Protein AF-A0A7S1QX71-F1 (afdb_monomer_lite)

Secondary structure (DSSP, 8-state):
--------------------------------SSSTTTTTSS---------S-TTS-HHHHHHHHHHHHHHHHHHHHHHHHHHHHHHHHHHHHT--TT--HHHHHHHHHHHHHHTTS--------SSSHHHHHHHHHHHHHHHHHHHHHHHHHHHHHHHHHHHHHHHHHHHHHHHHHHHHHHHHHHHHHHHHHHHHHHHHHHHHHHHHHHHHHHHHHHHHHHHHHHHHHHHHHHHHHHHHHHHHHHHHHHHHHHHHHHHHHHHHHHHHHHHHHHHHHHHHHHHTTS--------------------------------------------PPP--S-GGGS-HHHHHHHHHT-TTHHHHHHHHHHHHHHHHH-TTS--

Sequence (378 aa):
ATGAVAESEAEVVAGPGGREATGEEAEGNGELAFVALADSLAPRCLDLDAEESQESGPECTLELRRERAALLEELCRLKAKFELTLEIFRSILHLDVGATWADIIERCEALAQSGGTDSACSTPLPLIATDADLERERLEENLEAQAAYNIRLRQLLEKQQVLLDMSAQLPQQNVDARAECEMLMHKLQGHQEEMSQQDAVVRQQAEQIAILEAALGEERRQLLADRKLRETEGNRLRADSERKRAEVRELVETLAVREDLVERLRGQLSGHEAAERRKRMYHASRSSSGVGEDAVSDYNSSVGSGRTSAVTSARGPARTASEQDGPSAAVPKPERPLEDMGRDERDAFLSQFPMSSRTERHLRNRLDDRRRRPGVGT

Structure (mmCIF, N/CA/C/O backbone):
data_AF-A0A7S1QX71-F1
#
_entry.id   AF-A0A7S1QX71-F1
#
loop_
_atom_site.group_PDB
_atom_site.id
_atom_site.type_symbol
_atom_site.label_atom_id
_atom_site.label_alt_id
_atom_site.label_comp_id
_atom_site.label_asym_id
_atom_site.label_entity_id
_atom_site.label_seq_id
_atom_site.pdbx_PDB_ins_code
_atom_site.Cartn_x
_atom_site.Cartn_y
_atom_site.Cartn_z
_atom_site.occupancy
_atom_site.B_iso_or_equiv
_atom_site.auth_seq_id
_atom_site.auth_comp_id
_atom_site.auth_asym_id
_atom_site.auth_atom_id
_atom_site.pdbx_PDB_model_num
ATOM 1 N N . ALA A 1 1 ? -3.812 32.713 -17.955 1.00 44.16 1 ALA A N 1
ATOM 2 C CA . ALA A 1 1 ? -5.278 32.856 -17.871 1.00 44.16 1 ALA A CA 1
ATOM 3 C C . ALA A 1 1 ? -5.782 31.766 -16.930 1.00 44.16 1 ALA A C 1
ATOM 5 O O . ALA A 1 1 ? -5.969 30.638 -17.353 1.00 44.16 1 ALA A O 1
ATOM 6 N N . THR A 1 2 ? -5.526 31.946 -15.634 1.00 42.97 2 THR A N 1
ATOM 7 C CA . THR A 1 2 ? -6.498 32.408 -14.616 1.00 42.97 2 THR A CA 1
ATOM 8 C C . THR A 1 2 ? -7.525 31.332 -14.276 1.00 42.97 2 THR A C 1
ATOM 10 O O . THR A 1 2 ? -8.626 31.325 -14.815 1.00 42.97 2 THR A O 1
ATOM 13 N N . GLY A 1 3 ? -7.134 30.453 -13.353 1.00 42.91 3 GLY A N 1
ATOM 14 C CA . GLY A 1 3 ? -8.038 29.708 -12.486 1.00 42.91 3 GLY A CA 1
ATOM 15 C C . GLY A 1 3 ? -7.711 30.104 -11.050 1.00 42.91 3 GLY A C 1
ATOM 16 O O . GLY A 1 3 ? -6.622 29.811 -10.565 1.00 42.91 3 GLY A O 1
ATOM 17 N N . ALA A 1 4 ? -8.612 30.870 -10.447 1.00 46.06 4 ALA A N 1
ATOM 18 C CA . ALA A 1 4 ? -8.577 31.301 -9.061 1.00 46.06 4 ALA A CA 1
ATOM 19 C C . ALA A 1 4 ? -9.136 30.188 -8.169 1.00 46.06 4 ALA A C 1
ATOM 21 O O . ALA A 1 4 ? -10.170 29.618 -8.505 1.00 46.06 4 ALA A O 1
ATOM 22 N N . VAL A 1 5 ? -8.499 29.935 -7.026 1.00 52.50 5 VAL A N 1
ATOM 23 C CA . VAL A 1 5 ? -9.157 29.319 -5.870 1.00 52.50 5 VAL A CA 1
ATOM 24 C C . VAL A 1 5 ? -8.722 30.114 -4.648 1.00 52.50 5 VAL A C 1
ATOM 26 O O . VAL A 1 5 ? -7.557 30.104 -4.256 1.00 52.50 5 VAL A O 1
ATOM 29 N N . ALA A 1 6 ? -9.676 30.877 -4.132 1.00 48.28 6 ALA A N 1
ATOM 30 C CA . ALA A 1 6 ? -9.656 31.488 -2.822 1.00 48.28 6 ALA A CA 1
ATOM 31 C C . ALA A 1 6 ? -10.567 30.631 -1.944 1.00 48.28 6 ALA A C 1
ATOM 33 O O . ALA A 1 6 ? -11.734 30.486 -2.289 1.00 48.28 6 ALA A O 1
ATOM 34 N N . GLU A 1 7 ? -10.047 30.101 -0.841 1.00 53.78 7 GLU A N 1
ATOM 35 C CA . GLU A 1 7 ? -10.858 29.637 0.286 1.00 53.78 7 GLU A CA 1
ATOM 36 C C . GLU A 1 7 ? -10.197 30.113 1.585 1.00 53.78 7 GLU A C 1
ATOM 38 O O . GLU A 1 7 ? -9.162 29.630 2.043 1.00 53.78 7 GLU A O 1
ATOM 43 N N . SER A 1 8 ? -10.793 31.191 2.079 1.00 48.75 8 SER A N 1
ATOM 44 C CA . SER A 1 8 ? -11.017 31.560 3.474 1.00 48.75 8 SER A CA 1
ATOM 45 C C . SER A 1 8 ? -11.858 30.450 4.167 1.00 48.75 8 SER A C 1
ATOM 47 O O . SER A 1 8 ? -12.429 29.624 3.472 1.00 48.75 8 SER A O 1
ATOM 49 N N . GLU A 1 9 ? -12.015 30.269 5.477 1.00 48.56 9 GLU A N 1
ATOM 50 C CA . GLU A 1 9 ? -12.082 31.148 6.641 1.00 48.56 9 GLU A CA 1
ATOM 51 C C . GLU A 1 9 ? -11.754 30.341 7.909 1.00 48.56 9 GLU A C 1
ATOM 53 O O . GLU A 1 9 ? -11.874 29.118 7.960 1.00 48.56 9 GLU A O 1
ATOM 58 N N . ALA A 1 10 ? -11.356 31.067 8.949 1.00 48.72 10 ALA A N 1
ATOM 59 C CA . ALA A 1 10 ? -11.254 30.588 10.313 1.00 48.72 10 ALA A CA 1
ATOM 60 C C . ALA A 1 10 ? -12.650 30.377 10.921 1.00 48.72 10 ALA A C 1
ATOM 62 O O . ALA A 1 10 ? -13.461 31.299 10.910 1.00 48.72 10 ALA A O 1
ATOM 63 N N . GLU A 1 11 ? -12.889 29.221 11.542 1.00 50.50 11 GLU A N 1
ATOM 64 C CA . GLU A 1 11 ? -14.060 29.004 12.396 1.00 50.50 11 GLU A CA 1
ATOM 65 C C . GLU A 1 11 ? -13.608 28.757 13.840 1.00 50.50 11 GLU A C 1
ATOM 67 O O . GLU A 1 11 ? -13.260 27.656 14.265 1.00 50.50 11 GLU A O 1
ATOM 72 N N . VAL A 1 12 ? -13.562 29.859 14.589 1.00 47.44 12 VAL A N 1
ATOM 73 C CA . VAL A 1 12 ? -13.489 29.889 16.049 1.00 47.44 12 VAL A CA 1
ATOM 74 C C . VAL A 1 12 ? -14.889 29.577 16.568 1.00 47.44 12 VAL A C 1
ATOM 76 O O . VAL A 1 12 ? -15.755 30.449 16.579 1.00 47.44 12 VAL A O 1
ATOM 79 N N . VAL A 1 13 ? -15.118 28.344 17.018 1.00 54.34 13 VAL A N 1
ATOM 80 C CA . VAL A 1 13 ? -16.338 27.990 17.755 1.00 54.34 13 VAL A CA 1
ATOM 81 C C . VAL A 1 13 ? -16.093 28.248 19.238 1.00 54.34 13 VAL A C 1
ATOM 83 O O . VAL A 1 13 ? -15.606 27.400 19.982 1.00 54.34 13 VAL A O 1
ATOM 86 N N . ALA A 1 14 ? -16.419 29.469 19.650 1.00 50.28 14 ALA A N 1
ATOM 87 C CA . ALA A 1 14 ? -16.709 29.813 21.032 1.00 50.28 14 ALA A CA 1
ATOM 88 C C . ALA A 1 14 ? -18.234 29.849 21.213 1.00 50.28 14 ALA A C 1
ATOM 90 O O . ALA A 1 14 ? -18.940 30.515 20.457 1.00 50.28 14 ALA A O 1
ATOM 91 N N . GLY A 1 15 ? -18.739 29.168 22.239 1.00 42.12 15 GLY A N 1
ATOM 92 C CA . GLY A 1 15 ? -20.134 29.233 22.673 1.00 42.12 15 GLY A CA 1
ATOM 93 C C . GLY A 1 15 ? -20.355 28.41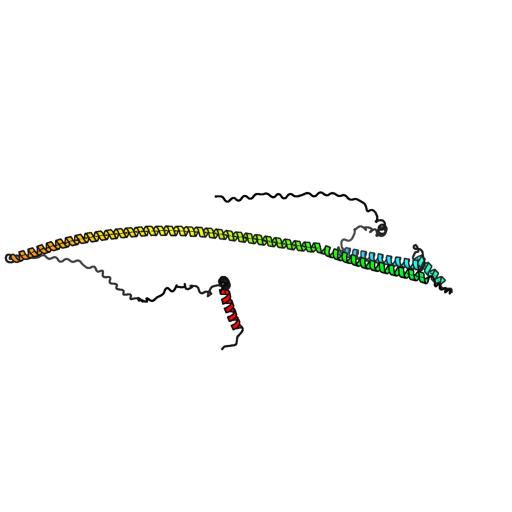2 23.951 1.00 42.12 15 GLY A C 1
ATOM 94 O O . GLY A 1 15 ? -19.549 27.539 24.255 1.00 42.12 15 GLY A O 1
ATOM 95 N N . PRO A 1 16 ? -21.435 28.664 24.704 1.00 51.84 16 PRO A N 1
ATOM 96 C CA . PRO A 1 16 ? -21.553 29.828 25.582 1.00 51.84 16 PRO A CA 1
ATOM 97 C C . PRO A 1 16 ? -21.767 29.431 27.054 1.00 51.84 16 PRO A C 1
ATOM 99 O O . PRO A 1 16 ? -22.057 28.286 27.389 1.00 51.84 16 PRO A O 1
ATOM 102 N N . GLY A 1 17 ? -21.642 30.418 27.943 1.00 46.25 17 GLY A N 1
ATOM 103 C CA . GLY A 1 17 ? -21.956 30.274 29.360 1.00 46.25 17 GLY A CA 1
ATOM 104 C C . GLY A 1 17 ? -23.438 29.996 29.633 1.00 46.25 17 GLY A C 1
ATOM 105 O O . GLY A 1 17 ? -24.320 30.585 29.011 1.00 46.25 17 GLY A O 1
ATOM 106 N N . GLY A 1 18 ? -23.678 29.153 30.637 1.00 42.47 18 GLY A N 1
ATOM 107 C CA . GLY A 1 18 ? -24.952 28.994 31.329 1.00 42.47 18 GLY A CA 1
ATOM 108 C C . GLY A 1 18 ? -24.751 29.282 32.814 1.00 42.47 18 GLY A C 1
ATOM 109 O O . GLY A 1 18 ? -24.100 28.517 33.520 1.00 42.47 18 GLY A O 1
ATOM 110 N N . ARG A 1 19 ? -25.273 30.426 33.262 1.00 49.78 19 ARG A N 1
ATOM 111 C CA . ARG A 1 19 ? -25.621 30.694 34.661 1.00 49.78 19 ARG A CA 1
ATOM 112 C C . ARG A 1 19 ? -26.816 29.815 35.018 1.00 49.78 19 ARG A C 1
ATOM 114 O O . ARG A 1 19 ? -27.744 29.789 34.225 1.00 49.78 19 ARG A O 1
ATOM 121 N N . GLU A 1 20 ? -26.853 29.265 36.225 1.00 47.41 20 GLU A N 1
ATOM 122 C CA . GLU A 1 20 ? -28.045 29.338 37.075 1.00 47.41 20 GLU A CA 1
ATOM 123 C C . GLU A 1 20 ? -27.686 29.009 38.525 1.00 47.41 20 GLU A C 1
ATOM 125 O O . GLU A 1 20 ? -26.863 28.146 38.818 1.00 47.41 20 GLU A O 1
ATOM 130 N N . ALA A 1 21 ? -28.259 29.811 39.413 1.00 49.47 21 ALA A N 1
ATOM 131 C CA . ALA A 1 21 ? -28.091 29.805 40.848 1.00 49.47 21 ALA A CA 1
ATOM 132 C C . ALA A 1 21 ? -29.478 29.620 41.461 1.00 49.47 21 ALA A C 1
ATOM 134 O O . ALA A 1 21 ? -30.350 30.423 41.156 1.00 49.47 21 ALA A O 1
ATOM 135 N N . THR A 1 22 ? -29.635 28.631 42.338 1.00 46.72 22 THR A N 1
ATOM 136 C CA . THR A 1 22 ? -30.701 28.454 43.347 1.00 46.72 22 THR A CA 1
ATOM 137 C C . THR A 1 22 ? -30.149 27.385 44.309 1.00 46.72 22 THR A C 1
ATOM 139 O O . THR A 1 22 ? -29.665 26.363 43.840 1.00 46.72 22 THR A O 1
ATOM 142 N N . GLY A 1 23 ? -30.028 27.535 45.629 1.00 45.47 23 GLY A N 1
ATOM 143 C CA . GLY A 1 23 ? -30.837 28.317 46.554 1.00 45.47 23 GLY A CA 1
ATOM 144 C C . GLY A 1 23 ? -32.058 27.502 46.978 1.00 45.47 23 GLY A C 1
ATOM 145 O O . GLY A 1 23 ? -33.084 27.666 46.342 1.00 45.47 23 GLY A O 1
ATOM 146 N N . GLU A 1 24 ? -31.916 26.636 47.990 1.00 44.47 24 GLU A N 1
ATOM 147 C CA . GLU A 1 24 ? -32.986 26.053 48.836 1.00 44.47 24 GLU A CA 1
ATOM 148 C C . GLU A 1 24 ? -32.279 25.319 50.003 1.00 44.47 24 GLU A C 1
ATOM 150 O O . GLU A 1 24 ? -31.452 24.437 49.776 1.00 44.47 24 GLU A O 1
ATOM 155 N N . GLU A 1 25 ? -32.229 25.904 51.206 1.00 43.88 25 GLU A N 1
ATOM 156 C CA . GLU A 1 25 ? -33.183 25.682 52.319 1.00 43.88 25 GLU A CA 1
ATOM 157 C C . GLU A 1 25 ? -33.189 24.200 52.752 1.00 43.88 25 GLU A C 1
ATOM 159 O O . GLU A 1 25 ? -33.645 23.323 52.035 1.00 43.88 25 GLU A O 1
ATOM 164 N N . ALA A 1 26 ? -32.474 23.789 53.806 1.00 50.31 26 ALA A N 1
ATOM 165 C CA . ALA A 1 26 ? -32.815 23.978 55.219 1.00 50.31 26 ALA A CA 1
ATOM 166 C C . ALA A 1 26 ? -34.306 23.747 55.506 1.00 50.31 26 ALA A C 1
ATOM 168 O O . ALA A 1 26 ? -35.066 24.696 55.473 1.00 50.31 26 ALA A O 1
ATOM 169 N N . GLU A 1 27 ? -34.689 22.507 55.821 1.00 48.44 27 GLU A N 1
ATOM 170 C CA . GLU A 1 27 ? -35.575 22.144 56.941 1.00 48.44 27 GLU A CA 1
ATOM 171 C C . GLU A 1 27 ? -35.937 20.654 56.869 1.00 48.44 27 GLU A C 1
ATOM 173 O O . GLU A 1 27 ? -36.366 20.133 55.845 1.00 48.44 27 GLU A O 1
ATOM 178 N N . GLY A 1 28 ? -35.717 19.944 57.975 1.00 42.38 28 GLY A N 1
ATOM 179 C CA . GLY A 1 28 ? -36.009 18.514 58.076 1.00 42.38 28 GLY A CA 1
ATOM 180 C C . GLY A 1 28 ? -35.492 17.858 59.353 1.00 42.38 28 GLY A C 1
ATOM 181 O O . GLY A 1 28 ? -35.137 16.685 59.345 1.00 42.38 28 GLY A O 1
ATOM 182 N N . ASN A 1 29 ? -35.416 18.619 60.450 1.00 53.75 29 ASN A N 1
ATOM 183 C CA . ASN A 1 29 ? -35.336 18.059 61.794 1.00 53.75 29 ASN A CA 1
ATOM 184 C C . ASN A 1 29 ? -36.715 17.500 62.140 1.00 53.75 29 ASN A C 1
ATOM 186 O O . ASN A 1 29 ? -37.659 18.278 62.275 1.00 53.75 29 ASN A O 1
ATOM 190 N N . GLY A 1 30 ? -36.835 16.187 62.326 1.00 51.50 30 GLY A N 1
ATOM 191 C CA . GLY A 1 30 ? -38.104 15.658 62.807 1.00 51.50 30 GLY A CA 1
ATOM 192 C C . GLY A 1 30 ? -38.278 14.156 62.935 1.00 51.50 30 GLY A C 1
ATOM 193 O O . GLY A 1 30 ? -39.425 13.757 63.003 1.00 51.50 30 GLY A O 1
ATOM 194 N N . GLU A 1 31 ? -37.238 13.311 62.975 1.00 44.75 31 GLU A N 1
ATOM 195 C CA . GLU A 1 31 ? -37.477 11.868 63.192 1.00 44.75 31 GLU A CA 1
ATOM 196 C C . GLU A 1 31 ? -36.244 11.091 63.699 1.00 44.75 31 GLU A C 1
ATOM 198 O O . GLU A 1 31 ? -35.861 10.057 63.167 1.00 44.75 31 GLU A O 1
ATOM 203 N N . LEU A 1 32 ? -35.581 11.583 64.754 1.00 47.62 32 LEU A N 1
ATOM 204 C CA . LEU A 1 32 ? -34.455 10.870 65.397 1.00 47.62 32 LEU A CA 1
ATOM 205 C C . LEU A 1 32 ? -34.646 10.617 66.902 1.00 47.62 32 LEU A C 1
ATOM 207 O O . LEU A 1 32 ? -33.685 10.350 67.618 1.00 47.62 32 LEU A O 1
ATOM 211 N N . ALA A 1 33 ? -35.885 10.642 67.399 1.00 49.22 33 ALA A N 1
ATOM 212 C CA . ALA A 1 33 ? -36.159 10.373 68.815 1.00 49.22 33 ALA A CA 1
ATOM 213 C C . ALA A 1 33 ? -36.415 8.888 69.152 1.00 49.22 33 ALA A C 1
ATOM 215 O O . ALA A 1 33 ? -36.464 8.551 70.330 1.00 49.22 33 ALA A O 1
ATOM 216 N N . PHE A 1 34 ? -36.538 7.986 68.167 1.00 42.44 34 PHE A N 1
ATOM 217 C CA . PHE A 1 34 ? -36.814 6.560 68.436 1.00 42.44 34 PHE A CA 1
ATOM 218 C C . PHE A 1 34 ? -35.596 5.628 68.295 1.00 42.44 34 PHE A C 1
ATOM 220 O O . PHE A 1 34 ? -35.650 4.479 68.724 1.00 42.44 34 PHE A O 1
ATOM 227 N N . VAL A 1 35 ? -34.467 6.117 67.765 1.00 47.28 35 VAL A N 1
ATOM 228 C CA . VAL A 1 35 ? -33.221 5.327 67.644 1.00 47.28 35 VAL A CA 1
ATOM 229 C C . VAL A 1 35 ? -32.361 5.406 68.919 1.00 47.28 35 VAL A C 1
ATOM 231 O O . VAL A 1 35 ? -31.573 4.507 69.200 1.00 47.28 35 VAL A O 1
ATOM 234 N N . ALA A 1 36 ? -32.583 6.409 69.774 1.00 44.81 36 ALA A N 1
ATOM 235 C CA . ALA A 1 36 ? -31.755 6.654 70.958 1.00 44.81 36 ALA A CA 1
ATOM 236 C C . ALA A 1 36 ? -31.901 5.619 72.100 1.00 44.81 36 ALA A C 1
ATOM 238 O O . ALA A 1 36 ? -31.091 5.634 73.024 1.00 44.81 36 ALA A O 1
ATOM 239 N N . LEU A 1 37 ? -32.884 4.706 72.060 1.00 48.69 37 LEU A N 1
ATOM 240 C CA . LEU A 1 37 ? -32.991 3.619 73.051 1.00 48.69 37 LEU A CA 1
ATOM 241 C C . LEU A 1 37 ? -32.299 2.312 72.627 1.00 48.69 37 LEU A C 1
ATOM 243 O O . LEU A 1 37 ? -31.987 1.496 73.493 1.00 48.69 37 LEU A O 1
ATOM 247 N N . ALA A 1 38 ? -32.010 2.115 71.336 1.00 48.09 38 ALA A N 1
ATOM 248 C CA . ALA A 1 38 ? -31.293 0.924 70.868 1.00 48.09 38 ALA A CA 1
ATOM 249 C C . ALA A 1 38 ? -29.774 1.024 71.119 1.00 48.09 38 ALA A C 1
ATOM 251 O O . ALA A 1 38 ? -29.137 0.020 71.439 1.00 48.09 38 ALA A O 1
ATOM 252 N N . ASP A 1 39 ? -29.214 2.239 71.102 1.00 45.28 39 ASP A N 1
ATOM 253 C CA . ASP A 1 39 ? -27.791 2.494 71.390 1.00 45.28 39 ASP A CA 1
ATOM 254 C C . ASP A 1 39 ? -27.413 2.328 72.874 1.00 45.28 39 ASP A C 1
ATOM 256 O O . ASP A 1 39 ? -26.238 2.196 73.211 1.00 45.28 39 ASP A O 1
ATOM 260 N N . SER A 1 40 ? -28.391 2.263 73.785 1.00 47.75 40 SER A N 1
ATOM 261 C CA . SER A 1 40 ? -28.141 2.041 75.219 1.00 47.75 40 SER A CA 1
ATOM 262 C C . SER A 1 40 ? -27.830 0.578 75.573 1.00 47.75 40 SER A C 1
ATOM 264 O O . SER A 1 40 ? -27.408 0.309 76.700 1.00 47.75 40 SER A O 1
ATOM 266 N N . LEU A 1 41 ? -28.063 -0.371 74.659 1.00 49.84 41 LEU A N 1
ATOM 267 C CA . LEU A 1 41 ? -27.805 -1.803 74.871 1.00 49.84 41 LEU A CA 1
ATOM 268 C C . LEU A 1 41 ? -26.736 -2.367 73.932 1.00 49.84 41 LEU A C 1
ATOM 270 O O . LEU A 1 41 ? -26.423 -3.555 74.025 1.00 49.84 41 LEU A O 1
ATOM 274 N N . ALA A 1 42 ? -26.141 -1.533 73.073 1.00 50.84 42 ALA A N 1
ATOM 275 C CA . ALA A 1 42 ? -24.899 -1.894 72.414 1.00 50.84 42 ALA A CA 1
ATOM 276 C C . ALA A 1 42 ? -23.860 -2.153 73.520 1.00 50.84 42 ALA A C 1
ATOM 278 O O . ALA A 1 42 ? -23.593 -1.253 74.327 1.00 50.84 42 ALA A O 1
ATOM 279 N N . PRO A 1 43 ? -23.301 -3.372 73.633 1.00 51.62 43 PRO A N 1
ATOM 280 C CA . PRO A 1 43 ? -22.248 -3.616 74.596 1.00 51.62 43 PRO A CA 1
ATOM 281 C C . PRO A 1 43 ? -21.129 -2.650 74.232 1.00 51.62 43 PRO A C 1
ATOM 283 O O . PRO A 1 43 ? -20.589 -2.723 73.130 1.00 51.62 43 PRO A O 1
ATOM 286 N N . ARG A 1 44 ? -20.813 -1.716 75.138 1.00 47.53 44 ARG A N 1
ATOM 287 C CA . ARG A 1 44 ? -19.552 -0.982 75.096 1.00 47.53 44 ARG A CA 1
ATOM 288 C C . ARG A 1 44 ? -18.481 -2.057 75.026 1.00 47.53 44 ARG A C 1
ATOM 290 O O . ARG A 1 44 ? -18.193 -2.698 76.036 1.00 47.53 44 ARG A O 1
ATOM 297 N N . CYS A 1 45 ? -17.998 -2.329 73.817 1.00 46.94 45 CYS A N 1
ATOM 298 C CA . CYS A 1 45 ? -16.810 -3.117 73.593 1.00 46.94 45 CYS A CA 1
ATOM 299 C C . CYS A 1 45 ? -15.741 -2.383 74.383 1.00 46.94 45 CYS A C 1
ATOM 301 O O . CYS A 1 45 ? -15.281 -1.322 73.981 1.00 46.94 45 CYS A O 1
ATOM 303 N N . LEU A 1 46 ? -15.466 -2.889 75.581 1.00 50.00 46 LEU A N 1
ATOM 304 C CA . LEU A 1 46 ? -14.234 -2.598 76.267 1.00 50.00 46 LEU A CA 1
ATOM 305 C C . LEU A 1 46 ? -13.170 -3.013 75.261 1.00 50.00 46 LEU A C 1
ATOM 307 O O . LEU A 1 46 ? -13.032 -4.205 74.970 1.00 50.00 46 LEU A O 1
ATOM 311 N N . ASP A 1 47 ? -12.534 -2.013 74.658 1.00 45.75 47 ASP A N 1
ATOM 312 C CA . ASP A 1 47 ? -11.261 -2.146 73.975 1.00 45.75 47 ASP A CA 1
ATOM 313 C C . ASP A 1 47 ? -10.292 -2.674 75.035 1.00 45.75 47 ASP A C 1
ATOM 315 O O . ASP A 1 47 ? -9.658 -1.930 75.776 1.00 45.75 47 ASP A O 1
ATOM 319 N N . LEU A 1 48 ? -10.315 -3.993 75.228 1.00 55.97 48 LEU A N 1
ATOM 320 C CA . LEU A 1 48 ? -9.295 -4.700 75.970 1.00 55.97 48 LEU A CA 1
ATOM 321 C C . LEU A 1 48 ? -8.081 -4.651 75.061 1.00 55.97 48 LEU A C 1
ATOM 323 O O . LEU A 1 48 ? -8.034 -5.323 74.028 1.00 55.97 48 LEU A O 1
ATOM 327 N N . ASP A 1 49 ? -7.199 -3.730 75.429 1.00 44.03 49 ASP A N 1
ATOM 328 C CA . ASP A 1 49 ? -6.007 -3.352 74.705 1.00 44.03 49 ASP A CA 1
ATOM 329 C C . ASP A 1 49 ? -5.227 -4.567 74.209 1.00 44.03 49 ASP A C 1
ATOM 331 O O . ASP A 1 49 ? -5.043 -5.583 74.886 1.00 44.03 49 ASP A O 1
ATOM 335 N N . ALA A 1 50 ? -4.797 -4.412 72.965 1.00 53.44 50 ALA A N 1
ATOM 336 C CA . ALA A 1 50 ? -4.037 -5.354 72.185 1.00 53.44 50 ALA A CA 1
ATOM 337 C C . ALA A 1 50 ? -2.611 -5.476 72.730 1.00 53.44 50 ALA A C 1
ATOM 339 O O . ALA A 1 50 ? -1.696 -4.853 72.213 1.00 53.44 50 ALA A O 1
ATOM 340 N N . GLU A 1 51 ? -2.413 -6.312 73.738 1.00 62.47 51 GLU A N 1
ATOM 341 C CA . GLU A 1 51 ? -1.085 -6.762 74.153 1.00 62.47 51 GLU A CA 1
ATOM 342 C C . GLU A 1 51 ? -1.182 -8.241 74.537 1.00 62.47 51 GLU A C 1
ATOM 344 O O . GLU A 1 51 ? -1.293 -8.563 75.710 1.00 62.47 51 GLU A O 1
ATOM 349 N N . GLU A 1 52 ? -1.237 -9.141 73.547 1.00 53.56 52 GLU A N 1
ATOM 350 C CA . GLU A 1 52 ? -0.533 -10.436 73.575 1.00 53.56 52 GLU A CA 1
ATOM 351 C C . GLU A 1 52 ? -0.907 -11.336 72.385 1.00 53.56 52 GLU A C 1
ATOM 353 O O . GLU A 1 52 ? -2.062 -11.459 71.988 1.00 53.56 52 GLU A O 1
ATOM 358 N N . SER A 1 53 ? 0.106 -12.069 71.915 1.00 49.91 53 SER A N 1
ATOM 359 C CA . SER A 1 53 ? 0.030 -13.262 71.055 1.00 49.91 53 SER A CA 1
ATOM 360 C C . SER A 1 53 ? 0.070 -13.041 69.539 1.00 49.91 53 SER A C 1
ATOM 362 O O . SER A 1 53 ? -0.846 -13.346 68.774 1.00 49.91 53 SER A O 1
ATOM 364 N N . GLN A 1 54 ? 1.249 -12.607 69.107 1.00 54.22 54 GLN A N 1
ATOM 365 C CA . GLN A 1 54 ? 1.764 -12.619 67.743 1.00 54.22 54 GLN A CA 1
ATOM 366 C C . GLN A 1 54 ? 2.093 -14.057 67.281 1.00 54.22 54 GLN A C 1
ATOM 368 O O . GLN A 1 54 ? 3.249 -14.362 67.033 1.00 54.22 54 GLN A O 1
ATOM 373 N N . GLU A 1 55 ? 1.114 -14.965 67.200 1.00 54.06 55 GLU A N 1
ATOM 374 C CA . GLU A 1 55 ? 1.350 -16.292 66.580 1.00 54.06 55 GLU A CA 1
ATOM 375 C C . GLU A 1 55 ? 0.099 -17.025 66.056 1.00 54.06 55 GLU A C 1
ATOM 377 O O . GLU A 1 55 ? 0.214 -18.108 65.485 1.00 54.06 55 GLU A O 1
ATOM 382 N N . SER A 1 56 ? -1.097 -16.431 66.152 1.00 54.94 56 SER A N 1
ATOM 383 C CA . SER A 1 56 ? -2.278 -16.950 65.447 1.00 54.94 56 SER A CA 1
ATOM 384 C C . SER A 1 56 ? -2.490 -16.162 64.152 1.00 54.94 56 SER A C 1
ATOM 386 O O . SER A 1 56 ? -2.588 -14.935 64.162 1.00 54.94 56 SER A O 1
ATOM 388 N N . GLY A 1 57 ? -2.471 -16.859 63.012 1.00 62.78 57 GLY A N 1
ATOM 389 C CA . GLY A 1 57 ? -2.584 -16.245 61.689 1.00 62.78 57 GLY A CA 1
ATOM 390 C C . GLY A 1 57 ? -3.845 -15.377 61.542 1.00 62.78 57 GLY A C 1
ATOM 391 O O . GLY A 1 57 ? -4.849 -15.628 62.215 1.00 62.78 57 GLY A O 1
ATOM 392 N N . PRO A 1 58 ? -3.829 -14.373 60.645 1.00 64.50 58 PRO A N 1
ATOM 393 C CA . PRO A 1 58 ? -4.918 -13.400 60.484 1.00 64.50 58 PRO A CA 1
ATOM 394 C C . PRO A 1 58 ? -6.288 -14.044 60.210 1.00 64.50 58 PRO A C 1
ATOM 396 O O . PRO A 1 58 ? -7.320 -13.462 60.542 1.00 64.50 58 PRO A O 1
ATOM 399 N N . GLU A 1 59 ? -6.309 -15.267 59.681 1.00 70.50 59 GLU A N 1
ATOM 400 C CA . GLU A 1 59 ? -7.521 -16.052 59.431 1.00 70.50 59 GLU A CA 1
ATOM 401 C C . GLU A 1 59 ? -8.228 -16.502 60.724 1.00 70.50 59 GLU A C 1
ATOM 403 O O . GLU A 1 59 ? -9.450 -16.386 60.817 1.00 70.50 59 GLU A O 1
ATOM 408 N N . CYS A 1 60 ? -7.479 -16.878 61.770 1.00 72.81 60 CYS A N 1
ATOM 409 C CA . CYS A 1 60 ? -8.037 -17.322 63.057 1.00 72.81 60 CYS A CA 1
ATOM 410 C C . CYS A 1 60 ? -8.832 -16.199 63.752 1.00 72.81 60 CYS A C 1
ATOM 412 O O . CYS A 1 60 ? -9.900 -16.414 64.327 1.00 72.81 60 CYS A O 1
ATOM 414 N N . THR A 1 61 ? -8.368 -14.952 63.624 1.00 79.75 61 THR A N 1
ATOM 415 C CA . THR A 1 61 ? -9.056 -13.790 64.212 1.00 79.75 61 THR A CA 1
ATOM 416 C C . THR A 1 61 ? -10.360 -13.429 63.496 1.00 79.75 61 THR A C 1
ATOM 418 O O . THR A 1 61 ? -11.267 -12.866 64.113 1.00 79.75 61 THR A O 1
ATOM 421 N N . LEU A 1 62 ? -10.487 -13.749 62.203 1.00 78.62 62 LEU A N 1
ATOM 422 C CA . LEU A 1 62 ? -11.713 -13.510 61.439 1.00 78.62 62 LEU A CA 1
ATOM 423 C C . LEU A 1 62 ? -12.782 -14.559 61.747 1.00 78.62 62 LEU A C 1
ATOM 425 O O . LEU A 1 62 ? -13.952 -14.198 61.868 1.00 78.62 62 LEU A O 1
ATOM 429 N N . GLU A 1 63 ? -12.396 -15.822 61.919 1.00 82.50 63 GLU A N 1
ATOM 430 C CA . GLU A 1 63 ? -13.317 -16.892 62.319 1.00 82.50 63 GLU A CA 1
ATOM 431 C C . GLU A 1 63 ? -13.887 -16.645 63.718 1.00 82.50 63 GLU A C 1
ATOM 433 O O . GLU A 1 63 ? -15.105 -16.585 63.869 1.00 82.50 63 GLU A O 1
ATOM 438 N N . LEU A 1 64 ? -13.038 -16.326 64.701 1.00 84.75 64 LEU A N 1
ATOM 439 C CA . LEU A 1 64 ? -13.480 -15.963 66.055 1.00 84.75 64 LEU A CA 1
ATOM 440 C C . LEU A 1 64 ? -14.435 -14.759 66.072 1.00 84.75 64 LEU A C 1
ATOM 442 O O . LEU A 1 64 ? -15.396 -14.725 66.843 1.00 84.75 64 LEU A O 1
ATOM 446 N N . ARG A 1 65 ? -14.212 -13.756 65.211 1.00 81.88 65 ARG A N 1
ATOM 447 C CA . ARG A 1 65 ? -15.131 -12.611 65.081 1.00 81.88 65 ARG A CA 1
ATOM 448 C C . ARG A 1 65 ? -16.476 -13.015 64.481 1.00 81.88 65 ARG A C 1
ATOM 450 O O . ARG A 1 65 ? -17.500 -12.518 64.946 1.00 81.88 65 ARG A O 1
ATOM 457 N N . ARG A 1 66 ? -16.486 -13.904 63.483 1.00 85.81 66 ARG A N 1
ATOM 458 C CA . ARG A 1 66 ? -17.723 -14.437 62.890 1.00 85.81 66 ARG A CA 1
ATOM 459 C C . ARG A 1 66 ? -18.503 -15.281 63.895 1.00 85.81 66 ARG A C 1
ATOM 461 O O . ARG A 1 66 ? -19.702 -15.070 64.037 1.00 85.81 66 ARG A O 1
ATOM 468 N N . GLU A 1 67 ? -17.833 -16.162 64.634 1.00 92.38 67 GLU A N 1
ATOM 469 C CA . GLU A 1 67 ? -18.463 -16.983 65.676 1.00 92.38 67 GLU A CA 1
ATOM 470 C C . GLU A 1 67 ? -19.035 -16.125 66.806 1.00 92.38 67 GLU A C 1
ATOM 472 O O . GLU A 1 67 ? -20.183 -16.308 67.207 1.00 92.38 67 GLU A O 1
ATOM 477 N N . ARG A 1 68 ? -18.286 -15.117 67.275 1.00 89.75 68 ARG A N 1
ATOM 478 C CA . ARG A 1 68 ? -18.784 -14.163 68.275 1.00 89.75 68 ARG A CA 1
ATOM 479 C C . ARG A 1 68 ? -20.017 -13.407 67.778 1.00 89.75 68 ARG A C 1
ATOM 481 O O . ARG A 1 68 ? -20.954 -13.219 68.551 1.00 89.75 68 ARG A O 1
ATOM 488 N N . ALA A 1 69 ? -20.025 -12.966 66.519 1.00 84.88 69 ALA A N 1
ATOM 489 C CA . ALA A 1 69 ? -21.177 -12.287 65.931 1.00 84.88 69 ALA A CA 1
ATOM 490 C C . ALA A 1 69 ? -22.404 -13.212 65.859 1.00 84.88 69 ALA A C 1
ATOM 492 O O . ALA A 1 69 ? -23.489 -12.805 66.270 1.00 84.88 69 ALA A O 1
ATOM 493 N N . ALA A 1 70 ? -22.218 -14.466 65.436 1.00 87.88 70 ALA A N 1
ATOM 494 C CA . ALA A 1 70 ? -23.283 -15.466 65.390 1.00 87.88 70 ALA A CA 1
ATOM 495 C C . ALA A 1 70 ? -23.857 -15.768 66.786 1.00 87.88 70 ALA A C 1
ATOM 497 O O . ALA A 1 70 ? -25.072 -15.761 66.973 1.00 87.88 70 ALA A O 1
ATOM 498 N N . LEU A 1 71 ? -23.000 -15.946 67.798 1.00 92.06 71 LEU A N 1
ATOM 499 C CA . LEU A 1 71 ? -23.442 -16.182 69.177 1.00 92.06 71 LEU A CA 1
ATOM 500 C C . LEU A 1 71 ? -24.215 -14.992 69.757 1.00 92.06 71 LEU A C 1
ATOM 502 O O . LEU A 1 71 ? -25.195 -15.190 70.472 1.00 92.06 71 LEU A O 1
ATOM 506 N N . LEU A 1 72 ? -23.804 -13.756 69.452 1.00 89.12 72 LEU A N 1
ATOM 507 C CA . LEU A 1 72 ? -24.540 -12.559 69.869 1.00 89.12 72 LEU A CA 1
ATOM 508 C C . LEU A 1 72 ? -25.920 -12.483 69.206 1.00 89.12 72 LEU A C 1
ATOM 510 O O . LEU A 1 72 ? -26.895 -12.133 69.872 1.00 89.12 72 LEU A O 1
ATOM 514 N N . GLU A 1 73 ? -26.022 -12.851 67.929 1.00 89.44 73 GLU A N 1
ATOM 515 C CA . GLU A 1 73 ? -27.302 -12.936 67.223 1.00 89.44 73 GLU A CA 1
ATOM 516 C C . GLU A 1 73 ? -28.229 -13.986 67.862 1.00 89.44 73 GLU A C 1
ATOM 518 O O . GLU A 1 73 ? -29.401 -13.703 68.135 1.00 89.44 73 GLU A O 1
ATOM 523 N N . GLU A 1 74 ? -27.703 -15.171 68.187 1.00 91.50 74 GLU A N 1
ATOM 524 C CA . GLU A 1 74 ? -28.457 -16.224 68.875 1.00 91.50 74 GLU A CA 1
ATOM 525 C C . GLU A 1 74 ? -28.931 -15.794 70.270 1.00 91.50 74 GLU A C 1
ATOM 527 O O . GLU A 1 74 ? -30.092 -16.027 70.624 1.00 91.50 74 GLU A O 1
ATOM 532 N N . LEU A 1 75 ? -28.080 -15.113 71.044 1.00 93.81 75 LEU A N 1
ATOM 533 C CA . LEU A 1 75 ? -28.421 -14.580 72.367 1.00 93.81 75 LEU A CA 1
ATOM 534 C C . LEU A 1 75 ? -29.533 -13.529 72.286 1.00 93.81 75 LEU A C 1
ATOM 536 O O . LEU A 1 75 ? -30.495 -13.584 73.056 1.00 93.81 75 LEU A O 1
ATOM 540 N N . CYS A 1 76 ? -29.447 -12.607 71.325 1.00 88.50 76 CYS A N 1
ATOM 541 C CA . CYS A 1 76 ? -30.490 -11.615 71.067 1.00 88.50 76 CYS A CA 1
ATOM 542 C C . CYS A 1 76 ? -31.815 -12.282 70.675 1.00 88.50 76 CYS A C 1
ATOM 544 O O . CYS A 1 76 ? -32.876 -11.906 71.180 1.00 88.50 76 CYS A O 1
ATOM 546 N N . ARG A 1 77 ? -31.765 -13.323 69.836 1.00 88.75 77 ARG A N 1
ATOM 547 C CA . ARG A 1 77 ? -32.947 -14.100 69.446 1.00 88.75 77 ARG A CA 1
ATOM 548 C C . ARG A 1 77 ? -33.560 -14.851 70.627 1.00 88.75 77 ARG A C 1
ATOM 550 O O . ARG A 1 77 ? -34.785 -14.899 70.743 1.00 88.75 77 ARG A O 1
ATOM 557 N N . LEU A 1 78 ? -32.740 -15.435 71.501 1.00 93.75 78 LEU A N 1
ATOM 558 C CA . LEU A 1 78 ? -33.205 -16.123 72.706 1.00 93.75 78 LEU A CA 1
ATOM 559 C C . LEU A 1 78 ? -33.847 -15.141 73.690 1.00 93.75 78 LEU A C 1
ATOM 561 O O . LEU A 1 78 ? -34.933 -15.418 74.197 1.00 93.75 78 LEU A O 1
ATOM 565 N N . LYS A 1 79 ? -33.231 -13.970 73.893 1.00 93.38 79 LYS A N 1
ATOM 566 C CA . LYS A 1 79 ? -33.791 -12.892 74.715 1.00 93.38 79 LYS A CA 1
ATOM 567 C C . LYS A 1 79 ? -35.158 -12.452 74.194 1.00 93.38 79 LYS A C 1
ATOM 569 O O . LYS A 1 79 ? -36.106 -12.407 74.966 1.00 93.38 79 LYS A O 1
ATOM 574 N N . ALA A 1 80 ? -35.290 -12.207 72.889 1.00 85.00 80 ALA A N 1
ATOM 575 C CA . ALA A 1 80 ? -36.568 -11.826 72.289 1.00 85.00 80 ALA A CA 1
ATOM 576 C C . ALA A 1 80 ? -37.660 -12.894 72.495 1.00 85.00 80 ALA A C 1
ATOM 578 O O . ALA A 1 80 ? -38.799 -12.560 72.812 1.00 85.00 80 ALA A O 1
ATOM 579 N N . LYS A 1 81 ? -37.316 -14.185 72.370 1.00 91.44 81 LYS A N 1
ATOM 580 C CA . LYS A 1 81 ? -38.249 -15.288 72.664 1.00 91.44 81 LYS A CA 1
ATOM 581 C C . LYS A 1 81 ? -38.658 -15.324 74.135 1.00 91.44 81 LYS A C 1
ATOM 583 O O . LYS A 1 81 ? -39.824 -15.574 74.428 1.00 91.44 81 LYS A O 1
ATOM 588 N N . PHE A 1 82 ? -37.713 -15.100 75.045 1.00 94.25 82 PHE A N 1
ATOM 589 C CA . PHE A 1 82 ? -37.984 -15.077 76.478 1.00 94.25 82 PHE A CA 1
ATOM 590 C C . PHE A 1 82 ? -38.912 -13.915 76.851 1.00 94.25 82 PHE A C 1
ATOM 592 O O . PHE A 1 82 ? -39.935 -14.154 77.480 1.00 94.25 82 PHE A O 1
ATOM 599 N N . GLU A 1 83 ? -38.632 -12.699 76.375 1.00 91.81 83 GLU A N 1
ATOM 600 C CA . GLU A 1 83 ? -39.493 -11.523 76.585 1.00 91.81 83 GLU A CA 1
ATOM 601 C C . GLU A 1 83 ? -40.906 -11.738 76.026 1.00 91.81 83 GLU A C 1
ATOM 603 O O . GLU A 1 83 ? -41.889 -11.483 76.715 1.00 91.81 83 GLU A O 1
ATOM 608 N N . LEU A 1 84 ? -41.030 -12.300 74.816 1.00 91.25 84 LEU A N 1
ATOM 609 C CA . LEU A 1 84 ? -42.334 -12.656 74.247 1.00 91.25 84 LEU A CA 1
ATOM 610 C C . LEU A 1 84 ? -43.080 -13.673 75.123 1.00 91.25 84 LEU A C 1
ATOM 612 O O . LEU A 1 84 ? -44.287 -13.566 75.314 1.00 91.25 84 LEU A O 1
ATOM 616 N N . THR A 1 85 ? -42.364 -14.660 75.663 1.00 92.94 85 THR A N 1
ATOM 617 C CA . THR A 1 85 ? -42.943 -15.674 76.553 1.00 92.94 85 THR A CA 1
ATOM 618 C C . THR A 1 85 ? -43.437 -15.042 77.855 1.00 92.94 85 THR A C 1
ATOM 620 O O . THR A 1 85 ? -44.540 -15.358 78.298 1.00 92.94 85 THR A O 1
ATOM 623 N N . LEU A 1 86 ? -42.666 -14.118 78.440 1.00 93.00 86 LEU A N 1
ATOM 624 C CA . LEU A 1 86 ? -43.094 -13.348 79.609 1.00 93.00 86 LEU A CA 1
ATOM 625 C C . LEU A 1 86 ? -44.360 -12.549 79.312 1.00 93.00 86 LEU A C 1
ATOM 627 O O . LEU A 1 86 ? -45.300 -12.605 80.097 1.00 93.00 86 LEU A O 1
ATOM 631 N N . GLU A 1 87 ? -44.414 -11.863 78.173 1.00 93.69 87 GLU A N 1
ATOM 632 C CA . GLU A 1 87 ? -45.566 -11.043 77.799 1.00 93.69 87 GLU A CA 1
ATOM 633 C C . GLU A 1 87 ? -46.836 -11.880 77.603 1.00 93.69 87 GLU A C 1
ATOM 635 O O . GLU A 1 87 ? -47.911 -11.511 78.075 1.00 93.69 87 GLU A O 1
ATOM 640 N N . ILE A 1 88 ? -46.707 -13.066 76.998 1.00 92.44 88 ILE A N 1
ATOM 641 C CA . ILE A 1 88 ? -47.809 -14.028 76.879 1.00 92.44 88 ILE A CA 1
ATOM 642 C C . ILE A 1 88 ? -48.302 -14.451 78.267 1.00 92.44 88 ILE A C 1
ATOM 644 O O . ILE A 1 88 ? -49.506 -14.442 78.518 1.00 92.44 88 ILE A O 1
ATOM 648 N N . PHE A 1 89 ? -47.400 -14.793 79.190 1.00 93.56 89 PHE A N 1
ATOM 649 C CA . PHE A 1 89 ? -47.801 -15.175 80.545 1.00 93.56 89 PHE A CA 1
ATOM 650 C C . PHE A 1 89 ? -48.416 -14.015 81.329 1.00 93.56 89 PHE A C 1
ATOM 652 O O . PHE A 1 89 ? -49.410 -14.232 82.021 1.00 93.56 89 PHE A O 1
ATOM 659 N N . ARG A 1 90 ? -47.895 -12.789 81.189 1.00 94.12 90 ARG A N 1
ATOM 660 C CA . ARG A 1 90 ? -48.504 -11.584 81.775 1.00 94.12 90 ARG A CA 1
ATOM 661 C C . ARG A 1 90 ? -49.920 -11.383 81.258 1.00 94.12 90 ARG A C 1
ATOM 663 O O . ARG A 1 90 ? -50.827 -11.183 82.056 1.00 94.12 90 ARG A O 1
ATOM 670 N N . SER A 1 91 ? -50.122 -11.522 79.950 1.00 92.69 91 SER A N 1
ATOM 671 C CA . SER A 1 91 ? -51.440 -11.417 79.325 1.00 92.69 91 SER A CA 1
ATOM 672 C C . SER A 1 91 ? -52.406 -12.491 79.838 1.00 92.69 91 SER A C 1
ATOM 674 O O . SER A 1 91 ? -53.493 -12.159 80.306 1.00 92.69 91 SER A O 1
ATOM 676 N N . ILE A 1 92 ? -52.001 -13.767 79.843 1.00 92.75 92 ILE A N 1
ATOM 677 C CA . ILE A 1 92 ? -52.846 -14.884 80.303 1.00 92.75 92 ILE A CA 1
ATOM 678 C C . ILE A 1 92 ? -53.223 -14.716 81.781 1.00 92.75 92 ILE A C 1
ATOM 680 O O . ILE A 1 92 ? -54.380 -14.894 82.162 1.00 92.75 92 ILE A O 1
ATOM 684 N N . LEU A 1 93 ? -52.256 -14.351 82.623 1.00 93.75 93 LEU A N 1
ATOM 685 C CA . LEU A 1 93 ? -52.444 -14.218 84.069 1.00 93.75 93 LEU A CA 1
ATOM 686 C C . LEU A 1 93 ? -52.990 -12.846 84.492 1.00 93.75 93 LEU A C 1
ATOM 688 O O . LEU A 1 93 ? -53.253 -12.654 85.680 1.00 93.75 93 LEU A O 1
ATOM 692 N N . HIS A 1 94 ? -53.189 -11.934 83.533 1.00 94.31 94 HIS A N 1
ATOM 693 C CA . HIS A 1 94 ? -53.629 -10.552 83.739 1.00 94.31 94 HIS A CA 1
ATOM 694 C C . HIS A 1 94 ? -52.725 -9.793 84.727 1.00 94.31 94 HIS A C 1
ATOM 696 O O . HIS A 1 94 ? -53.200 -9.114 85.637 1.00 94.31 94 HIS A O 1
ATOM 702 N N . LEU A 1 95 ? -51.410 -9.960 84.571 1.00 93.25 95 LEU A N 1
ATOM 703 C CA . LEU A 1 95 ? -50.383 -9.279 85.358 1.00 93.25 95 LEU A CA 1
ATOM 704 C C . LEU A 1 95 ? -49.951 -7.980 84.665 1.00 93.25 95 LEU A C 1
ATOM 706 O O . LEU A 1 95 ? -49.981 -7.881 83.439 1.00 93.25 95 LEU A O 1
ATOM 710 N N . ASP A 1 96 ? -49.508 -7.001 85.454 1.00 94.88 96 ASP A N 1
ATOM 711 C CA . ASP A 1 96 ? -49.001 -5.730 84.933 1.00 94.88 96 ASP A CA 1
ATOM 712 C C . ASP A 1 96 ? -47.752 -5.919 84.053 1.00 94.88 96 ASP A C 1
ATOM 714 O O . ASP A 1 96 ? -46.969 -6.853 84.228 1.00 94.88 96 ASP A O 1
ATOM 718 N N . VAL A 1 97 ? -47.504 -4.965 83.148 1.00 91.12 97 VAL A N 1
ATOM 719 C CA . VAL A 1 97 ? -46.340 -4.948 82.231 1.00 91.12 97 VAL A CA 1
ATOM 720 C C . VAL A 1 97 ? -44.997 -5.000 82.986 1.00 91.12 97 VAL A C 1
ATOM 722 O O . VAL A 1 97 ? -43.994 -5.476 82.461 1.00 91.12 97 VAL A O 1
ATOM 725 N N . GLY A 1 98 ? -44.974 -4.548 84.245 1.00 92.44 98 GLY A N 1
ATOM 726 C CA . GLY A 1 98 ? -43.803 -4.603 85.125 1.00 92.44 98 GLY A CA 1
ATOM 727 C C . GLY A 1 98 ? -43.591 -5.935 85.854 1.00 92.44 98 GLY A C 1
ATOM 728 O O . GLY A 1 98 ? -42.595 -6.067 86.561 1.00 92.44 98 GLY A O 1
ATOM 729 N N . ALA A 1 99 ? -44.495 -6.909 85.710 1.00 93.44 99 ALA A N 1
ATOM 730 C CA . ALA A 1 99 ? -44.414 -8.178 86.425 1.00 93.44 99 ALA A CA 1
ATOM 731 C C . ALA A 1 99 ? -43.221 -9.012 85.941 1.00 93.44 99 ALA A C 1
ATOM 733 O O . ALA A 1 99 ? -43.007 -9.224 84.746 1.00 93.44 99 ALA A O 1
ATOM 734 N N . THR A 1 100 ? -42.416 -9.490 86.873 1.00 95.00 100 THR A N 1
ATOM 735 C CA . THR A 1 100 ? -41.239 -10.314 86.616 1.00 95.00 100 THR A CA 1
ATOM 736 C C . THR A 1 100 ? -41.615 -11.791 86.475 1.00 95.00 100 THR A C 1
ATOM 738 O O . THR A 1 100 ? -42.739 -12.211 86.749 1.00 95.00 100 THR A O 1
ATOM 741 N N . TRP A 1 101 ? -40.652 -12.623 86.070 1.00 94.69 101 TRP A N 1
ATOM 742 C CA . TRP A 1 101 ? -40.836 -14.079 86.037 1.00 94.69 101 TRP A CA 1
ATOM 743 C C . TRP A 1 101 ? -41.213 -14.668 87.408 1.00 94.69 101 TRP A C 1
ATOM 745 O O . TRP A 1 101 ? -41.934 -15.661 87.467 1.00 94.69 101 TRP A O 1
ATOM 755 N N . ALA A 1 102 ? -40.774 -14.041 88.505 1.00 95.50 102 ALA A N 1
ATOM 756 C CA . ALA A 1 102 ? -41.140 -14.460 89.855 1.00 95.50 102 ALA A CA 1
ATOM 757 C C . ALA A 1 102 ? -42.642 -14.267 90.124 1.00 95.50 102 ALA A C 1
ATOM 759 O O . ALA A 1 102 ? -43.284 -15.192 90.611 1.00 95.50 102 ALA A O 1
ATOM 760 N N . ASP A 1 103 ? -43.212 -13.130 89.712 1.00 95.81 103 ASP A N 1
ATOM 761 C CA . ASP A 1 103 ? -44.643 -12.830 89.871 1.00 95.81 103 ASP A CA 1
ATOM 762 C C . ASP A 1 103 ? -45.516 -13.796 89.051 1.00 95.81 103 ASP A C 1
ATOM 764 O O . ASP A 1 103 ? -46.576 -14.240 89.496 1.00 95.81 103 ASP A O 1
ATOM 768 N N . ILE A 1 104 ? -45.044 -14.171 87.855 1.00 95.00 104 ILE A N 1
ATOM 769 C CA . ILE A 1 104 ? -45.686 -15.181 87.001 1.00 95.00 104 ILE A CA 1
ATOM 770 C C . ILE A 1 104 ? -45.717 -16.546 87.702 1.00 95.00 104 ILE A C 1
ATOM 772 O O . ILE A 1 104 ? -46.760 -17.203 87.709 1.00 95.00 104 ILE A O 1
ATOM 776 N N . ILE A 1 105 ? -44.598 -16.981 88.294 1.00 95.06 105 ILE A N 1
ATOM 777 C CA . ILE A 1 105 ? -44.529 -18.256 89.023 1.00 95.06 105 ILE A CA 1
ATOM 778 C C . ILE A 1 105 ? -45.423 -18.214 90.262 1.00 95.06 105 ILE A C 1
ATOM 780 O O . ILE A 1 105 ? -46.236 -19.117 90.439 1.00 95.06 105 ILE A O 1
ATOM 784 N N . GLU A 1 106 ? -45.334 -17.161 91.075 1.00 95.69 106 GLU A N 1
ATOM 785 C CA . GLU A 1 106 ? -46.140 -17.010 92.289 1.00 95.69 106 GLU A CA 1
ATOM 786 C C . GLU A 1 106 ? -47.641 -17.044 91.966 1.00 95.69 106 GLU A C 1
ATOM 788 O O . GLU A 1 106 ? -48.421 -17.728 92.633 1.00 95.69 106 GLU A O 1
ATOM 793 N N . ARG A 1 107 ? -48.060 -16.382 90.878 1.00 92.62 107 ARG A N 1
ATOM 794 C CA . ARG A 1 107 ? -49.453 -16.413 90.425 1.00 92.62 107 ARG A CA 1
ATOM 795 C C . ARG A 1 107 ? -49.874 -17.796 89.931 1.00 92.62 107 ARG A C 1
ATOM 797 O O . ARG A 1 107 ? -50.983 -18.228 90.246 1.00 92.62 107 ARG A O 1
ATOM 804 N N . CYS A 1 108 ? -49.013 -18.499 89.195 1.00 93.44 108 CYS A N 1
ATOM 805 C CA . CYS A 1 108 ? -49.253 -19.884 88.783 1.00 93.44 108 CYS A CA 1
ATOM 806 C C . CYS A 1 108 ? -49.380 -20.827 89.990 1.00 93.44 108 CYS A C 1
ATOM 808 O O . CYS A 1 108 ? -50.272 -21.673 90.011 1.00 93.44 108 CYS A O 1
ATOM 810 N N . GLU A 1 109 ? -48.540 -20.667 91.012 1.00 93.12 109 GLU A N 1
ATOM 811 C CA . GLU A 1 109 ? -48.605 -21.449 92.249 1.00 93.12 109 GLU A CA 1
ATOM 812 C C . GLU A 1 109 ? -49.881 -21.145 93.041 1.00 93.12 109 GLU A C 1
ATOM 814 O O . GLU A 1 109 ? -50.554 -22.071 93.494 1.00 93.12 109 GLU A O 1
ATOM 819 N N . ALA A 1 110 ? -50.284 -19.875 93.139 1.00 90.50 110 ALA A N 1
ATOM 820 C CA . ALA A 1 110 ? -51.549 -19.482 93.759 1.00 90.50 110 ALA A CA 1
ATOM 821 C C . ALA A 1 110 ? -52.767 -20.063 93.015 1.00 90.50 110 ALA A C 1
ATOM 823 O O . ALA A 1 110 ? -53.732 -20.515 93.641 1.00 90.50 110 ALA A O 1
ATOM 824 N N . LEU A 1 111 ? -52.729 -20.103 91.678 1.00 89.12 111 LEU A N 1
ATOM 825 C CA . LEU A 1 111 ? -53.757 -20.757 90.859 1.00 89.12 111 LEU A CA 1
ATOM 826 C C . LEU A 1 111 ? -53.774 -22.278 91.077 1.00 89.12 111 LEU A C 1
ATOM 828 O O . LEU A 1 111 ? -54.843 -22.863 91.239 1.00 89.12 111 LEU A O 1
ATOM 832 N N . ALA A 1 112 ? -52.605 -22.917 91.161 1.00 87.19 112 ALA A N 1
ATOM 833 C CA . ALA A 1 112 ? -52.497 -24.347 91.439 1.00 87.19 112 ALA A CA 1
ATOM 834 C C . ALA A 1 112 ? -53.012 -24.714 92.844 1.00 87.19 112 ALA A C 1
ATOM 836 O O . ALA A 1 112 ? -53.637 -25.759 93.017 1.00 87.19 112 ALA A O 1
ATOM 837 N N . GLN A 1 113 ? -52.797 -23.845 93.838 1.00 85.44 113 GLN A N 1
ATOM 838 C CA . GLN A 1 113 ? -53.281 -24.031 95.211 1.00 85.44 113 GLN A CA 1
ATOM 839 C C . GLN A 1 113 ? -54.786 -23.755 95.358 1.00 85.44 113 GLN A C 1
ATOM 841 O O . GLN A 1 113 ? -55.451 -24.404 96.163 1.00 85.44 113 GLN A O 1
ATOM 846 N N . SER A 1 114 ? -55.343 -22.824 94.577 1.00 75.31 114 SER A N 1
ATOM 847 C CA . SER A 1 114 ? -56.776 -22.478 94.617 1.00 75.31 114 SER A CA 1
ATOM 848 C C . SER A 1 114 ? -57.667 -23.411 93.786 1.00 75.31 114 SER A C 1
ATOM 850 O O . SER A 1 114 ? -58.854 -23.538 94.078 1.00 75.31 114 SER A O 1
ATOM 852 N N . GLY A 1 115 ? -57.111 -24.129 92.804 1.00 60.00 115 GLY A N 1
ATOM 853 C CA . GLY A 1 115 ? -57.840 -25.095 91.968 1.00 60.00 115 GLY A CA 1
ATOM 854 C C . GLY A 1 115 ? -58.257 -26.405 92.657 1.00 60.00 115 GLY A C 1
ATOM 855 O O . GLY A 1 115 ? -58.867 -27.255 92.013 1.00 60.00 115 GLY A O 1
ATOM 856 N N . GLY A 1 116 ? -57.934 -26.593 93.942 1.00 53.81 116 GLY A N 1
ATOM 857 C CA . GLY A 1 116 ? -58.224 -27.818 94.701 1.00 53.81 116 GLY A CA 1
ATOM 858 C C . GLY A 1 116 ? -59.594 -27.864 95.388 1.00 53.81 116 GLY A C 1
ATOM 859 O O . GLY A 1 116 ? -59.937 -28.892 95.967 1.00 53.81 116 GLY A O 1
ATOM 860 N N . THR A 1 117 ? -60.379 -26.784 95.350 1.00 52.91 117 THR A N 1
ATOM 861 C CA . THR A 1 117 ? -61.676 -26.706 96.041 1.00 52.91 117 THR A CA 1
ATOM 862 C C . THR A 1 117 ? -62.779 -26.238 95.099 1.00 52.91 117 THR A C 1
ATOM 864 O O . THR A 1 117 ? -62.890 -25.050 94.812 1.00 52.91 117 THR A O 1
ATOM 867 N N . ASP A 1 118 ? -63.569 -27.202 94.624 1.00 53.47 118 ASP A N 1
ATOM 868 C CA . ASP A 1 118 ? -64.977 -27.113 94.221 1.00 53.47 118 ASP A CA 1
ATOM 869 C C . ASP A 1 118 ? -65.535 -25.708 93.924 1.00 53.47 118 ASP A C 1
ATOM 871 O O . ASP A 1 118 ? -65.969 -24.987 94.822 1.00 53.47 118 ASP A O 1
ATOM 875 N N . SER A 1 119 ? -65.654 -25.350 92.644 1.00 41.88 119 SER A N 1
ATOM 876 C CA . SER A 1 119 ? -66.612 -24.317 92.237 1.00 41.88 119 SER A CA 1
ATOM 877 C C . SER A 1 119 ? -67.138 -24.578 90.832 1.00 41.88 119 SER A C 1
ATOM 879 O O . SER A 1 119 ? -66.617 -24.113 89.819 1.00 41.88 119 SER A O 1
ATOM 881 N N . ALA A 1 120 ? -68.208 -25.368 90.790 1.00 48.81 120 ALA A N 1
ATOM 882 C CA . ALA A 1 120 ? -69.130 -25.409 89.675 1.00 48.81 120 ALA A CA 1
ATOM 883 C C . ALA A 1 120 ? -69.866 -24.060 89.602 1.00 48.81 120 ALA A C 1
ATOM 885 O O . ALA A 1 120 ? -70.794 -23.816 90.370 1.00 48.81 120 ALA A O 1
ATOM 886 N N . CYS A 1 121 ? -69.473 -23.184 88.679 1.00 38.03 121 CYS A N 1
ATOM 887 C CA . CYS A 1 121 ? -70.289 -22.030 88.307 1.00 38.03 121 CYS A CA 1
ATOM 888 C C . CYS A 1 121 ? -70.261 -21.829 86.791 1.00 38.03 121 CYS A C 1
ATOM 890 O O . CYS A 1 121 ? -69.583 -20.968 86.235 1.00 38.03 121 CYS A O 1
ATOM 892 N N . SER A 1 122 ? -71.016 -22.692 86.121 1.00 42.88 122 SER A N 1
ATOM 893 C CA . SER A 1 122 ? -71.384 -22.585 84.718 1.00 42.88 122 SER A CA 1
ATOM 894 C C . SER A 1 122 ? -72.454 -21.499 84.579 1.00 42.88 122 SER A C 1
ATOM 896 O O . SER A 1 122 ? -73.618 -21.741 84.891 1.00 42.88 122 SER A O 1
ATOM 898 N N . THR A 1 123 ? -72.082 -20.312 84.098 1.00 41.28 123 THR A N 1
ATOM 899 C CA . THR A 1 123 ? -73.059 -19.291 83.684 1.00 41.28 123 THR A CA 1
ATOM 900 C C . THR A 1 123 ? -72.790 -18.919 82.224 1.00 41.28 123 THR A C 1
ATOM 902 O O . THR A 1 123 ? -71.773 -18.285 81.950 1.00 41.28 123 THR A O 1
ATOM 905 N N . PRO A 1 124 ? -73.635 -19.332 81.261 1.00 45.81 124 PRO A N 1
ATOM 906 C CA . PRO A 1 124 ? -73.447 -18.999 79.855 1.00 45.81 124 PRO A CA 1
ATOM 907 C C . PRO A 1 124 ? -74.087 -17.634 79.564 1.00 45.81 124 PRO A C 1
ATOM 909 O O . PRO A 1 124 ? -75.303 -17.482 79.663 1.00 45.81 124 PRO A O 1
ATOM 912 N N . LEU A 1 125 ? -73.272 -16.634 79.218 1.00 42.31 125 LEU A N 1
ATOM 913 C CA . LEU A 1 125 ? -73.711 -15.318 78.738 1.00 42.31 125 LEU A CA 1
ATOM 914 C C . LEU A 1 125 ? -73.744 -15.325 77.194 1.00 42.31 125 LEU A C 1
ATOM 916 O O . LEU A 1 125 ? -72.678 -15.335 76.583 1.00 42.31 125 LEU A O 1
ATOM 920 N N . PRO A 1 126 ? -74.923 -15.302 76.538 1.00 51.25 126 PRO A N 1
ATOM 921 C CA . PRO A 1 126 ? -75.033 -15.422 75.077 1.00 51.25 126 PRO A CA 1
ATOM 922 C C . PRO A 1 126 ? -74.873 -14.096 74.313 1.00 51.25 126 PRO A C 1
ATOM 924 O O . PRO A 1 126 ? -74.891 -14.108 73.089 1.00 51.25 126 PRO A O 1
ATOM 927 N N . LEU A 1 127 ? -74.751 -12.954 75.004 1.00 49.16 127 LEU A N 1
ATOM 928 C CA . LEU A 1 127 ? -74.740 -11.622 74.373 1.00 49.16 127 LEU A CA 1
ATOM 929 C C . LEU A 1 127 ? -73.329 -11.065 74.101 1.00 49.16 127 LEU A C 1
ATOM 931 O O . LEU A 1 127 ? -73.191 -10.116 73.348 1.00 49.16 127 LEU A O 1
ATOM 935 N N . ILE A 1 128 ? -72.284 -11.653 74.695 1.00 54.88 128 ILE A N 1
ATOM 936 C CA . ILE A 1 128 ? -70.879 -11.245 74.479 1.00 54.88 128 ILE A CA 1
ATOM 937 C C . ILE A 1 128 ? -70.296 -11.932 73.227 1.00 54.88 128 ILE A C 1
ATOM 939 O O . ILE A 1 128 ? -69.342 -11.445 72.630 1.00 54.88 128 ILE A O 1
ATOM 943 N N . ALA A 1 129 ? -70.899 -13.043 72.792 1.00 61.59 129 ALA A N 1
ATOM 944 C CA . ALA A 1 129 ? -70.416 -13.828 71.659 1.00 61.59 129 ALA A CA 1
ATOM 945 C C . ALA A 1 129 ? -70.465 -13.057 70.326 1.00 61.59 129 ALA A C 1
ATOM 947 O O . ALA A 1 129 ? -69.536 -13.166 69.539 1.00 61.59 129 ALA A O 1
ATOM 948 N N . THR A 1 130 ? -71.488 -12.226 70.093 1.00 74.06 130 THR A N 1
ATOM 949 C CA . THR A 1 130 ? -71.639 -11.509 68.813 1.00 74.06 130 THR A CA 1
ATOM 950 C C . THR A 1 130 ? -70.659 -10.348 68.645 1.00 74.06 130 THR A C 1
ATOM 952 O O . THR A 1 130 ? -70.205 -10.100 67.533 1.00 74.06 130 THR A O 1
ATOM 955 N N . ASP A 1 131 ? -70.307 -9.651 69.731 1.00 76.75 131 ASP A N 1
ATOM 956 C CA . ASP A 1 131 ? -69.281 -8.598 69.688 1.00 76.75 131 ASP A CA 1
ATOM 957 C C . ASP A 1 131 ? -67.882 -9.205 69.512 1.00 76.75 131 ASP A C 1
ATOM 959 O O . ASP A 1 131 ? -67.072 -8.674 68.755 1.00 76.75 131 ASP A O 1
ATOM 963 N N . ALA A 1 132 ? -67.628 -10.362 70.135 1.00 80.50 132 ALA A N 1
ATOM 964 C CA . ALA A 1 132 ? -66.387 -11.109 69.949 1.00 80.50 132 ALA A CA 1
ATOM 965 C C . ALA A 1 132 ? -66.227 -11.635 68.509 1.00 80.50 132 ALA A C 1
ATOM 967 O O . ALA A 1 132 ? -65.115 -11.634 67.984 1.00 80.50 132 ALA A O 1
ATOM 968 N N . ASP A 1 133 ? -67.320 -12.045 67.855 1.00 84.25 133 ASP A N 1
ATOM 969 C CA . ASP A 1 133 ? -67.297 -12.491 66.457 1.00 84.25 133 ASP A CA 1
ATOM 970 C C . ASP A 1 133 ? -66.990 -11.330 65.488 1.00 84.25 133 ASP A C 1
ATOM 972 O O . ASP A 1 133 ? -66.153 -11.482 64.600 1.00 84.25 133 ASP A O 1
ATOM 976 N N . LEU A 1 134 ? -67.580 -10.144 65.695 1.00 88.50 134 LEU A N 1
ATOM 977 C CA . LEU A 1 134 ? -67.283 -8.949 64.886 1.00 88.50 134 LEU A CA 1
ATOM 978 C C . LEU A 1 134 ? -65.857 -8.427 65.106 1.00 88.50 134 LEU A C 1
ATOM 980 O O . LEU A 1 134 ? -65.183 -8.004 64.164 1.00 88.50 134 LEU A O 1
ATOM 984 N N . GLU A 1 135 ? -65.381 -8.438 66.351 1.00 89.69 135 GLU A N 1
ATOM 985 C CA . GLU A 1 135 ? -64.004 -8.061 66.669 1.00 89.69 135 GLU A CA 1
ATOM 986 C C . GLU A 1 135 ? -63.008 -9.038 66.037 1.00 89.69 135 GLU A C 1
ATOM 988 O O . GLU A 1 135 ? -61.988 -8.618 65.486 1.00 89.69 135 GLU A O 1
ATOM 993 N N . ARG A 1 136 ? -63.341 -10.332 66.032 1.00 89.88 136 ARG A N 1
ATOM 994 C CA . ARG A 1 136 ? -62.560 -11.360 65.352 1.00 89.88 136 ARG A CA 1
ATOM 995 C C . ARG A 1 136 ? -62.507 -11.140 63.841 1.00 89.88 136 ARG A C 1
ATOM 997 O O . ARG A 1 136 ? -61.402 -11.136 63.306 1.00 89.88 136 ARG A O 1
ATOM 1004 N N . GLU A 1 137 ? -63.638 -10.925 63.167 1.00 93.19 137 GLU A N 1
ATOM 1005 C CA . GLU A 1 137 ? -63.662 -10.632 61.721 1.00 93.19 137 GLU A CA 1
ATOM 1006 C C . GLU A 1 137 ? -62.792 -9.412 61.392 1.00 93.19 137 GLU A C 1
ATOM 1008 O O . GLU A 1 137 ? -61.954 -9.455 60.493 1.00 93.19 137 GLU A O 1
ATOM 1013 N N . ARG A 1 138 ? -62.897 -8.342 62.187 1.00 94.38 138 ARG A N 1
ATOM 1014 C CA . ARG A 1 138 ? -62.079 -7.137 62.005 1.00 94.38 138 ARG A CA 1
ATOM 1015 C C . ARG A 1 138 ? -60.581 -7.400 62.194 1.00 94.38 138 ARG A C 1
ATOM 1017 O O . ARG A 1 138 ? -59.753 -6.799 61.506 1.00 94.38 138 ARG A O 1
ATOM 1024 N N . LEU A 1 139 ? -60.204 -8.245 63.152 1.00 93.69 139 LEU A N 1
ATOM 1025 C CA . LEU A 1 139 ? -58.808 -8.645 63.349 1.00 93.69 139 LEU A CA 1
ATOM 1026 C C . LEU A 1 139 ? -58.308 -9.524 62.196 1.00 93.69 139 LEU A C 1
ATOM 1028 O O . LEU A 1 139 ? -57.169 -9.346 61.770 1.00 93.69 139 LEU A O 1
ATOM 1032 N N . GLU A 1 140 ? -59.147 -10.412 61.663 1.00 94.69 140 GLU A N 1
ATOM 1033 C CA . GLU A 1 140 ? -58.840 -11.221 60.480 1.00 94.69 140 GLU A CA 1
ATOM 1034 C C . GLU A 1 140 ? -58.615 -10.326 59.244 1.00 94.69 140 GLU A C 1
ATOM 1036 O O . GLU A 1 140 ? -57.565 -10.435 58.610 1.00 94.69 140 GLU A O 1
ATOM 1041 N N . GLU A 1 141 ? -59.486 -9.345 58.976 1.00 94.81 141 GLU A N 1
ATOM 1042 C CA . GLU A 1 141 ? -59.301 -8.362 57.892 1.00 94.81 141 GLU A CA 1
ATOM 1043 C C . GLU A 1 141 ? -57.999 -7.556 58.042 1.00 94.81 141 GLU A C 1
ATOM 1045 O O . GLU A 1 141 ? -57.257 -7.349 57.075 1.00 94.81 141 GLU A O 1
ATOM 1050 N N . ASN A 1 142 ? -57.678 -7.116 59.265 1.00 95.38 142 ASN A N 1
ATOM 1051 C CA . ASN A 1 142 ? -56.429 -6.404 59.540 1.00 95.38 142 ASN A CA 1
ATOM 1052 C C . ASN A 1 142 ? -55.199 -7.296 59.316 1.00 95.38 142 ASN A C 1
ATOM 1054 O O . ASN A 1 142 ? -54.201 -6.833 58.755 1.00 95.38 142 ASN A O 1
ATOM 1058 N N . LEU A 1 143 ? -55.259 -8.568 59.725 1.00 95.12 143 LEU A N 1
ATOM 1059 C CA . LEU A 1 143 ? -54.189 -9.539 59.493 1.00 95.12 143 LEU A CA 1
ATOM 1060 C C . LEU A 1 143 ? -54.001 -9.817 57.998 1.00 95.12 143 LEU A C 1
ATOM 1062 O O . LEU A 1 143 ? -52.861 -9.868 57.533 1.00 95.12 143 LEU A O 1
ATOM 1066 N N . GLU A 1 144 ? -55.083 -9.937 57.228 1.00 96.19 144 GLU A N 1
ATOM 1067 C CA . GLU A 1 144 ? -55.028 -10.109 55.774 1.00 96.19 144 GLU A CA 1
ATOM 1068 C C . GLU A 1 144 ? -54.438 -8.881 55.070 1.00 96.19 144 GLU A C 1
ATOM 1070 O O . GLU A 1 144 ? -53.536 -9.013 54.234 1.00 96.19 144 GLU A O 1
ATOM 1075 N N . ALA A 1 145 ? -54.866 -7.672 55.446 1.00 95.50 145 ALA A N 1
ATOM 1076 C CA . ALA A 1 145 ? -54.311 -6.428 54.918 1.00 95.50 145 ALA A CA 1
ATOM 1077 C C . ALA A 1 145 ? -52.813 -6.290 55.244 1.00 95.50 145 ALA A C 1
ATOM 1079 O O . ALA A 1 145 ? -52.005 -5.934 54.377 1.00 95.50 145 ALA A O 1
ATOM 1080 N N . GLN A 1 146 ? -52.412 -6.634 56.472 1.00 96.19 146 GLN A N 1
ATOM 1081 C CA . GLN A 1 146 ? -51.012 -6.636 56.890 1.00 96.19 146 GLN A CA 1
ATOM 1082 C C . GLN A 1 146 ? -50.198 -7.714 56.156 1.00 96.19 146 GLN A C 1
ATOM 1084 O O . GLN A 1 146 ? -49.044 -7.475 55.785 1.00 96.19 146 GLN A O 1
ATOM 1089 N N . ALA A 1 147 ? -50.773 -8.891 55.903 1.00 95.06 147 ALA A N 1
ATOM 1090 C CA . ALA A 1 147 ? -50.135 -9.944 55.119 1.00 95.06 147 ALA A CA 1
ATOM 1091 C C . ALA A 1 147 ? -49.911 -9.496 53.665 1.00 95.06 147 ALA A C 1
ATOM 1093 O O . ALA A 1 147 ? -48.799 -9.629 53.146 1.00 95.06 147 ALA A O 1
ATOM 1094 N N . ALA A 1 148 ? -50.916 -8.884 53.034 1.00 96.81 148 ALA A N 1
ATOM 1095 C CA . ALA A 1 148 ? -50.806 -8.325 51.688 1.00 96.81 148 ALA A CA 1
ATOM 1096 C C . ALA A 1 148 ? -49.736 -7.220 51.608 1.00 96.81 148 ALA A C 1
ATOM 1098 O O . ALA A 1 148 ? -48.916 -7.204 50.684 1.00 96.81 148 ALA A O 1
ATOM 1099 N N . TYR A 1 149 ? -49.686 -6.332 52.606 1.00 97.31 149 TYR A N 1
ATOM 1100 C CA . TYR A 1 149 ? -48.648 -5.307 52.712 1.00 97.31 149 TYR A CA 1
ATOM 1101 C C . TYR A 1 149 ? -47.240 -5.913 52.828 1.00 97.31 149 TYR A C 1
ATOM 1103 O O . TYR A 1 149 ? -46.335 -5.516 52.092 1.00 97.31 149 TYR A O 1
ATOM 1111 N N . ASN A 1 150 ? -47.056 -6.926 53.681 1.00 95.25 150 ASN A N 1
ATOM 1112 C CA . ASN A 1 150 ? -45.776 -7.625 53.826 1.00 95.25 150 ASN A CA 1
ATOM 1113 C C . ASN A 1 150 ? -45.327 -8.310 52.526 1.00 95.25 150 ASN A C 1
ATOM 1115 O O . ASN A 1 150 ? -44.143 -8.267 52.188 1.00 95.25 150 ASN A O 1
ATOM 1119 N N . ILE A 1 151 ? -46.251 -8.913 51.771 1.00 97.62 151 ILE A N 1
ATOM 1120 C CA . ILE A 1 151 ? -45.949 -9.495 50.454 1.00 97.62 151 ILE A CA 1
ATOM 1121 C C . ILE A 1 151 ? -45.442 -8.409 49.499 1.00 97.62 151 ILE A C 1
ATOM 1123 O O . ILE A 1 151 ? -44.409 -8.592 48.853 1.00 97.62 151 ILE A O 1
ATOM 1127 N N . ARG A 1 152 ? -46.117 -7.255 49.445 1.00 98.12 152 ARG A N 1
ATOM 1128 C CA . ARG A 1 152 ? -45.701 -6.125 48.601 1.00 98.12 152 ARG A CA 1
ATOM 1129 C C . ARG A 1 152 ? -44.323 -5.589 48.993 1.00 98.12 152 ARG A C 1
ATOM 1131 O O . ARG A 1 152 ? -43.521 -5.292 48.109 1.00 98.12 152 ARG A O 1
ATOM 1138 N N . LEU A 1 153 ? -44.033 -5.484 50.290 1.00 97.88 153 LEU A N 1
ATOM 1139 C CA . LEU A 1 153 ? -42.727 -5.036 50.777 1.00 97.88 153 LEU A CA 1
ATOM 1140 C C . LEU A 1 153 ? -41.614 -6.010 50.369 1.00 97.88 153 LEU A C 1
ATOM 1142 O O . LEU A 1 153 ? -40.582 -5.576 49.866 1.00 97.88 153 LEU A O 1
ATOM 1146 N N . ARG A 1 154 ? -41.844 -7.324 50.500 1.00 97.44 154 ARG A N 1
ATOM 1147 C CA . ARG A 1 154 ? -40.893 -8.352 50.043 1.00 97.44 154 ARG A CA 1
ATOM 1148 C C . ARG A 1 154 ? -40.622 -8.257 48.543 1.00 97.44 154 ARG A C 1
ATOM 1150 O O . ARG A 1 154 ? -39.465 -8.288 48.147 1.00 97.44 154 ARG A O 1
ATOM 1157 N N . GLN A 1 155 ? -41.658 -8.064 47.726 1.00 97.81 155 GLN A N 1
ATOM 1158 C CA . GLN A 1 155 ? -41.498 -7.861 46.280 1.00 97.81 155 GLN A CA 1
ATOM 1159 C C . GLN A 1 155 ? -40.705 -6.588 45.949 1.00 97.81 155 GLN A C 1
ATOM 1161 O O . GLN A 1 155 ? -39.948 -6.563 44.980 1.00 97.81 155 GLN A O 1
ATOM 1166 N N . LEU A 1 156 ? -40.887 -5.510 46.719 1.00 98.25 156 LEU A N 1
ATOM 1167 C CA . LEU A 1 156 ? -40.126 -4.275 46.527 1.00 98.25 156 LEU A CA 1
ATOM 1168 C C . LEU A 1 156 ? -38.647 -4.477 46.876 1.00 98.25 156 LEU A C 1
ATOM 1170 O O . LEU A 1 156 ? -37.789 -4.059 46.105 1.00 98.25 156 LEU A O 1
ATOM 1174 N N . LEU A 1 157 ? -38.363 -5.155 47.991 1.00 97.75 157 LEU A N 1
ATOM 1175 C CA . LEU A 1 157 ? -37.001 -5.498 48.406 1.00 97.75 157 LEU A CA 1
ATOM 1176 C C . LEU A 1 157 ? -36.317 -6.424 47.394 1.00 97.75 157 LEU A C 1
ATOM 1178 O O . LEU A 1 157 ? -35.163 -6.199 47.050 1.00 97.75 157 LEU A O 1
ATOM 1182 N N . GLU A 1 158 ? -37.034 -7.408 46.849 1.00 98.19 158 GLU A N 1
ATOM 1183 C CA . GLU A 1 158 ? -36.523 -8.281 45.786 1.00 98.19 158 GLU A CA 1
ATOM 1184 C C . GLU A 1 158 ? -36.151 -7.479 44.529 1.00 98.19 158 GLU A C 1
ATOM 1186 O O . GLU A 1 158 ? -35.056 -7.630 43.990 1.00 98.19 158 GLU A O 1
ATOM 1191 N N . LYS A 1 159 ? -37.012 -6.549 44.095 1.00 98.19 159 LYS A N 1
ATOM 1192 C CA . LYS A 1 159 ? -36.700 -5.650 42.970 1.00 98.19 159 LYS A CA 1
ATOM 1193 C C . LYS A 1 159 ? -35.497 -4.751 43.259 1.00 98.19 159 LYS A C 1
ATOM 1195 O O . LYS A 1 159 ? -34.683 -4.535 42.364 1.00 98.19 159 LYS A O 1
ATOM 1200 N N . GLN A 1 160 ? -35.379 -4.227 44.480 1.00 97.81 160 GLN A N 1
ATOM 1201 C CA . GLN A 1 160 ? -34.224 -3.425 44.894 1.00 97.81 160 GLN A CA 1
ATOM 1202 C C . GLN A 1 160 ? -32.933 -4.252 44.886 1.00 97.81 160 GLN A C 1
ATOM 1204 O O . GLN A 1 160 ? -31.917 -3.756 44.407 1.00 97.81 160 GLN A O 1
ATOM 1209 N N . GLN A 1 161 ? -32.980 -5.514 45.322 1.00 97.12 161 GLN A N 1
ATOM 1210 C CA . GLN A 1 161 ? -31.833 -6.420 45.265 1.00 97.12 161 GLN A CA 1
ATOM 1211 C C . GLN A 1 161 ? -31.383 -6.668 43.820 1.00 97.12 161 GLN A C 1
ATOM 1213 O O . GLN A 1 161 ? -30.204 -6.522 43.523 1.00 97.12 161 GLN A O 1
ATOM 1218 N N . VAL A 1 162 ? -32.314 -6.939 42.898 1.00 98.00 162 VAL A N 1
ATOM 1219 C CA . VAL A 1 162 ? -31.983 -7.130 41.473 1.00 98.00 162 VAL A CA 1
ATOM 1220 C C . VAL A 1 162 ? -31.339 -5.877 40.869 1.00 98.00 162 VAL A C 1
ATOM 1222 O O . VAL A 1 162 ? -30.373 -5.980 40.115 1.00 98.00 162 VAL A O 1
ATOM 1225 N N . LEU A 1 163 ? -31.840 -4.683 41.206 1.00 98.06 163 LEU A N 1
ATOM 1226 C CA . LEU A 1 163 ? -31.238 -3.426 40.749 1.00 98.06 163 LEU A CA 1
ATOM 1227 C C . LEU A 1 163 ? -29.828 -3.221 41.317 1.00 98.06 163 LEU A C 1
ATOM 1229 O O . LEU A 1 163 ? -28.947 -2.762 40.588 1.00 98.06 163 LEU A O 1
ATOM 1233 N N . LEU A 1 164 ? -29.598 -3.584 42.582 1.00 98.06 164 LEU A N 1
ATOM 1234 C CA . LEU A 1 164 ? -28.270 -3.544 43.192 1.00 98.06 164 LEU A CA 1
ATOM 1235 C C . LEU A 1 164 ? -27.317 -4.530 42.510 1.00 98.06 164 LEU A C 1
ATOM 1237 O O . LEU A 1 164 ? -26.217 -4.127 42.136 1.00 98.06 164 LEU A O 1
ATOM 1241 N N . ASP A 1 165 ? -27.750 -5.763 42.253 1.00 97.94 165 ASP A N 1
ATOM 1242 C CA . ASP A 1 165 ? -26.941 -6.777 41.570 1.00 97.94 165 ASP A CA 1
ATOM 1243 C C . ASP A 1 165 ? -26.5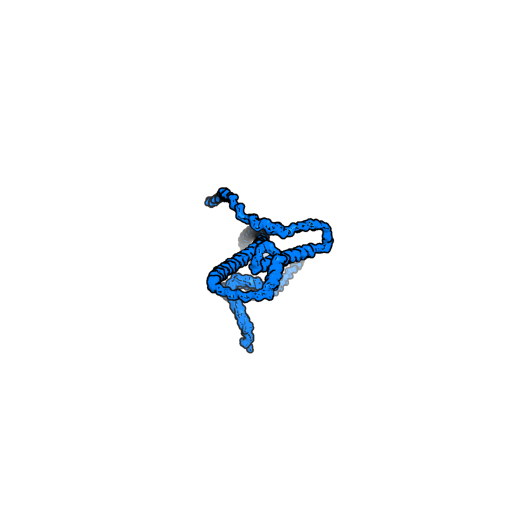75 -6.339 40.144 1.00 97.94 165 ASP A C 1
ATOM 1245 O O . ASP A 1 165 ? -25.424 -6.463 39.723 1.00 97.94 165 ASP A O 1
ATOM 1249 N N . MET A 1 166 ? -27.522 -5.745 39.409 1.00 97.12 166 MET A N 1
ATOM 1250 C CA . MET A 1 166 ? -27.242 -5.142 38.103 1.00 97.12 166 MET A CA 1
ATOM 1251 C C . MET A 1 166 ? -26.255 -3.974 38.214 1.00 97.12 166 MET A C 1
ATOM 1253 O O . MET A 1 166 ? -25.325 -3.874 37.413 1.00 97.12 166 MET A O 1
ATOM 1257 N N . SER A 1 167 ? -26.416 -3.103 39.215 1.00 97.56 167 SER A N 1
ATOM 1258 C CA . SER A 1 167 ? -25.505 -1.974 39.426 1.00 97.56 167 SER A CA 1
ATOM 1259 C C . SER A 1 167 ? -24.084 -2.421 39.788 1.00 97.56 167 SER A C 1
ATOM 1261 O O . SER A 1 167 ? -23.120 -1.789 39.360 1.00 97.56 167 SER A O 1
ATOM 1263 N N . ALA A 1 168 ? -23.945 -3.551 40.488 1.00 96.31 168 ALA A N 1
ATOM 1264 C CA . ALA A 1 168 ? -22.662 -4.166 40.811 1.00 96.31 168 ALA A CA 1
ATOM 1265 C C . ALA A 1 168 ? -21.973 -4.791 39.581 1.00 96.31 168 ALA A C 1
ATOM 1267 O O . ALA A 1 168 ? -20.748 -4.882 39.552 1.00 96.31 168 ALA A O 1
ATOM 1268 N N . GLN A 1 169 ? -22.726 -5.173 38.542 1.00 97.56 169 GLN A N 1
ATOM 1269 C CA . GLN A 1 169 ? -22.180 -5.705 37.283 1.00 97.56 169 GLN A CA 1
ATOM 1270 C C . GLN A 1 169 ? -21.717 -4.610 36.305 1.00 97.56 169 GLN A C 1
ATOM 1272 O O . GLN A 1 169 ? -20.784 -4.834 35.532 1.00 97.56 169 GLN A O 1
ATOM 1277 N N . LEU A 1 170 ? -22.314 -3.413 36.351 1.00 97.25 170 LEU A N 1
ATOM 1278 C CA . LEU A 1 170 ? -21.928 -2.273 35.506 1.00 97.25 170 LEU A CA 1
ATOM 1279 C C . LEU A 1 170 ? -20.433 -1.892 35.558 1.00 97.25 170 LEU A C 1
ATOM 1281 O O . LEU A 1 170 ? -19.876 -1.613 34.494 1.00 97.25 170 LEU A O 1
ATOM 1285 N N . PRO A 1 171 ? -19.736 -1.838 36.713 1.00 96.44 171 PRO A N 1
ATOM 1286 C CA . PRO A 1 171 ? -18.308 -1.528 36.723 1.00 96.44 171 PRO A CA 1
ATOM 1287 C C . PRO A 1 171 ? -17.482 -2.590 35.993 1.00 96.44 171 PRO A C 1
ATOM 1289 O O . PRO A 1 171 ? -16.573 -2.219 35.256 1.00 96.44 171 PRO A O 1
ATOM 1292 N N . GLN A 1 172 ? -17.826 -3.876 36.120 1.00 96.38 172 GLN A N 1
ATOM 1293 C CA . GLN A 1 172 ? -17.126 -4.945 35.405 1.00 96.38 172 GLN A CA 1
ATOM 1294 C C . GLN A 1 172 ? -17.325 -4.819 33.890 1.00 96.38 172 GLN A C 1
ATOM 1296 O O . GLN A 1 172 ? -16.348 -4.807 33.149 1.00 96.38 172 GLN A O 1
ATOM 1301 N N . GLN A 1 173 ? -18.564 -4.599 33.436 1.00 96.75 173 GLN A N 1
ATOM 1302 C CA . GLN A 1 173 ? -18.853 -4.368 32.015 1.00 96.75 173 GLN A CA 1
ATOM 1303 C C . GLN A 1 173 ? -18.103 -3.148 31.460 1.00 96.75 173 GLN A C 1
ATOM 1305 O O . GLN A 1 173 ? -17.618 -3.176 30.332 1.00 96.75 173 GLN A O 1
ATOM 1310 N N . ASN A 1 174 ? -17.968 -2.081 32.253 1.00 96.81 174 ASN A N 1
ATOM 1311 C CA . ASN A 1 174 ? -17.190 -0.906 31.862 1.00 96.81 174 ASN A CA 1
ATOM 1312 C C . ASN A 1 174 ? -15.684 -1.190 31.778 1.00 96.81 174 ASN A C 1
ATOM 1314 O O . ASN A 1 174 ? -15.013 -0.610 30.926 1.00 96.81 174 ASN A O 1
ATOM 1318 N N . VAL A 1 175 ? -15.139 -2.046 32.648 1.00 97.44 175 VAL A N 1
ATOM 1319 C CA . VAL A 1 175 ? -13.734 -2.480 32.574 1.00 97.44 175 VAL A CA 1
ATOM 1320 C C . VAL A 1 175 ? -13.503 -3.315 31.317 1.00 97.44 175 VAL A C 1
ATOM 1322 O O . VAL A 1 175 ? -12.571 -3.025 30.568 1.00 97.44 175 VAL A O 1
ATOM 1325 N N . ASP A 1 176 ? -14.386 -4.272 31.035 1.00 97.06 176 ASP A N 1
ATOM 1326 C CA . ASP A 1 176 ? -14.285 -5.135 29.856 1.00 97.06 176 ASP A CA 1
ATOM 1327 C C . ASP A 1 176 ? -14.393 -4.311 28.558 1.00 97.06 176 ASP A C 1
ATOM 1329 O O . ASP A 1 176 ? -13.547 -4.421 27.671 1.00 97.06 176 ASP A O 1
ATOM 1333 N N . ALA A 1 177 ? -15.354 -3.382 28.484 1.00 96.94 177 ALA A N 1
ATOM 1334 C CA . ALA A 1 177 ? -15.510 -2.482 27.340 1.00 96.94 177 ALA A CA 1
ATOM 1335 C C . ALA A 1 177 ? -14.295 -1.556 27.136 1.00 96.94 177 ALA A C 1
ATOM 1337 O O . ALA A 1 177 ? -13.918 -1.258 26.001 1.00 96.94 177 ALA A O 1
ATOM 1338 N N . ARG A 1 178 ? -13.654 -1.092 28.218 1.00 98.06 178 ARG A N 1
ATOM 1339 C CA . ARG A 1 178 ? -12.415 -0.300 28.125 1.00 98.06 178 ARG A CA 1
ATOM 1340 C C . ARG A 1 178 ? -11.255 -1.135 27.594 1.00 98.06 178 ARG A C 1
ATOM 1342 O O . ARG A 1 178 ? -10.555 -0.662 26.704 1.00 98.06 178 ARG A O 1
ATOM 1349 N N . ALA A 1 179 ? -11.098 -2.369 28.069 1.00 98.06 179 ALA A N 1
ATOM 1350 C CA . ALA A 1 179 ? -10.069 -3.280 27.575 1.00 98.06 179 ALA A CA 1
ATOM 1351 C C . ALA A 1 179 ? -10.257 -3.600 26.079 1.00 98.06 179 ALA A C 1
ATOM 1353 O O . ALA A 1 179 ? -9.290 -3.618 25.314 1.00 98.06 179 ALA A O 1
ATOM 1354 N N . GLU A 1 180 ? -11.502 -3.788 25.630 1.00 97.81 180 GLU A N 1
ATOM 1355 C CA . GLU A 1 180 ? -11.816 -3.962 24.208 1.00 97.81 180 GLU A CA 1
ATOM 1356 C C . GLU A 1 180 ? -11.466 -2.719 23.379 1.00 97.81 180 GLU A C 1
ATOM 1358 O O . GLU A 1 180 ? -10.836 -2.841 22.323 1.00 97.81 180 GLU A O 1
ATOM 1363 N N . CYS A 1 181 ? -11.814 -1.523 23.866 1.00 97.81 181 CYS A N 1
ATOM 1364 C CA . CYS A 1 181 ? -11.445 -0.259 23.229 1.00 97.81 181 CYS A CA 1
ATOM 1365 C C . CYS A 1 181 ? -9.920 -0.092 23.122 1.00 97.81 181 CYS A C 1
ATOM 1367 O O . CYS A 1 181 ? -9.422 0.258 22.053 1.00 97.81 181 CYS A O 1
ATOM 1369 N N . GLU A 1 182 ? -9.165 -0.378 24.184 1.00 98.19 182 GLU A N 1
ATOM 1370 C CA . GLU A 1 182 ? -7.696 -0.310 24.186 1.00 98.19 182 GLU A CA 1
ATOM 1371 C C . GLU A 1 182 ? -7.077 -1.295 23.186 1.00 98.19 182 GLU A C 1
ATOM 1373 O O . GLU A 1 182 ? -6.204 -0.924 22.396 1.00 98.19 182 GLU A O 1
ATOM 1378 N N . MET A 1 183 ? -7.578 -2.532 23.139 1.00 98.50 183 MET A N 1
ATOM 1379 C CA . MET A 1 183 ? -7.152 -3.522 22.149 1.00 98.50 183 MET A CA 1
ATOM 1380 C C . MET A 1 183 ? -7.428 -3.042 20.714 1.00 98.50 183 MET A C 1
ATOM 1382 O O . MET A 1 183 ? -6.582 -3.218 19.833 1.00 98.50 183 MET A O 1
ATOM 1386 N N . LEU A 1 184 ? -8.602 -2.461 20.450 1.00 98.50 184 LEU A N 1
ATOM 1387 C CA . LEU A 1 184 ? -8.945 -1.933 19.127 1.00 98.50 184 LEU A CA 1
ATOM 1388 C C . LEU A 1 184 ? -8.065 -0.742 18.741 1.00 98.50 184 LEU A C 1
ATOM 1390 O O . LEU A 1 184 ? -7.630 -0.676 17.592 1.00 98.50 184 LEU A O 1
ATOM 1394 N N . MET A 1 185 ? -7.741 0.148 19.683 1.00 98.50 185 MET A N 1
ATOM 1395 C CA . MET A 1 185 ? -6.796 1.240 19.439 1.00 98.50 185 MET A CA 1
ATOM 1396 C C . MET A 1 185 ? -5.404 0.714 19.079 1.00 98.50 185 MET A C 1
ATOM 1398 O O . MET A 1 185 ? -4.826 1.173 18.097 1.00 98.50 185 MET A O 1
ATOM 1402 N N . HIS A 1 186 ? -4.890 -0.292 19.793 1.00 98.38 186 HIS A N 1
ATOM 1403 C CA . HIS A 1 186 ? -3.606 -0.912 19.454 1.00 98.38 186 HIS A CA 1
ATOM 1404 C C . HIS A 1 186 ? -3.613 -1.585 18.077 1.00 98.38 186 HIS A C 1
ATOM 1406 O O . HIS A 1 186 ? -2.650 -1.451 17.326 1.00 98.38 186 HIS A O 1
ATOM 1412 N N . LYS A 1 187 ? -4.703 -2.271 17.707 1.00 98.31 187 LYS A N 1
ATOM 1413 C CA . LYS A 1 187 ? -4.855 -2.849 16.360 1.00 98.31 187 LYS A CA 1
ATOM 1414 C C . LYS A 1 187 ? -4.883 -1.770 15.279 1.00 98.31 187 LYS A C 1
ATOM 1416 O O . LYS A 1 187 ? -4.242 -1.928 14.245 1.00 98.31 187 LYS A O 1
ATOM 1421 N N . LEU A 1 188 ? -5.605 -0.676 15.518 1.00 98.31 188 LEU A N 1
ATOM 1422 C CA . LEU A 1 188 ? -5.689 0.444 14.584 1.00 98.31 188 LEU A CA 1
ATOM 1423 C C . LEU A 1 188 ? -4.333 1.139 14.419 1.00 98.31 188 LEU A C 1
ATOM 1425 O O . LEU A 1 188 ? -3.939 1.434 13.293 1.00 98.31 188 LEU A O 1
ATOM 1429 N N . GLN A 1 189 ? -3.591 1.322 15.512 1.00 98.44 189 GLN A N 1
ATOM 1430 C CA . GLN A 1 189 ? -2.224 1.832 15.474 1.00 98.44 189 GLN A CA 1
ATOM 1431 C C . GLN A 1 189 ? -1.295 0.891 14.692 1.00 98.44 189 GLN A C 1
ATOM 1433 O O . GLN A 1 189 ? -0.564 1.351 13.819 1.00 98.44 189 GLN A O 1
ATOM 1438 N N . GLY A 1 190 ? -1.369 -0.422 14.936 1.00 98.38 190 GLY A N 1
ATOM 1439 C CA . GLY A 1 190 ? -0.589 -1.415 14.191 1.00 98.38 190 GLY A CA 1
ATOM 1440 C C . GLY A 1 190 ? -0.864 -1.363 12.686 1.00 98.38 190 GLY A C 1
ATOM 1441 O O . GLY A 1 190 ? 0.067 -1.273 11.891 1.00 98.38 190 GLY A O 1
ATOM 1442 N N . HIS A 1 191 ? -2.136 -1.309 12.281 1.00 98.31 191 HIS A N 1
ATOM 1443 C CA . HIS A 1 191 ? -2.496 -1.151 10.869 1.00 98.31 191 HIS A CA 1
ATOM 1444 C C . HIS A 1 191 ? -2.038 0.186 10.275 1.00 98.31 191 HIS A C 1
ATOM 1446 O O . HIS A 1 191 ? -1.652 0.239 9.109 1.00 98.31 191 HIS A O 1
ATOM 1452 N N . GLN A 1 192 ? -2.049 1.271 11.051 1.00 98.25 192 GLN A N 1
ATOM 1453 C CA . GLN A 1 192 ? -1.527 2.561 10.603 1.00 98.25 192 GLN A CA 1
ATOM 1454 C C . GLN A 1 192 ? -0.010 2.504 10.362 1.00 98.25 192 GLN A C 1
ATOM 1456 O O . GLN A 1 192 ? 0.477 3.035 9.361 1.00 98.25 192 GLN A O 1
ATOM 1461 N N . GLU A 1 193 ? 0.733 1.834 11.242 1.00 98.50 193 GLU A N 1
ATOM 1462 C CA . GLU A 1 193 ? 2.170 1.605 11.083 1.00 98.50 193 GLU A CA 1
ATOM 1463 C C . GLU A 1 193 ? 2.458 0.719 9.859 1.00 98.50 193 GLU A C 1
ATOM 1465 O O . GLU A 1 193 ? 3.300 1.085 9.038 1.00 98.50 193 GLU A O 1
ATOM 1470 N N . GLU A 1 194 ? 1.712 -0.372 9.664 1.00 98.50 194 GLU A N 1
ATOM 1471 C CA . GLU A 1 194 ? 1.804 -1.237 8.476 1.00 98.50 194 GLU A CA 1
ATOM 1472 C C . GLU A 1 194 ? 1.544 -0.462 7.176 1.00 98.50 194 GLU A C 1
ATOM 1474 O O . GLU A 1 194 ? 2.329 -0.558 6.231 1.00 98.50 194 GLU A O 1
ATOM 1479 N N . MET A 1 195 ? 0.486 0.354 7.132 1.00 98.00 195 MET A N 1
ATOM 1480 C CA . MET A 1 195 ? 0.182 1.215 5.984 1.00 98.00 195 MET A CA 1
ATOM 1481 C C . MET A 1 195 ? 1.315 2.211 5.713 1.00 98.00 195 MET A C 1
ATOM 1483 O O . MET A 1 195 ? 1.723 2.384 4.566 1.00 98.00 195 MET A O 1
ATOM 1487 N N . SER A 1 196 ? 1.889 2.818 6.758 1.00 98.38 196 SER A N 1
ATOM 1488 C CA . SER A 1 196 ? 3.020 3.742 6.601 1.00 98.38 196 SER A CA 1
ATOM 1489 C C . SER A 1 196 ? 4.278 3.056 6.048 1.00 98.38 196 SER A C 1
ATOM 1491 O O . SER A 1 196 ? 5.013 3.644 5.250 1.00 98.38 196 SER A O 1
ATOM 1493 N N . GLN A 1 197 ? 4.511 1.794 6.425 1.00 98.50 197 GLN A N 1
ATOM 1494 C CA . GLN A 1 197 ? 5.609 0.982 5.902 1.00 98.50 197 GLN A CA 1
ATOM 1495 C C . GLN A 1 197 ? 5.366 0.609 4.437 1.00 98.50 197 GLN A C 1
ATOM 1497 O O . GLN A 1 197 ? 6.282 0.714 3.620 1.00 98.50 197 GLN A O 1
ATOM 1502 N N . GLN A 1 198 ? 4.136 0.228 4.080 1.00 98.00 198 GLN A N 1
ATOM 1503 C CA . GLN A 1 198 ? 3.759 -0.042 2.691 1.00 98.00 198 GLN A CA 1
ATOM 1504 C C . GLN A 1 198 ? 3.939 1.200 1.811 1.00 98.00 198 GLN A C 1
ATOM 1506 O O . GLN A 1 198 ? 4.545 1.103 0.743 1.00 98.00 198 GLN A O 1
ATOM 1511 N N . ASP A 1 199 ? 3.522 2.376 2.283 1.00 98.31 199 ASP A N 1
ATOM 1512 C CA . ASP A 1 199 ? 3.731 3.644 1.579 1.00 98.31 199 ASP A CA 1
ATOM 1513 C C . ASP A 1 199 ? 5.219 3.951 1.363 1.00 98.31 199 ASP A C 1
ATOM 1515 O O . ASP A 1 199 ? 5.610 4.424 0.293 1.00 98.31 199 ASP A O 1
ATOM 1519 N N . ALA A 1 200 ? 6.075 3.664 2.349 1.00 98.25 200 ALA A N 1
ATOM 1520 C CA . ALA A 1 200 ? 7.520 3.835 2.211 1.00 98.25 200 ALA A CA 1
ATOM 1521 C C . ALA A 1 200 ? 8.110 2.907 1.135 1.00 98.25 200 ALA A C 1
ATOM 1523 O O . ALA A 1 200 ? 8.918 3.352 0.317 1.00 98.25 200 ALA A O 1
ATOM 1524 N N . VAL A 1 201 ? 7.665 1.647 1.080 1.00 98.38 201 VAL A N 1
ATOM 1525 C CA . VAL A 1 201 ? 8.084 0.687 0.045 1.00 98.38 201 VAL A CA 1
ATOM 1526 C C . VAL A 1 201 ? 7.621 1.137 -1.341 1.00 98.38 201 VAL A C 1
ATOM 1528 O O . VAL A 1 201 ? 8.414 1.124 -2.282 1.00 98.38 201 VAL A O 1
ATOM 1531 N N . VAL A 1 202 ? 6.370 1.585 -1.481 1.00 98.38 202 VAL A N 1
ATOM 1532 C CA . VAL A 1 202 ? 5.836 2.085 -2.760 1.00 98.38 202 VAL A CA 1
ATOM 1533 C C . VAL A 1 202 ? 6.610 3.317 -3.233 1.00 98.38 202 VAL A C 1
ATOM 1535 O O . VAL A 1 202 ? 6.952 3.407 -4.412 1.00 98.38 202 VAL A O 1
ATOM 1538 N N . ARG A 1 203 ? 6.960 4.241 -2.327 1.00 98.50 203 ARG A N 1
ATOM 1539 C CA . ARG A 1 203 ? 7.814 5.396 -2.658 1.00 98.50 203 ARG A CA 1
ATOM 1540 C C . ARG A 1 203 ? 9.196 4.961 -3.136 1.00 98.50 203 ARG A C 1
ATOM 1542 O O . ARG A 1 203 ? 9.643 5.431 -4.177 1.00 98.50 2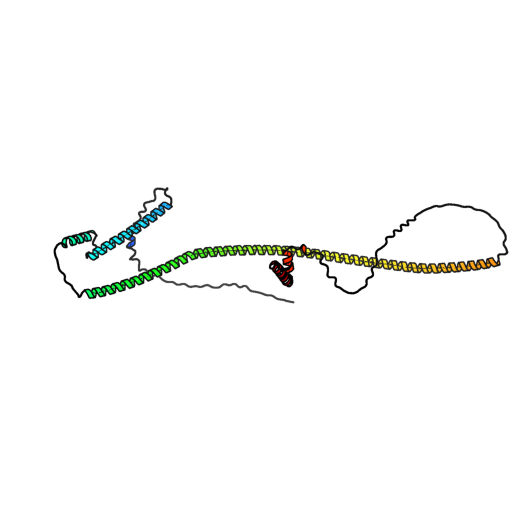03 ARG A O 1
ATOM 1549 N N . GLN A 1 204 ? 9.830 4.017 -2.442 1.00 98.56 204 GLN A N 1
ATOM 1550 C CA . GLN A 1 204 ? 11.132 3.488 -2.848 1.00 98.56 204 GLN A CA 1
ATOM 1551 C C . GLN A 1 204 ? 11.073 2.818 -4.232 1.00 98.56 204 GLN A C 1
ATOM 1553 O O . GLN A 1 204 ? 11.971 3.003 -5.053 1.00 98.56 204 GLN A O 1
ATOM 1558 N N . GLN A 1 205 ? 10.011 2.064 -4.522 1.00 98.00 205 GLN A N 1
ATOM 1559 C CA . GLN A 1 205 ? 9.803 1.458 -5.840 1.00 98.00 205 GLN A CA 1
ATOM 1560 C C . GLN A 1 205 ? 9.586 2.517 -6.927 1.00 98.00 205 GLN A C 1
ATOM 1562 O O . GLN A 1 205 ? 10.164 2.406 -8.006 1.00 98.00 205 GLN A O 1
ATOM 1567 N N . ALA A 1 206 ? 8.808 3.566 -6.647 1.00 98.12 206 ALA A N 1
ATOM 1568 C CA . ALA A 1 206 ? 8.602 4.672 -7.579 1.00 98.12 206 ALA A CA 1
ATOM 1569 C C . ALA A 1 206 ? 9.917 5.407 -7.896 1.00 98.12 206 ALA A C 1
ATOM 1571 O O . ALA A 1 206 ? 10.188 5.714 -9.057 1.00 98.12 206 ALA A O 1
ATOM 1572 N N . GLU A 1 207 ? 10.769 5.624 -6.892 1.00 98.62 207 GLU A N 1
ATOM 1573 C CA . GLU A 1 207 ? 12.106 6.199 -7.077 1.00 98.62 207 GLU A CA 1
ATOM 1574 C C . GLU A 1 207 ? 13.004 5.300 -7.939 1.00 98.62 207 GLU A C 1
ATOM 1576 O O . GLU A 1 207 ? 13.661 5.781 -8.864 1.00 98.62 207 GLU A O 1
ATOM 1581 N N . GLN A 1 208 ? 12.999 3.984 -7.700 1.00 98.62 208 GLN A N 1
ATOM 1582 C CA . GLN A 1 208 ? 13.753 3.027 -8.517 1.00 98.62 208 GLN A CA 1
ATOM 1583 C C . GLN A 1 208 ? 13.280 3.012 -9.977 1.00 98.62 208 GLN A C 1
ATOM 1585 O O . GLN A 1 208 ? 14.111 3.010 -10.887 1.00 98.62 208 GLN A O 1
ATOM 1590 N N . ILE A 1 209 ? 11.963 3.044 -10.211 1.00 97.94 209 ILE A N 1
ATOM 1591 C CA . ILE A 1 209 ? 11.387 3.128 -11.559 1.00 97.94 209 ILE A CA 1
ATOM 1592 C C . ILE A 1 209 ? 11.847 4.418 -12.245 1.00 97.94 209 ILE A C 1
ATOM 1594 O O . ILE A 1 209 ? 12.342 4.354 -13.368 1.00 97.94 209 ILE A O 1
ATOM 1598 N N . ALA A 1 210 ? 11.785 5.564 -11.561 1.00 98.56 210 ALA A N 1
ATOM 1599 C CA . ALA A 1 210 ? 12.224 6.842 -12.119 1.00 98.56 210 ALA A CA 1
ATOM 1600 C C . ALA A 1 210 ? 13.714 6.834 -12.519 1.00 98.56 210 ALA A C 1
ATOM 1602 O O . ALA A 1 210 ? 14.078 7.358 -13.576 1.00 98.56 210 ALA A O 1
ATOM 1603 N N . ILE A 1 211 ? 14.581 6.202 -11.718 1.00 98.56 211 ILE A N 1
ATOM 1604 C CA . ILE A 1 211 ? 16.011 6.043 -12.036 1.00 98.56 211 ILE A CA 1
ATOM 1605 C C . ILE A 1 211 ? 16.202 5.183 -13.294 1.00 98.56 211 ILE A C 1
ATOM 1607 O O . ILE A 1 211 ? 16.964 5.556 -14.190 1.00 98.56 211 ILE A O 1
ATOM 1611 N N . LEU A 1 212 ? 15.504 4.048 -13.389 1.00 98.31 212 LEU A N 1
ATOM 1612 C CA . LEU A 1 212 ? 15.595 3.153 -14.546 1.00 98.31 212 LEU A CA 1
ATOM 1613 C C . LEU A 1 212 ? 15.046 3.804 -15.821 1.00 98.31 212 LEU A C 1
ATOM 1615 O O . LEU A 1 212 ? 15.644 3.667 -16.888 1.00 98.31 212 LEU A O 1
ATOM 1619 N N . GLU A 1 213 ? 13.947 4.549 -15.725 1.00 98.19 213 GLU A N 1
ATOM 1620 C CA . GLU A 1 213 ? 13.384 5.304 -16.846 1.00 98.19 213 GLU A CA 1
ATOM 1621 C C . GLU A 1 213 ? 14.340 6.395 -17.339 1.00 98.19 213 GLU A C 1
ATOM 1623 O O . GLU A 1 213 ? 14.516 6.559 -18.551 1.00 98.19 213 GLU A O 1
ATOM 1628 N N . ALA A 1 214 ? 15.012 7.103 -16.425 1.00 98.38 214 ALA A N 1
ATOM 1629 C CA . ALA A 1 214 ? 16.028 8.090 -16.776 1.00 98.38 214 ALA A CA 1
ATOM 1630 C C . ALA A 1 214 ? 17.223 7.445 -17.501 1.00 98.38 214 ALA A C 1
ATOM 1632 O O . ALA A 1 214 ? 17.643 7.950 -18.549 1.00 98.38 214 ALA A O 1
ATOM 1633 N N . ALA A 1 215 ? 17.716 6.306 -16.998 1.00 98.50 215 ALA A N 1
ATOM 1634 C CA . ALA A 1 215 ? 18.809 5.548 -17.607 1.00 98.50 215 ALA A CA 1
ATOM 1635 C C . ALA A 1 215 ? 18.441 5.023 -19.007 1.00 98.50 215 ALA A C 1
ATOM 1637 O O . ALA A 1 215 ? 19.177 5.249 -19.969 1.00 98.50 215 ALA A O 1
ATOM 1638 N N . LEU A 1 216 ? 17.257 4.416 -19.162 1.00 98.50 216 LEU A N 1
ATOM 1639 C CA . LEU A 1 216 ? 16.734 3.984 -20.465 1.00 98.50 216 LEU A CA 1
ATOM 1640 C C . LEU A 1 216 ? 16.548 5.166 -21.425 1.00 98.50 216 LEU A C 1
ATOM 1642 O O . LEU A 1 216 ? 16.797 5.053 -22.628 1.00 98.50 216 LEU A O 1
ATOM 1646 N N . GLY A 1 217 ? 16.107 6.315 -20.913 1.00 98.31 217 GLY A N 1
ATOM 1647 C CA . GLY A 1 217 ? 15.988 7.547 -21.684 1.00 98.31 217 GLY A CA 1
ATOM 1648 C C . GLY A 1 217 ? 17.338 8.060 -22.191 1.00 98.31 217 GLY A C 1
ATOM 1649 O O . GLY A 1 217 ? 17.414 8.595 -23.299 1.00 98.31 217 GLY A O 1
ATOM 1650 N N . GLU A 1 218 ? 18.404 7.900 -21.410 1.00 98.62 218 GLU A N 1
ATOM 1651 C CA . GLU A 1 218 ? 19.766 8.256 -21.805 1.00 98.62 218 GLU A CA 1
ATOM 1652 C C . GLU A 1 218 ? 20.347 7.292 -22.839 1.00 98.62 218 GLU A C 1
ATOM 1654 O O . GLU A 1 218 ? 20.820 7.747 -23.881 1.00 98.62 218 GLU A O 1
ATOM 1659 N N . GLU A 1 219 ? 20.221 5.983 -22.626 1.00 98.56 219 GLU A N 1
ATOM 1660 C CA . GLU A 1 219 ? 20.670 4.967 -23.585 1.00 98.56 219 GLU A CA 1
ATOM 1661 C C . GLU A 1 219 ? 19.975 5.139 -24.946 1.00 98.56 219 GLU A C 1
ATOM 1663 O O . GLU A 1 219 ? 20.617 5.140 -25.998 1.00 98.56 219 GLU A O 1
ATOM 1668 N N . ARG A 1 220 ? 18.660 5.403 -24.952 1.00 98.56 220 ARG A N 1
ATOM 1669 C CA . ARG A 1 220 ? 17.917 5.719 -26.185 1.00 98.56 220 ARG A CA 1
ATOM 1670 C C . ARG A 1 220 ? 18.465 6.959 -26.891 1.00 98.56 220 ARG A C 1
ATOM 1672 O O . ARG A 1 220 ? 18.571 6.960 -28.119 1.00 98.56 220 ARG A O 1
ATOM 1679 N N . ARG A 1 221 ? 18.815 8.015 -26.146 1.00 98.56 221 ARG A N 1
ATOM 1680 C CA . ARG A 1 221 ? 19.432 9.228 -26.712 1.00 98.56 221 ARG A CA 1
ATOM 1681 C C . ARG A 1 221 ? 20.803 8.922 -27.322 1.00 98.56 221 ARG A C 1
ATOM 1683 O O . ARG A 1 221 ? 21.069 9.391 -28.429 1.00 98.56 221 ARG A O 1
ATOM 1690 N N . GLN A 1 222 ? 21.622 8.109 -26.655 1.00 98.56 222 GLN A N 1
ATOM 1691 C CA . GLN A 1 222 ? 22.931 7.675 -27.154 1.00 98.56 222 GLN A CA 1
ATOM 1692 C C . GLN A 1 222 ? 22.798 6.846 -28.440 1.00 98.56 222 GLN A C 1
ATOM 1694 O O . GLN A 1 222 ? 23.398 7.192 -29.454 1.00 98.56 222 GLN A O 1
ATOM 1699 N N . LEU A 1 223 ? 21.923 5.835 -28.465 1.00 98.12 223 LEU A N 1
ATOM 1700 C CA . LEU A 1 223 ? 21.690 5.007 -29.656 1.00 98.12 223 LEU A CA 1
ATOM 1701 C C . LEU A 1 223 ? 21.183 5.817 -30.858 1.00 98.12 223 LEU A C 1
ATOM 1703 O O . LEU A 1 223 ? 21.559 5.545 -32.001 1.00 98.12 223 LEU A O 1
ATOM 1707 N N . LEU A 1 224 ? 20.339 6.828 -30.628 1.00 98.50 224 LEU A N 1
ATOM 1708 C CA . LEU A 1 224 ? 19.897 7.738 -31.687 1.00 98.50 224 LEU A CA 1
ATOM 1709 C C . LEU A 1 224 ? 21.038 8.623 -32.205 1.00 98.50 224 LEU A C 1
ATOM 1711 O O . LEU A 1 224 ? 21.100 8.874 -33.411 1.00 98.50 224 LEU A O 1
ATOM 1715 N N . ALA A 1 225 ? 21.928 9.090 -31.328 1.00 98.56 225 ALA A N 1
ATOM 1716 C CA . ALA A 1 225 ? 23.115 9.841 -31.727 1.00 98.56 225 ALA A CA 1
ATOM 1717 C C . ALA A 1 225 ? 24.066 8.969 -32.564 1.00 98.56 225 ALA A C 1
ATOM 1719 O O . ALA A 1 225 ? 24.437 9.363 -33.670 1.00 98.56 225 ALA A O 1
ATOM 1720 N N . ASP A 1 226 ? 24.354 7.749 -32.111 1.00 98.19 226 ASP A N 1
ATOM 1721 C CA . ASP A 1 226 ? 25.183 6.777 -32.831 1.00 98.19 226 ASP A CA 1
ATOM 1722 C C . ASP A 1 226 ? 24.597 6.414 -34.194 1.00 98.19 226 ASP A C 1
ATOM 1724 O O . ASP A 1 226 ? 25.310 6.352 -35.198 1.00 98.19 226 ASP A O 1
ATOM 1728 N N . ARG A 1 227 ? 23.276 6.205 -34.265 1.00 98.50 227 ARG A N 1
ATOM 1729 C CA . ARG A 1 227 ? 22.584 5.952 -35.533 1.00 98.50 227 ARG A CA 1
ATOM 1730 C C . ARG A 1 227 ? 22.780 7.109 -36.512 1.00 98.50 227 ARG A C 1
ATOM 1732 O O . ARG A 1 227 ? 23.082 6.853 -37.675 1.00 98.50 227 ARG A O 1
ATOM 1739 N N . LYS A 1 228 ? 22.644 8.359 -36.053 1.00 98.62 228 LYS A N 1
ATOM 1740 C CA . LYS A 1 228 ? 22.872 9.550 -36.888 1.00 98.62 228 LYS A CA 1
ATOM 1741 C C . LYS A 1 228 ? 24.325 9.650 -37.353 1.00 98.62 228 LYS A C 1
ATOM 1743 O O . LYS A 1 228 ? 24.556 9.982 -38.510 1.00 98.62 228 LYS A O 1
ATOM 1748 N N . LEU A 1 229 ? 25.295 9.334 -36.493 1.00 98.56 229 LEU A N 1
ATOM 1749 C CA . LEU A 1 229 ? 26.714 9.309 -36.867 1.00 98.56 229 LEU A CA 1
ATOM 1750 C C . LEU A 1 229 ? 27.005 8.252 -37.942 1.00 98.56 229 LEU A C 1
ATOM 1752 O O . LEU A 1 229 ? 27.640 8.555 -38.948 1.00 98.56 229 LEU A O 1
ATOM 1756 N N . ARG A 1 230 ? 26.477 7.032 -37.790 1.00 98.19 230 ARG A N 1
ATOM 1757 C CA . ARG A 1 230 ? 26.628 5.976 -38.808 1.00 98.19 230 ARG A CA 1
ATOM 1758 C C . ARG A 1 230 ? 25.939 6.337 -40.124 1.00 98.19 230 ARG A C 1
ATOM 1760 O O . ARG A 1 230 ? 26.434 6.000 -41.196 1.00 98.19 230 ARG A O 1
ATOM 1767 N N . GLU A 1 231 ? 24.802 7.025 -40.065 1.00 98.56 231 GLU A N 1
ATOM 1768 C CA . GLU A 1 231 ? 24.097 7.495 -41.257 1.00 98.56 231 GLU A CA 1
ATOM 1769 C C . GLU A 1 231 ? 24.896 8.567 -42.012 1.00 98.56 231 GLU A C 1
ATOM 1771 O O . GLU A 1 231 ? 25.026 8.482 -43.237 1.00 98.56 231 GLU A O 1
ATOM 1776 N N . THR A 1 232 ? 25.481 9.542 -41.307 1.00 98.50 232 THR A N 1
ATOM 1777 C CA . THR A 1 232 ? 26.324 10.573 -41.933 1.00 98.50 232 THR A CA 1
ATOM 1778 C C . THR A 1 232 ? 27.615 9.986 -42.501 1.00 98.50 232 THR A C 1
ATOM 1780 O O . THR A 1 232 ? 27.989 10.330 -43.624 1.00 98.50 232 THR A O 1
ATOM 1783 N N . GLU A 1 233 ? 28.252 9.048 -41.799 1.00 98.50 233 GLU A N 1
ATOM 1784 C CA . GLU A 1 233 ? 29.407 8.300 -42.303 1.00 98.50 233 GLU A CA 1
ATOM 1785 C C . GLU A 1 233 ? 29.046 7.478 -43.550 1.00 98.50 233 GLU A C 1
ATOM 1787 O O . GLU A 1 233 ? 29.729 7.555 -44.572 1.00 98.50 233 GLU A O 1
ATOM 1792 N N . GLY A 1 234 ? 27.917 6.763 -43.525 1.00 98.06 234 GLY A N 1
ATOM 1793 C CA . GLY A 1 234 ? 27.421 6.008 -44.674 1.00 98.06 234 GLY A CA 1
ATOM 1794 C C . GLY A 1 234 ? 27.099 6.893 -45.883 1.00 98.06 234 GLY A C 1
ATOM 1795 O O . GLY A 1 234 ? 27.395 6.512 -47.016 1.00 98.06 234 GLY A O 1
ATOM 1796 N N . ASN A 1 235 ? 26.525 8.080 -45.665 1.00 98.38 235 ASN A N 1
ATOM 1797 C CA . ASN A 1 235 ? 26.300 9.079 -46.716 1.00 98.38 235 ASN A CA 1
ATOM 1798 C C . ASN A 1 235 ? 27.631 9.586 -47.298 1.00 98.38 235 ASN A C 1
ATOM 1800 O O . ASN A 1 235 ? 27.766 9.685 -48.518 1.00 98.38 235 ASN A O 1
ATOM 1804 N N . ARG A 1 236 ? 28.631 9.849 -46.447 1.00 98.62 236 ARG A N 1
ATOM 1805 C CA . ARG A 1 236 ? 29.975 10.267 -46.870 1.00 98.62 236 ARG A CA 1
ATOM 1806 C C . ARG A 1 236 ? 30.654 9.200 -47.732 1.00 98.62 236 ARG A C 1
ATOM 1808 O O . ARG A 1 236 ? 31.119 9.515 -48.823 1.00 98.62 236 ARG A O 1
ATOM 1815 N N . LEU A 1 237 ? 30.656 7.941 -47.289 1.00 98.25 237 LEU A N 1
ATOM 1816 C CA . LEU A 1 237 ? 31.243 6.825 -48.041 1.00 98.25 237 LEU A CA 1
ATOM 1817 C C . LEU A 1 237 ? 30.529 6.581 -49.379 1.00 98.25 237 LEU A C 1
ATOM 1819 O O . LEU A 1 237 ? 31.180 6.254 -50.376 1.00 98.25 237 LEU A O 1
ATOM 1823 N N . ARG A 1 238 ? 29.201 6.762 -49.426 1.00 98.50 238 ARG A N 1
ATOM 1824 C CA . ARG A 1 238 ? 28.428 6.711 -50.676 1.00 98.50 238 ARG A CA 1
ATOM 1825 C C . ARG A 1 238 ? 28.843 7.822 -51.639 1.00 98.50 238 ARG A C 1
ATOM 1827 O O . ARG A 1 238 ? 29.174 7.510 -52.780 1.00 98.50 238 ARG A O 1
ATOM 1834 N N . ALA A 1 239 ? 28.925 9.065 -51.168 1.00 98.56 239 ALA A N 1
ATOM 1835 C CA . ALA A 1 239 ? 29.373 10.196 -51.980 1.00 98.56 239 ALA A CA 1
ATOM 1836 C C . ALA A 1 239 ? 30.808 10.001 -52.506 1.00 98.56 239 ALA A C 1
ATOM 1838 O O . ALA A 1 239 ? 31.076 10.224 -53.685 1.00 98.56 239 ALA A O 1
ATOM 1839 N N . ASP A 1 240 ? 31.731 9.520 -51.669 1.00 98.44 240 ASP A N 1
ATOM 1840 C CA . ASP A 1 240 ? 33.107 9.231 -52.092 1.00 98.44 240 ASP A CA 1
ATOM 1841 C C . ASP A 1 240 ? 33.169 8.083 -53.116 1.00 98.44 240 ASP A C 1
ATOM 1843 O O . ASP A 1 240 ? 33.949 8.135 -54.068 1.00 98.44 240 ASP A O 1
ATOM 1847 N N . SER A 1 241 ? 32.318 7.063 -52.973 1.00 98.06 241 SER A N 1
ATOM 1848 C CA . SER A 1 241 ? 32.201 5.979 -53.958 1.00 98.06 241 SER A CA 1
ATOM 1849 C C . SER A 1 241 ? 31.651 6.475 -55.297 1.00 98.06 241 SER A C 1
ATOM 1851 O O . SER A 1 241 ? 32.125 6.054 -56.350 1.00 98.06 241 SER A O 1
ATOM 1853 N N . GLU A 1 242 ? 30.668 7.374 -55.279 1.00 98.50 242 GLU A N 1
ATOM 1854 C CA . GLU A 1 242 ? 30.122 8.003 -56.486 1.00 98.50 242 GLU A CA 1
ATOM 1855 C C . GLU A 1 242 ? 31.165 8.862 -57.203 1.00 98.50 242 GLU A C 1
ATOM 1857 O O . GLU A 1 242 ? 31.296 8.745 -58.422 1.00 98.50 242 GLU A O 1
ATOM 1862 N N . ARG A 1 243 ? 31.968 9.638 -56.459 1.00 98.62 243 ARG A N 1
ATOM 1863 C CA . ARG A 1 243 ? 33.106 10.394 -57.011 1.00 98.62 243 ARG A CA 1
ATOM 1864 C C . ARG A 1 243 ? 34.110 9.475 -57.703 1.00 98.62 243 ARG A C 1
ATOM 1866 O O . ARG A 1 243 ? 34.432 9.707 -58.861 1.00 98.62 243 ARG A O 1
ATOM 1873 N N . LYS A 1 244 ? 34.530 8.386 -57.047 1.00 98.12 244 LYS A N 1
ATOM 1874 C CA . LYS A 1 244 ? 35.453 7.399 -57.642 1.00 98.12 244 LYS A CA 1
ATOM 1875 C C . LYS A 1 244 ? 34.873 6.736 -58.892 1.00 98.12 244 LYS A C 1
ATOM 1877 O O . LYS A 1 244 ? 35.586 6.514 -59.861 1.00 98.12 244 LYS A O 1
ATOM 1882 N N . ARG A 1 245 ? 33.572 6.419 -58.905 1.00 98.38 245 ARG A N 1
ATOM 1883 C CA . ARG A 1 245 ? 32.905 5.884 -60.108 1.00 98.38 245 ARG A CA 1
ATOM 1884 C C . ARG A 1 245 ? 32.856 6.910 -61.240 1.00 98.38 245 ARG A C 1
ATOM 1886 O O . ARG A 1 245 ? 32.968 6.516 -62.396 1.00 98.38 245 ARG A O 1
ATOM 1893 N N . ALA A 1 246 ? 32.658 8.192 -60.931 1.00 98.38 246 ALA A N 1
ATOM 1894 C CA . ALA A 1 246 ? 32.722 9.262 -61.923 1.00 98.38 246 ALA A CA 1
ATOM 1895 C C . ALA A 1 246 ? 34.135 9.382 -62.515 1.00 98.38 246 ALA A C 1
ATOM 1897 O O . ALA A 1 246 ? 34.269 9.316 -63.730 1.00 98.38 246 ALA A O 1
ATOM 1898 N N . GLU A 1 247 ? 35.168 9.405 -61.671 1.00 98.56 247 GLU A N 1
ATOM 1899 C CA . GLU A 1 247 ? 36.577 9.428 -62.090 1.00 98.56 247 GLU A CA 1
ATOM 1900 C C . GLU A 1 247 ? 36.938 8.230 -62.984 1.00 98.56 247 GLU A C 1
ATOM 1902 O O . GLU A 1 247 ? 37.533 8.393 -64.045 1.00 98.56 247 GLU A O 1
ATOM 1907 N N . VAL A 1 248 ? 36.517 7.013 -62.618 1.00 98.19 248 VAL A N 1
ATOM 1908 C CA . VAL A 1 248 ? 36.740 5.822 -63.456 1.00 98.19 248 VAL A CA 1
ATOM 1909 C C . VAL A 1 248 ? 36.044 5.947 -64.813 1.00 98.19 248 VAL A C 1
ATOM 1911 O O . VAL A 1 248 ? 36.631 5.556 -65.819 1.00 98.19 248 VAL A O 1
ATOM 1914 N N . ARG A 1 249 ? 34.819 6.488 -64.870 1.00 98.56 249 ARG A N 1
ATOM 1915 C CA . ARG A 1 249 ? 34.121 6.715 -66.148 1.00 98.56 249 ARG A CA 1
ATOM 1916 C C . ARG A 1 249 ? 34.879 7.701 -67.034 1.00 98.56 249 ARG A C 1
ATOM 1918 O O . ARG A 1 249 ? 35.108 7.382 -68.194 1.00 98.56 249 ARG A O 1
ATOM 1925 N N . GLU A 1 250 ? 35.333 8.823 -66.479 1.00 98.44 250 GLU A N 1
ATOM 1926 C CA . GLU A 1 250 ? 36.160 9.795 -67.208 1.00 98.44 250 GLU A CA 1
ATOM 1927 C C . GLU A 1 250 ? 37.448 9.143 -67.737 1.00 98.44 250 GLU A C 1
ATOM 1929 O O . GLU A 1 250 ? 37.789 9.289 -68.910 1.00 98.44 250 GLU A O 1
ATOM 1934 N N . LEU A 1 251 ? 38.141 8.346 -66.915 1.00 98.19 251 LEU A N 1
ATOM 1935 C CA . LEU A 1 251 ? 39.339 7.622 -67.348 1.00 98.19 251 LEU A CA 1
ATOM 1936 C C . LEU A 1 251 ? 39.045 6.636 -68.486 1.00 98.19 251 LEU A C 1
ATOM 1938 O O . LEU A 1 251 ? 39.800 6.599 -69.456 1.00 98.19 251 LEU A O 1
ATOM 1942 N N . VAL A 1 252 ? 37.948 5.878 -68.412 1.00 98.44 252 VAL A N 1
ATOM 1943 C CA . VAL A 1 252 ? 37.522 4.960 -69.483 1.00 98.44 252 VAL A CA 1
ATOM 1944 C C . VAL A 1 252 ? 37.236 5.718 -70.782 1.00 98.44 252 VAL A C 1
ATOM 1946 O O . VAL A 1 252 ? 37.696 5.294 -71.840 1.00 98.44 252 VAL A O 1
ATOM 1949 N N . GLU A 1 253 ? 36.554 6.863 -70.716 1.00 98.50 253 GLU A N 1
ATOM 1950 C CA . GLU A 1 253 ? 36.303 7.716 -71.886 1.00 98.50 253 GLU A CA 1
ATOM 1951 C C . GLU A 1 253 ? 37.612 8.243 -72.496 1.00 98.50 253 GLU A C 1
ATOM 1953 O O . GLU A 1 253 ? 37.807 8.171 -73.711 1.00 98.50 253 GLU A O 1
ATOM 1958 N N . THR A 1 254 ? 38.562 8.708 -71.674 1.00 98.44 254 THR A N 1
ATOM 1959 C CA . THR A 1 254 ? 39.872 9.155 -72.185 1.00 98.44 254 THR A CA 1
ATOM 1960 C C . THR A 1 254 ? 40.693 8.023 -72.803 1.00 98.44 254 THR A C 1
ATOM 1962 O O . THR A 1 254 ? 41.411 8.256 -73.780 1.00 98.44 254 THR A O 1
ATOM 1965 N N . LEU A 1 255 ? 40.600 6.805 -72.258 1.00 98.31 255 LEU A N 1
ATOM 1966 C CA . LEU A 1 255 ? 41.248 5.623 -72.822 1.00 98.31 255 LEU A CA 1
ATOM 1967 C C . LEU A 1 255 ? 40.645 5.267 -74.177 1.00 98.31 255 LEU A C 1
ATOM 1969 O O . LEU A 1 255 ? 41.414 5.097 -75.118 1.00 98.31 255 LEU A O 1
ATOM 1973 N N . ALA A 1 256 ? 39.317 5.268 -74.309 1.00 98.44 256 ALA A N 1
ATOM 1974 C CA . ALA A 1 256 ? 38.643 5.014 -75.582 1.00 98.44 256 ALA A CA 1
ATOM 1975 C C . ALA A 1 256 ? 39.111 5.989 -76.681 1.00 98.44 256 ALA A C 1
ATOM 1977 O O . ALA A 1 256 ? 39.523 5.570 -77.759 1.00 98.44 256 ALA A O 1
ATOM 1978 N N . VAL A 1 257 ? 39.192 7.292 -76.378 1.00 98.69 257 VAL A N 1
ATOM 1979 C CA . VAL A 1 257 ? 39.698 8.302 -77.331 1.00 98.69 257 VAL A CA 1
ATOM 1980 C C . VAL A 1 257 ? 41.155 8.036 -77.743 1.00 98.69 257 VAL A C 1
ATOM 1982 O O . VAL A 1 257 ? 41.545 8.269 -78.894 1.00 98.69 257 VAL A O 1
ATOM 1985 N N . ARG A 1 258 ? 41.994 7.567 -76.810 1.00 98.31 258 ARG A N 1
ATOM 1986 C CA . ARG A 1 258 ? 43.390 7.204 -77.102 1.00 98.31 258 ARG A CA 1
ATOM 1987 C C . ARG A 1 258 ? 43.484 5.918 -77.917 1.00 98.31 258 ARG A C 1
ATOM 1989 O O . ARG A 1 258 ? 44.319 5.859 -78.816 1.00 98.31 258 ARG A O 1
ATOM 1996 N N . GLU A 1 259 ? 42.652 4.922 -77.636 1.00 98.38 259 GLU A N 1
ATOM 1997 C CA . GLU A 1 259 ? 42.556 3.684 -78.413 1.00 98.38 259 GLU A CA 1
ATOM 1998 C C . GLU A 1 259 ? 42.156 3.983 -79.863 1.00 98.38 259 GLU A C 1
ATOM 2000 O O . GLU A 1 259 ? 42.875 3.567 -80.772 1.00 98.38 259 GLU A O 1
ATOM 2005 N N . ASP A 1 260 ? 41.146 4.831 -80.083 1.00 98.50 260 ASP A N 1
ATOM 2006 C CA . ASP A 1 260 ? 40.736 5.300 -81.415 1.00 98.50 260 ASP A CA 1
ATOM 2007 C C . ASP A 1 260 ? 41.871 6.030 -82.156 1.00 98.50 260 ASP A C 1
ATOM 2009 O O . ASP A 1 260 ? 42.026 5.943 -83.379 1.00 98.50 260 ASP A O 1
ATOM 2013 N N . LEU A 1 261 ? 42.684 6.813 -81.439 1.00 98.50 261 LEU A N 1
ATOM 2014 C CA . LEU A 1 261 ? 43.863 7.461 -82.018 1.00 98.50 261 LEU A CA 1
ATOM 2015 C C . LEU A 1 261 ? 44.929 6.432 -82.417 1.00 98.50 261 LEU A C 1
ATOM 2017 O O . LEU A 1 261 ? 45.469 6.511 -83.521 1.00 98.50 261 LEU A O 1
ATOM 2021 N N . VAL A 1 262 ? 45.227 5.470 -81.544 1.00 98.44 262 VAL A N 1
ATOM 2022 C CA . VAL A 1 262 ? 46.195 4.401 -81.819 1.00 98.44 262 VAL A CA 1
ATOM 2023 C C . VAL A 1 262 ? 45.733 3.543 -82.994 1.00 98.44 262 VAL A C 1
ATOM 2025 O O . VAL A 1 262 ? 46.547 3.211 -83.855 1.00 98.44 262 VAL A O 1
ATOM 2028 N N . GLU A 1 263 ? 44.446 3.211 -83.075 1.00 98.44 263 GLU A N 1
ATOM 2029 C CA . GLU A 1 263 ? 43.877 2.452 -84.186 1.00 98.44 263 GLU A CA 1
ATOM 2030 C C . GLU A 1 263 ? 43.995 3.218 -85.510 1.00 98.44 263 GLU A C 1
ATOM 2032 O O . GLU A 1 263 ? 44.464 2.656 -86.503 1.00 98.44 263 GLU A O 1
ATOM 2037 N N . ARG A 1 264 ? 43.713 4.530 -85.517 1.00 98.31 264 ARG A N 1
ATOM 2038 C CA . ARG A 1 264 ? 43.959 5.396 -86.685 1.00 98.31 264 ARG A CA 1
ATOM 2039 C C . ARG A 1 264 ? 45.427 5.400 -87.113 1.00 98.31 264 ARG A C 1
ATOM 2041 O O . ARG A 1 264 ? 45.709 5.246 -88.302 1.00 98.31 264 ARG A O 1
ATOM 2048 N N . LEU A 1 265 ? 46.363 5.547 -86.173 1.00 98.06 265 LEU A N 1
ATOM 2049 C CA . LEU A 1 265 ? 47.804 5.530 -86.461 1.00 98.06 265 LEU A CA 1
ATOM 2050 C C . LEU A 1 265 ? 48.268 4.165 -86.992 1.00 98.06 265 LEU A C 1
ATOM 2052 O O . LEU A 1 265 ? 49.029 4.108 -87.957 1.00 98.06 265 LEU A O 1
ATOM 2056 N N . ARG A 1 266 ? 47.775 3.056 -86.422 1.00 98.06 266 ARG A N 1
ATOM 2057 C CA . ARG A 1 266 ? 48.025 1.698 -86.937 1.00 98.06 266 ARG A CA 1
ATOM 2058 C C . ARG A 1 266 ? 47.476 1.524 -88.352 1.00 98.06 266 ARG A C 1
ATOM 2060 O O . ARG A 1 266 ? 48.163 0.955 -89.197 1.00 98.06 266 ARG A O 1
ATOM 2067 N N . GLY A 1 267 ? 46.283 2.049 -88.632 1.00 97.75 267 GLY A N 1
ATOM 2068 C CA . GLY A 1 267 ? 45.696 2.064 -89.972 1.00 97.75 267 GLY A CA 1
ATOM 2069 C C . GLY A 1 267 ? 46.552 2.836 -90.982 1.00 97.75 267 GLY A C 1
ATOM 2070 O O . GLY A 1 267 ? 46.818 2.335 -92.075 1.00 97.75 267 GLY A O 1
ATOM 2071 N N . GLN A 1 268 ? 47.056 4.017 -90.601 1.00 97.81 268 GLN A N 1
ATOM 2072 C CA . GLN A 1 268 ? 47.990 4.800 -91.422 1.00 97.81 268 GLN A CA 1
ATOM 2073 C C . GLN A 1 268 ? 49.295 4.041 -91.692 1.00 97.81 268 GLN A C 1
ATOM 2075 O O . GLN A 1 268 ? 49.734 3.970 -92.842 1.00 97.81 268 GLN A O 1
ATOM 2080 N N . LEU A 1 269 ? 49.890 3.438 -90.656 1.00 97.50 269 LEU A N 1
ATOM 2081 C CA . LEU A 1 269 ? 51.111 2.640 -90.771 1.00 97.50 269 LEU A CA 1
ATOM 2082 C C . LEU A 1 269 ? 50.903 1.449 -91.716 1.00 97.50 269 LEU A C 1
ATOM 2084 O O . LEU A 1 269 ? 51.665 1.277 -92.662 1.00 97.50 269 LEU A O 1
ATOM 2088 N N . SER A 1 270 ? 49.821 0.690 -91.531 1.00 97.50 270 SER A N 1
ATOM 2089 C CA . SER A 1 270 ? 49.467 -0.445 -92.391 1.00 97.50 270 SER A CA 1
ATOM 2090 C C . SER A 1 270 ? 49.265 -0.026 -93.854 1.00 97.50 270 SER A C 1
ATOM 2092 O O . SER A 1 270 ? 49.739 -0.697 -94.777 1.00 97.50 270 SER A O 1
ATOM 2094 N N . GLY A 1 271 ? 48.626 1.126 -94.087 1.00 96.88 271 GLY A N 1
ATOM 2095 C CA . GLY A 1 271 ? 48.477 1.716 -95.418 1.00 96.88 271 GLY A CA 1
ATOM 2096 C C . GLY A 1 271 ? 49.819 2.078 -96.066 1.00 96.88 271 GLY A C 1
ATOM 2097 O O . GLY A 1 271 ? 50.049 1.744 -97.235 1.00 96.88 271 GLY A O 1
ATOM 2098 N N . HIS A 1 272 ? 50.727 2.700 -95.307 1.00 96.81 272 HIS A N 1
ATOM 2099 C CA . HIS A 1 272 ? 52.095 2.995 -95.745 1.00 96.81 272 HIS A CA 1
ATOM 2100 C C . HIS A 1 272 ? 52.892 1.721 -96.041 1.00 96.81 272 HIS A C 1
ATOM 2102 O O . HIS A 1 272 ? 53.519 1.629 -97.094 1.00 96.81 272 HIS A O 1
ATOM 2108 N N . GLU A 1 273 ? 52.822 0.711 -95.177 1.00 95.56 273 GLU A N 1
ATOM 2109 C CA . GLU A 1 273 ? 53.470 -0.586 -95.383 1.00 95.56 273 GLU A CA 1
ATOM 2110 C C . GLU A 1 273 ? 52.943 -1.303 -96.631 1.00 95.56 273 GLU A C 1
ATOM 2112 O O . GLU A 1 273 ? 53.710 -1.907 -97.382 1.00 95.56 273 GLU A O 1
ATOM 2117 N N . ALA A 1 274 ? 51.635 -1.249 -96.891 1.00 94.62 274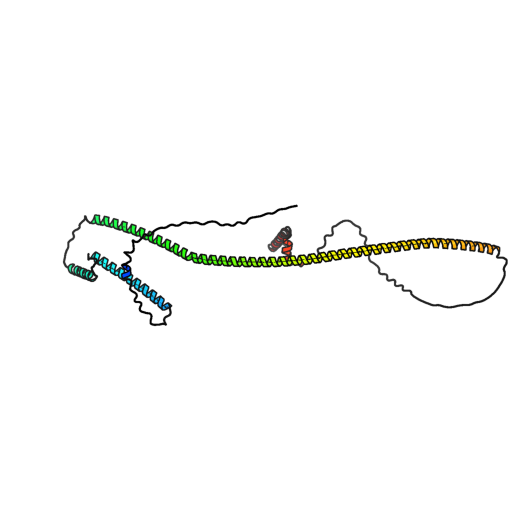 ALA A N 1
ATOM 2118 C CA . ALA A 1 274 ? 51.047 -1.786 -98.114 1.00 94.62 274 ALA A CA 1
ATOM 2119 C C . ALA A 1 274 ? 51.503 -1.005 -99.360 1.00 94.62 274 ALA A C 1
ATOM 2121 O O . ALA A 1 274 ? 51.782 -1.601 -100.403 1.00 94.62 274 ALA A O 1
ATOM 2122 N N . ALA A 1 275 ? 51.616 0.324 -99.271 1.00 94.19 275 ALA A N 1
ATOM 2123 C CA . ALA A 1 275 ? 52.165 1.154 -100.342 1.00 94.19 275 ALA A CA 1
ATOM 2124 C C . ALA A 1 275 ? 53.646 0.841 -100.615 1.00 94.19 275 ALA A C 1
ATOM 2126 O O . ALA A 1 275 ? 54.019 0.658 -101.773 1.00 94.19 275 ALA A O 1
ATOM 2127 N N . GLU A 1 276 ? 54.466 0.699 -99.574 1.00 91.19 276 GLU A N 1
ATOM 2128 C CA . GLU A 1 276 ? 55.873 0.295 -99.675 1.00 91.19 276 GLU A CA 1
ATOM 2129 C C . GLU A 1 276 ? 56.024 -1.111 -100.263 1.00 91.19 276 GLU A C 1
ATOM 2131 O O . GLU A 1 276 ? 56.828 -1.308 -101.172 1.00 91.19 276 GLU A O 1
ATOM 2136 N N . ARG A 1 277 ? 55.207 -2.085 -99.838 1.00 89.31 277 ARG A N 1
ATOM 2137 C CA . ARG A 1 277 ? 55.182 -3.425 -100.451 1.00 89.31 277 ARG A CA 1
ATOM 2138 C C . ARG A 1 277 ? 54.879 -3.362 -101.948 1.00 89.31 277 ARG A C 1
ATOM 2140 O O . ARG A 1 277 ? 55.574 -4.012 -102.725 1.00 89.31 277 ARG A O 1
ATOM 2147 N N . ARG A 1 278 ? 53.911 -2.539 -102.369 1.00 89.50 278 ARG A N 1
ATOM 2148 C CA . ARG A 1 278 ? 53.624 -2.309 -103.796 1.00 89.50 278 ARG A CA 1
ATOM 2149 C C . ARG A 1 278 ? 54.820 -1.693 -104.525 1.00 89.50 278 ARG A C 1
ATOM 2151 O O . ARG A 1 278 ? 55.207 -2.217 -105.562 1.00 89.50 278 ARG A O 1
ATOM 2158 N N . LYS A 1 279 ? 55.458 -0.650 -103.976 1.00 86.56 279 LYS A N 1
ATOM 2159 C CA . LYS A 1 279 ? 56.678 -0.056 -104.565 1.00 86.56 279 LYS A CA 1
ATOM 2160 C C . LYS A 1 279 ? 57.804 -1.081 -104.712 1.00 86.56 279 LYS A C 1
ATOM 2162 O O . LYS A 1 279 ? 58.434 -1.149 -105.762 1.00 86.56 279 LYS A O 1
ATOM 2167 N N . ARG A 1 280 ? 58.032 -1.907 -103.685 1.00 81.94 280 ARG A N 1
ATOM 2168 C CA . ARG A 1 280 ? 59.040 -2.976 -103.717 1.00 81.94 280 ARG A CA 1
ATOM 2169 C C . ARG A 1 280 ? 58.713 -4.039 -104.761 1.00 81.94 280 ARG A C 1
ATOM 2171 O O . ARG A 1 280 ? 59.631 -4.475 -105.439 1.00 81.94 280 ARG A O 1
ATOM 2178 N N . MET A 1 281 ? 57.442 -4.399 -104.963 1.00 75.25 281 MET A N 1
ATOM 2179 C CA . MET A 1 281 ? 57.052 -5.309 -106.052 1.00 75.25 281 MET A CA 1
ATOM 2180 C C . MET A 1 281 ? 57.394 -4.755 -107.443 1.00 75.25 281 MET A C 1
ATOM 2182 O O . MET A 1 281 ? 57.818 -5.522 -108.300 1.00 75.25 281 MET A O 1
ATOM 2186 N N . TYR A 1 282 ? 57.310 -3.437 -107.655 1.00 70.69 282 TYR A N 1
ATOM 2187 C CA . TYR A 1 282 ? 57.745 -2.805 -108.910 1.00 70.69 282 TYR A CA 1
ATOM 2188 C C . TYR A 1 282 ? 59.278 -2.662 -109.045 1.00 70.69 282 TYR A C 1
ATOM 2190 O O . TYR A 1 282 ? 59.772 -2.472 -110.153 1.00 70.69 282 TYR A O 1
ATOM 2198 N N . HIS A 1 283 ? 60.048 -2.800 -107.957 1.00 57.28 283 HIS A N 1
ATOM 2199 C CA . HIS A 1 283 ? 61.519 -2.707 -107.946 1.00 57.28 283 HIS A CA 1
ATOM 2200 C C . HIS A 1 283 ? 62.244 -4.029 -107.617 1.00 57.28 283 HIS A C 1
ATOM 2202 O O . HIS A 1 283 ? 63.470 -4.045 -107.513 1.00 57.28 283 HIS A O 1
ATOM 2208 N N . ALA A 1 284 ? 61.528 -5.153 -107.514 1.00 52.91 284 ALA A N 1
ATOM 2209 C CA . ALA A 1 284 ? 62.067 -6.448 -107.077 1.00 52.91 284 ALA A CA 1
ATOM 2210 C C . ALA A 1 284 ? 63.081 -7.102 -108.046 1.00 52.91 284 ALA A C 1
ATOM 2212 O O . ALA A 1 284 ? 63.569 -8.193 -107.776 1.00 52.91 284 ALA A O 1
ATOM 2213 N N . SER A 1 285 ? 63.418 -6.465 -109.172 1.00 45.53 285 SER A N 1
ATOM 2214 C CA . SER A 1 285 ? 64.311 -7.033 -110.197 1.00 45.53 285 SER A CA 1
ATOM 2215 C C . SER A 1 285 ? 65.732 -6.447 -110.221 1.00 45.53 285 SER A C 1
ATOM 2217 O O . SER A 1 285 ? 66.459 -6.717 -111.174 1.00 45.53 285 SER A O 1
ATOM 2219 N N . ARG A 1 286 ? 66.171 -5.637 -109.238 1.00 45.16 286 ARG A N 1
ATOM 2220 C CA . ARG A 1 286 ? 67.483 -4.957 -109.350 1.00 45.16 286 ARG A CA 1
ATOM 2221 C C . ARG A 1 286 ? 68.290 -4.766 -108.054 1.00 45.16 286 ARG A C 1
ATOM 2223 O O . ARG A 1 286 ? 68.766 -3.666 -107.816 1.00 45.16 286 ARG A O 1
ATOM 2230 N N . SER A 1 287 ? 68.495 -5.826 -107.270 1.00 43.34 287 SER A N 1
ATOM 2231 C CA . SER A 1 287 ? 69.616 -5.971 -106.305 1.00 43.34 287 SER A CA 1
ATOM 2232 C C . SER A 1 287 ? 69.469 -7.314 -105.563 1.00 43.34 287 SER A C 1
ATOM 2234 O O . SER A 1 287 ? 68.630 -7.438 -104.684 1.00 43.34 287 SER A O 1
ATOM 2236 N N . SER A 1 288 ? 70.073 -8.438 -105.962 1.00 40.25 288 SER A N 1
ATOM 2237 C CA . SER A 1 288 ? 71.496 -8.743 -106.188 1.00 40.25 288 SER A CA 1
ATOM 2238 C C . SER A 1 288 ? 72.390 -8.489 -104.966 1.00 40.25 288 SER A C 1
ATOM 2240 O O . SER A 1 288 ? 72.965 -7.416 -104.848 1.00 40.25 288 SER A O 1
ATOM 2242 N N . SER A 1 289 ? 72.566 -9.555 -104.175 1.00 41.75 289 SER A N 1
ATOM 2243 C CA . SER A 1 289 ? 73.836 -10.030 -103.591 1.00 41.75 289 SER A CA 1
ATOM 2244 C C . SER A 1 289 ? 74.532 -9.230 -102.473 1.00 41.75 289 SER A C 1
ATOM 2246 O O . SER A 1 289 ? 75.009 -8.122 -102.685 1.00 41.75 289 SER A O 1
ATOM 2248 N N . GLY A 1 290 ? 74.730 -9.903 -101.331 1.00 39.84 290 GLY A N 1
ATOM 2249 C CA . GLY A 1 290 ? 75.652 -9.555 -100.234 1.00 39.84 290 GLY A CA 1
ATOM 2250 C C . GLY A 1 290 ? 75.089 -10.084 -98.907 1.00 39.84 290 GLY A C 1
ATOM 2251 O O . GLY A 1 290 ? 74.159 -9.484 -98.389 1.00 39.84 290 GLY A O 1
ATOM 2252 N N . VAL A 1 291 ? 75.360 -11.321 -98.467 1.00 40.34 291 VAL A N 1
ATOM 2253 C CA . VAL A 1 291 ? 76.614 -11.864 -97.884 1.00 40.34 291 VAL A CA 1
ATOM 2254 C C . VAL A 1 291 ? 77.034 -11.119 -96.607 1.00 40.34 291 VAL A C 1
ATOM 2256 O O . VAL A 1 291 ? 77.306 -9.926 -96.668 1.00 40.34 291 VAL A O 1
ATOM 2259 N N . GLY A 1 292 ? 77.122 -11.858 -95.493 1.00 39.59 292 GLY A N 1
ATOM 2260 C CA . GLY A 1 292 ? 77.683 -11.442 -94.196 1.00 39.59 292 GLY A CA 1
ATOM 2261 C C . GLY A 1 292 ? 76.736 -11.801 -93.043 1.00 39.59 292 GLY A C 1
ATOM 2262 O O . GLY A 1 292 ? 75.757 -11.097 -92.829 1.00 39.59 292 GLY A O 1
ATOM 2263 N N . GLU A 1 293 ? 76.784 -13.023 -92.509 1.00 37.69 293 GLU A N 1
ATOM 2264 C CA . GLU A 1 293 ? 77.677 -13.484 -91.420 1.00 37.69 293 GLU A CA 1
ATOM 2265 C C . GLU A 1 293 ? 77.258 -12.994 -90.021 1.00 37.69 293 GLU A C 1
ATOM 2267 O O . GLU A 1 293 ? 77.217 -11.802 -89.741 1.00 37.69 293 GLU A O 1
ATOM 2272 N N . ASP A 1 294 ? 76.960 -13.993 -89.182 1.00 37.41 294 ASP A N 1
ATOM 2273 C CA . ASP A 1 294 ? 77.308 -14.149 -87.767 1.00 37.41 294 ASP A CA 1
ATOM 2274 C C . ASP A 1 294 ? 76.989 -13.046 -86.746 1.00 37.41 294 ASP A C 1
ATOM 2276 O O . ASP A 1 294 ? 77.594 -11.981 -86.733 1.00 37.41 294 ASP A O 1
ATOM 2280 N N . ALA A 1 295 ? 76.152 -13.395 -85.756 1.00 46.09 295 ALA A N 1
ATOM 2281 C CA . ALA A 1 295 ? 76.501 -13.269 -84.331 1.00 46.09 295 ALA A CA 1
ATOM 2282 C C . ALA A 1 295 ? 75.391 -13.832 -83.420 1.00 46.09 295 ALA A C 1
ATOM 2284 O O . ALA A 1 295 ? 74.394 -13.186 -83.109 1.00 46.09 295 ALA A O 1
ATOM 2285 N N . VAL A 1 296 ? 75.614 -15.078 -83.012 1.00 44.62 296 VAL A N 1
ATOM 2286 C CA . VAL A 1 296 ? 75.414 -15.662 -81.675 1.00 44.62 296 VAL A CA 1
ATOM 2287 C C . VAL A 1 296 ? 74.987 -14.679 -80.566 1.00 44.62 296 VAL A C 1
ATOM 2289 O O . VAL A 1 296 ? 75.687 -13.704 -80.311 1.00 44.62 296 VAL A O 1
ATOM 2292 N N . SER A 1 297 ? 73.931 -15.016 -79.815 1.00 46.44 297 SER A N 1
ATOM 2293 C CA . SER A 1 297 ? 73.943 -14.937 -78.342 1.00 46.44 297 SER A CA 1
ATOM 2294 C C . SER A 1 297 ? 72.713 -15.626 -77.748 1.00 46.44 297 SER A C 1
ATOM 2296 O O . SER A 1 297 ? 71.623 -15.058 -77.655 1.00 46.44 297 SER A O 1
ATOM 2298 N N . ASP A 1 298 ? 72.929 -16.870 -77.336 1.00 44.75 298 ASP A N 1
ATOM 2299 C CA . ASP A 1 298 ? 72.195 -17.527 -76.265 1.00 44.75 298 ASP A CA 1
ATOM 2300 C C . ASP A 1 298 ? 72.403 -16.758 -74.948 1.00 44.75 298 ASP A C 1
ATOM 2302 O O . ASP A 1 298 ? 73.549 -16.543 -74.560 1.00 44.75 298 ASP A O 1
ATOM 2306 N N . TYR A 1 299 ? 71.342 -16.416 -74.202 1.00 47.41 299 TYR A N 1
ATOM 2307 C CA . TYR A 1 299 ? 71.420 -16.402 -72.732 1.00 47.41 299 TYR A CA 1
ATOM 2308 C C . TYR A 1 299 ? 70.048 -16.508 -72.040 1.00 47.41 299 TYR A C 1
ATOM 2310 O O . TYR A 1 299 ? 69.188 -15.635 -72.124 1.00 47.41 299 TYR A O 1
ATOM 2318 N N . ASN A 1 300 ? 69.913 -17.626 -71.328 1.00 41.09 300 ASN A N 1
ATOM 2319 C CA . ASN A 1 300 ? 69.057 -17.958 -70.188 1.00 41.09 300 ASN A CA 1
ATOM 2320 C C . ASN A 1 300 ? 68.465 -16.806 -69.348 1.00 41.09 300 ASN A C 1
ATOM 2322 O O . ASN A 1 300 ? 69.200 -15.932 -68.899 1.00 41.09 300 ASN A O 1
ATOM 2326 N N . SER A 1 301 ? 67.197 -16.968 -68.934 1.00 44.12 301 SER A N 1
ATOM 2327 C CA . SER A 1 301 ? 66.777 -17.011 -67.510 1.00 44.12 301 SER A CA 1
ATOM 2328 C C . SER A 1 301 ? 65.291 -17.423 -67.432 1.00 44.12 301 SER A C 1
ATOM 2330 O O . SER A 1 301 ? 64.423 -16.714 -67.925 1.00 44.12 301 SER A O 1
ATOM 2332 N N . SER A 1 302 ? 64.952 -18.670 -67.100 1.00 49.50 302 SER A N 1
ATOM 2333 C CA . SER A 1 302 ? 64.882 -19.270 -65.753 1.00 49.50 302 SER A CA 1
ATOM 2334 C C . SER A 1 302 ? 63.561 -19.011 -65.001 1.00 49.50 302 SER A C 1
ATOM 2336 O O . SER A 1 302 ? 63.352 -17.966 -64.401 1.00 49.50 302 SER A O 1
ATOM 2338 N N . VAL A 1 303 ? 62.702 -20.035 -65.042 1.00 47.00 303 VAL A N 1
ATOM 2339 C CA . VAL A 1 303 ? 61.900 -20.659 -63.964 1.00 47.00 303 VAL A CA 1
ATOM 2340 C C . VAL A 1 303 ? 61.333 -19.791 -62.819 1.00 47.00 303 VAL A C 1
ATOM 2342 O O . VAL A 1 303 ? 62.056 -19.314 -61.954 1.00 47.00 303 VAL A O 1
ATOM 2345 N N . GLY A 1 304 ? 59.999 -19.795 -62.707 1.00 41.41 304 GLY A N 1
ATOM 2346 C CA . GLY A 1 304 ? 59.233 -19.492 -61.487 1.00 41.41 304 GLY A CA 1
ATOM 2347 C C . GLY A 1 304 ? 57.730 -19.506 -61.792 1.00 41.41 304 GLY A C 1
ATOM 2348 O O . GLY A 1 304 ? 57.158 -18.485 -62.139 1.00 41.41 304 GLY A O 1
ATOM 2349 N N . SER A 1 305 ? 57.089 -20.663 -61.981 1.00 44.50 305 SER A N 1
ATOM 2350 C CA . SER A 1 305 ? 56.576 -21.567 -60.937 1.00 44.50 305 SER A CA 1
ATOM 2351 C C . SER A 1 305 ? 55.677 -20.863 -59.912 1.00 44.50 305 SER A C 1
ATOM 2353 O O . SER A 1 305 ? 56.153 -20.200 -58.997 1.00 44.50 305 SER A O 1
ATOM 2355 N N . GLY A 1 306 ? 54.362 -21.028 -60.086 1.00 43.19 306 GLY A N 1
ATOM 2356 C CA . GLY A 1 306 ? 53.325 -20.497 -59.198 1.00 43.19 306 GLY A CA 1
ATOM 2357 C C . GLY A 1 306 ? 51.903 -20.876 -59.626 1.00 43.19 306 GLY A C 1
ATOM 2358 O O . GLY A 1 306 ? 51.000 -20.052 -59.558 1.00 43.19 306 GLY A O 1
ATOM 2359 N N . ARG A 1 307 ? 51.694 -22.111 -60.114 1.00 44.00 307 ARG A N 1
ATOM 2360 C CA . ARG A 1 307 ? 50.349 -22.705 -60.212 1.00 44.00 307 ARG A CA 1
ATOM 2361 C C . ARG A 1 307 ? 49.909 -23.088 -58.797 1.00 44.00 307 ARG A C 1
ATOM 2363 O O . ARG A 1 307 ? 50.467 -24.022 -58.234 1.00 44.00 307 ARG A O 1
ATOM 2370 N N . THR A 1 308 ? 48.863 -22.462 -58.275 1.00 43.56 308 THR A N 1
ATOM 2371 C CA . THR A 1 308 ? 47.979 -23.086 -57.280 1.00 43.56 308 THR A CA 1
ATOM 2372 C C . THR A 1 308 ? 46.578 -23.166 -57.867 1.00 43.56 308 THR A C 1
ATOM 2374 O O . THR A 1 308 ? 45.707 -22.329 -57.662 1.00 43.56 308 THR A O 1
ATOM 2377 N N . SER A 1 309 ? 46.371 -24.223 -58.650 1.00 43.97 309 SER A N 1
ATOM 2378 C CA . SER A 1 309 ? 45.044 -24.779 -58.869 1.00 43.97 309 SER A CA 1
ATOM 2379 C C . SER A 1 309 ? 44.637 -25.517 -57.592 1.00 43.97 309 SER A C 1
ATOM 2381 O O . SER A 1 309 ? 45.198 -26.564 -57.290 1.00 43.97 309 SER A O 1
ATOM 2383 N N . ALA A 1 310 ? 43.661 -24.992 -56.858 1.00 40.59 310 ALA A N 1
ATOM 2384 C CA . ALA A 1 310 ? 42.857 -25.775 -55.925 1.00 40.59 310 ALA A CA 1
ATOM 2385 C C . ALA A 1 310 ? 41.386 -25.549 -56.275 1.00 40.59 310 ALA A C 1
ATOM 2387 O O . ALA A 1 310 ? 40.700 -24.677 -55.753 1.00 40.59 310 ALA A O 1
ATOM 2388 N N . VAL A 1 311 ? 40.947 -26.349 -57.244 1.00 45.53 311 VAL A N 1
ATOM 2389 C CA . VAL A 1 311 ? 39.553 -26.705 -57.467 1.00 45.53 311 VAL A CA 1
ATOM 2390 C C . VAL A 1 311 ? 39.124 -27.556 -56.272 1.00 45.53 311 VAL A C 1
ATOM 2392 O O . VAL A 1 311 ? 39.517 -28.713 -56.167 1.00 45.53 311 VAL A O 1
ATOM 2395 N N . THR A 1 312 ? 38.303 -27.008 -55.382 1.00 44.78 312 THR A N 1
ATOM 2396 C CA . THR A 1 312 ? 37.420 -27.805 -54.527 1.00 44.78 312 THR A CA 1
ATOM 2397 C C . THR A 1 312 ? 35.984 -27.476 -54.892 1.00 44.78 312 THR A C 1
ATOM 2399 O O . THR A 1 312 ? 35.349 -26.539 -54.424 1.00 44.78 312 THR A O 1
ATOM 2402 N N . SER A 1 313 ? 35.492 -28.310 -55.802 1.00 47.06 313 SER A N 1
ATOM 2403 C CA . SER A 1 313 ? 34.093 -28.679 -55.926 1.00 47.06 313 SER A CA 1
ATOM 2404 C C . SER A 1 313 ? 33.491 -28.954 -54.542 1.00 47.06 313 SER A C 1
ATOM 2406 O O . SER A 1 313 ? 33.807 -29.971 -53.9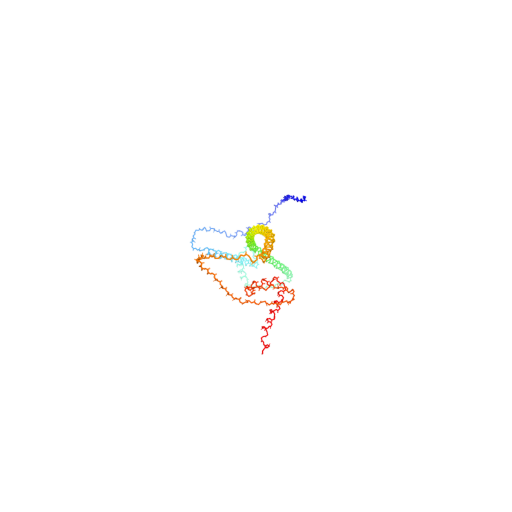26 1.00 47.06 313 SER A O 1
ATOM 2408 N N . ALA A 1 314 ? 32.569 -28.101 -54.098 1.00 44.19 314 ALA A N 1
ATOM 2409 C CA . ALA A 1 314 ? 31.568 -28.447 -53.098 1.00 44.19 314 ALA A CA 1
ATOM 2410 C C . ALA A 1 314 ? 30.187 -28.142 -53.686 1.00 44.19 314 ALA A C 1
ATOM 2412 O O . ALA A 1 314 ? 29.817 -27.016 -54.006 1.00 44.19 314 ALA A O 1
ATOM 2413 N N . ARG A 1 315 ? 29.490 -29.243 -53.921 1.00 41.78 315 ARG A N 1
ATOM 2414 C CA . ARG A 1 315 ? 28.236 -29.424 -54.628 1.00 41.78 315 ARG A CA 1
ATOM 2415 C C . ARG A 1 315 ? 27.082 -29.236 -53.637 1.00 41.78 315 ARG A C 1
ATOM 2417 O O . ARG A 1 315 ? 26.941 -30.055 -52.740 1.00 41.78 315 ARG A O 1
ATOM 2424 N N . GLY A 1 316 ? 26.227 -28.240 -53.881 1.00 40.28 316 GLY A N 1
ATOM 2425 C CA . GLY A 1 316 ? 24.831 -28.183 -53.407 1.00 40.28 316 GLY A CA 1
ATOM 2426 C C . GLY A 1 316 ? 24.567 -27.603 -52.001 1.00 40.28 316 GLY A C 1
ATOM 2427 O O . GLY A 1 316 ? 25.504 -27.497 -51.217 1.00 40.28 316 GLY A O 1
ATOM 2428 N N . PRO A 1 317 ? 23.297 -27.253 -51.672 1.00 51.66 317 PRO A N 1
ATOM 2429 C CA . PRO A 1 317 ? 22.086 -27.807 -52.284 1.00 51.66 317 PRO A CA 1
ATOM 2430 C C . PRO A 1 317 ? 21.059 -26.806 -52.862 1.00 51.66 317 PRO A C 1
ATOM 2432 O O . PRO A 1 317 ? 20.947 -25.651 -52.470 1.00 51.66 317 PRO A O 1
ATOM 2435 N N . ALA A 1 318 ? 20.302 -27.359 -53.814 1.00 41.84 318 ALA A N 1
ATOM 2436 C CA . ALA A 1 318 ? 18.866 -27.216 -54.053 1.00 41.84 318 ALA A CA 1
ATOM 2437 C C . ALA A 1 318 ? 18.218 -25.821 -53.970 1.00 41.84 318 ALA A C 1
ATOM 2439 O O . ALA A 1 318 ? 17.779 -25.353 -52.924 1.00 41.84 318 ALA A O 1
ATOM 2440 N N . ARG A 1 319 ? 17.973 -25.265 -55.159 1.00 47.41 319 ARG A N 1
ATOM 2441 C CA . ARG A 1 319 ? 16.782 -24.458 -55.427 1.00 47.41 319 ARG A CA 1
ATOM 2442 C C . ARG A 1 319 ? 15.549 -25.366 -55.364 1.00 47.41 319 ARG A C 1
ATOM 2444 O O . ARG A 1 319 ? 15.400 -26.233 -56.221 1.00 47.41 319 ARG A O 1
ATOM 2451 N N . THR A 1 320 ? 14.657 -25.133 -54.410 1.00 44.03 320 THR A N 1
ATOM 2452 C CA . THR A 1 320 ? 13.245 -25.518 -54.520 1.00 44.03 320 THR A CA 1
ATOM 2453 C C . THR A 1 320 ? 12.449 -24.264 -54.840 1.00 44.03 320 THR A C 1
ATOM 2455 O O . THR A 1 320 ? 12.264 -23.396 -53.989 1.00 44.03 320 THR A O 1
ATOM 2458 N N . ALA A 1 321 ? 12.024 -24.164 -56.097 1.00 50.78 321 ALA A N 1
ATOM 2459 C CA . ALA A 1 321 ? 10.922 -23.307 -56.488 1.00 50.78 321 ALA A CA 1
ATOM 2460 C C . ALA A 1 321 ? 9.624 -23.931 -55.957 1.00 50.78 321 ALA A C 1
ATOM 2462 O O . ALA A 1 321 ? 9.365 -25.111 -56.182 1.00 50.78 321 ALA A O 1
ATOM 2463 N N . SER A 1 322 ? 8.847 -23.133 -55.237 1.00 43.69 322 SER A N 1
ATOM 2464 C CA . SER A 1 322 ? 7.459 -23.400 -54.870 1.00 43.69 322 SER A CA 1
ATOM 2465 C C . SER A 1 322 ? 6.801 -22.040 -54.653 1.00 43.69 322 SER A C 1
ATOM 2467 O O . SER A 1 322 ? 6.693 -21.558 -53.528 1.00 43.69 322 SER A O 1
ATOM 2469 N N . GLU A 1 323 ? 6.427 -21.394 -55.756 1.00 49.75 323 GLU A N 1
ATOM 2470 C CA . GLU A 1 323 ? 5.329 -20.431 -55.761 1.00 49.75 323 GLU A CA 1
ATOM 2471 C C . GLU A 1 323 ? 4.031 -21.206 -55.514 1.00 49.75 323 GLU A C 1
ATOM 2473 O O . GLU A 1 323 ? 3.681 -22.065 -56.320 1.00 49.75 323 GLU A O 1
ATOM 2478 N N . GLN A 1 324 ? 3.339 -20.908 -54.414 1.00 44.25 324 GLN A N 1
ATOM 2479 C CA . GLN A 1 324 ? 1.877 -20.962 -54.338 1.00 44.25 324 GLN A CA 1
ATOM 2480 C C . GLN A 1 324 ? 1.383 -20.231 -53.077 1.00 44.25 324 GLN A C 1
ATOM 2482 O O . GLN A 1 324 ? 1.620 -20.662 -51.955 1.00 44.25 324 GLN A O 1
ATOM 2487 N N . ASP A 1 325 ? 0.741 -19.090 -53.328 1.00 43.62 325 ASP A N 1
ATOM 2488 C CA . ASP A 1 325 ? -0.471 -18.563 -52.693 1.00 43.62 325 ASP A CA 1
ATOM 2489 C C . ASP A 1 325 ? -0.604 -18.450 -51.160 1.00 43.62 325 ASP A C 1
ATOM 2491 O O . ASP A 1 325 ? -0.758 -19.426 -50.430 1.00 43.62 325 ASP A O 1
ATOM 2495 N N . GLY A 1 326 ? -0.788 -17.198 -50.711 1.00 42.31 326 GLY A N 1
ATOM 2496 C CA . GLY A 1 326 ? -1.727 -16.865 -49.632 1.00 42.31 326 GLY A CA 1
ATOM 2497 C C . GLY A 1 326 ? -1.122 -16.169 -48.400 1.00 42.31 326 GLY A C 1
ATOM 2498 O O . GLY A 1 326 ? -0.233 -16.726 -47.757 1.00 42.31 326 GLY A O 1
ATOM 2499 N N . PRO A 1 327 ? -1.619 -14.981 -47.992 1.00 52.19 327 PRO A N 1
ATOM 2500 C CA . PRO A 1 327 ? -1.166 -14.290 -46.787 1.00 52.19 327 PRO A CA 1
ATOM 2501 C C . PRO A 1 327 ? -1.784 -14.943 -45.543 1.00 52.19 327 PRO A C 1
ATOM 2503 O O . PRO A 1 327 ? -2.751 -14.445 -44.969 1.00 52.19 327 PRO A O 1
ATOM 2506 N N . SER A 1 328 ? -1.241 -16.082 -45.118 1.00 44.59 328 SER A N 1
ATOM 2507 C CA . SER A 1 328 ? -1.592 -16.667 -43.827 1.00 44.59 328 SER A CA 1
ATOM 2508 C C . SER A 1 328 ? -0.720 -16.025 -42.757 1.00 44.59 328 SER A C 1
ATOM 2510 O O . SER A 1 328 ? 0.471 -16.316 -42.656 1.00 44.59 328 SER A O 1
ATOM 2512 N N . ALA A 1 329 ? -1.321 -15.123 -41.980 1.00 49.19 329 ALA A N 1
ATOM 2513 C CA . ALA A 1 329 ? -0.738 -14.531 -40.787 1.00 49.19 329 ALA A CA 1
ATOM 2514 C C . ALA A 1 329 ? -0.040 -15.617 -39.954 1.00 49.19 329 ALA A C 1
ATOM 2516 O O . ALA A 1 329 ? -0.682 -16.515 -39.407 1.00 49.19 329 ALA A O 1
ATOM 2517 N N . ALA A 1 330 ? 1.290 -15.550 -39.908 1.00 44.19 330 ALA A N 1
ATOM 2518 C CA . ALA A 1 330 ? 2.099 -16.399 -39.059 1.00 44.19 330 ALA A CA 1
ATOM 2519 C C . ALA A 1 330 ? 1.757 -16.060 -37.605 1.00 44.19 330 ALA A C 1
ATOM 2521 O O . ALA A 1 330 ? 2.225 -15.067 -37.051 1.00 44.19 330 ALA A O 1
ATOM 2522 N N . VAL A 1 331 ? 0.889 -16.873 -37.007 1.00 56.84 331 VAL A N 1
ATOM 2523 C CA . VAL A 1 331 ? 0.677 -16.894 -35.563 1.00 56.84 331 VAL A CA 1
ATOM 2524 C C . VAL A 1 331 ? 2.021 -17.289 -34.941 1.00 56.84 331 VAL A C 1
ATOM 2526 O O . VAL A 1 331 ? 2.528 -18.368 -35.265 1.00 56.84 331 VAL A O 1
ATOM 2529 N N . PRO A 1 332 ? 2.639 -16.439 -34.102 1.00 52.97 332 PRO A N 1
ATOM 2530 C CA . PRO A 1 332 ? 3.889 -16.781 -33.446 1.00 52.97 332 PRO A CA 1
ATOM 2531 C C . PRO A 1 332 ? 3.665 -18.036 -32.604 1.00 52.97 332 PRO A C 1
ATOM 2533 O O . PRO A 1 332 ? 2.776 -18.088 -31.755 1.00 52.97 332 PRO A O 1
ATOM 2536 N N . LYS A 1 333 ? 4.457 -19.072 -32.881 1.00 52.28 333 LYS A N 1
ATOM 2537 C CA . LYS A 1 333 ? 4.490 -20.302 -32.092 1.00 52.28 333 LYS A CA 1
ATOM 2538 C C . LYS A 1 333 ? 4.994 -19.913 -30.692 1.00 52.28 333 LYS A C 1
ATOM 2540 O O . LYS A 1 333 ? 6.112 -19.409 -30.608 1.00 52.28 333 LYS A O 1
ATOM 2545 N N . PRO A 1 334 ? 4.213 -20.076 -29.610 1.00 54.31 334 PRO A N 1
ATOM 2546 C CA . PRO A 1 334 ? 4.694 -19.746 -28.274 1.00 54.31 334 PRO A CA 1
ATOM 2547 C C . PRO A 1 334 ? 5.815 -20.726 -27.898 1.00 54.31 334 PRO A C 1
ATOM 2549 O O . PRO A 1 334 ? 5.580 -21.916 -27.711 1.00 54.31 334 PRO A O 1
ATOM 2552 N N . GLU A 1 335 ? 7.049 -20.224 -27.832 1.00 51.81 335 GLU A N 1
ATOM 2553 C CA . GLU A 1 335 ? 8.289 -20.986 -27.600 1.00 51.81 335 GLU A CA 1
ATOM 2554 C C . GLU A 1 335 ? 8.492 -21.457 -26.149 1.00 51.81 335 GLU A C 1
ATOM 2556 O O . GLU A 1 335 ? 9.601 -21.811 -25.757 1.00 51.81 335 GLU A O 1
ATOM 2561 N N . ARG A 1 336 ? 7.445 -21.504 -25.321 1.00 61.62 336 ARG A N 1
ATOM 2562 C CA . ARG A 1 336 ? 7.556 -22.056 -23.966 1.00 61.62 336 ARG A CA 1
ATOM 2563 C C . ARG A 1 336 ? 6.419 -23.037 -23.704 1.00 61.62 336 ARG A C 1
ATOM 2565 O O . ARG A 1 336 ? 5.260 -22.618 -23.729 1.00 61.62 336 ARG A O 1
ATOM 2572 N N . PRO A 1 337 ? 6.716 -24.330 -23.471 1.00 62.28 337 PRO A N 1
ATOM 2573 C CA . PRO A 1 337 ? 5.730 -25.268 -22.960 1.00 62.28 337 PRO A CA 1
ATOM 2574 C C . PRO A 1 337 ? 5.111 -24.685 -21.686 1.00 62.28 337 PRO A C 1
ATOM 2576 O O . PRO A 1 337 ? 5.824 -24.330 -20.752 1.00 62.28 337 PRO A O 1
ATOM 2579 N N . LEU A 1 338 ? 3.780 -24.603 -21.634 1.00 58.81 338 LEU A N 1
ATOM 2580 C CA . LEU A 1 338 ? 3.000 -24.177 -20.457 1.00 58.81 338 LEU A CA 1
ATOM 2581 C C . LEU A 1 338 ? 3.178 -25.098 -19.227 1.00 58.81 338 LEU A C 1
ATOM 2583 O O . LEU A 1 338 ? 2.494 -24.936 -18.216 1.00 58.81 338 LEU A O 1
ATOM 2587 N N . GLU A 1 339 ? 4.054 -26.093 -19.330 1.00 68.38 339 GLU A N 1
ATOM 2588 C CA . GLU A 1 339 ? 4.302 -27.123 -18.329 1.00 68.38 339 GLU A CA 1
ATOM 2589 C C . GLU A 1 339 ? 5.136 -26.602 -17.151 1.00 68.38 339 GLU A C 1
ATOM 2591 O O . GLU A 1 339 ? 5.016 -27.156 -16.062 1.00 68.38 339 GLU A O 1
ATOM 2596 N N . ASP A 1 340 ? 5.874 -25.500 -17.333 1.00 70.56 340 ASP A N 1
ATOM 2597 C CA . ASP A 1 340 ? 6.765 -24.929 -16.309 1.00 70.56 340 ASP A CA 1
ATOM 2598 C C . ASP A 1 340 ? 6.114 -23.856 -15.415 1.00 70.56 340 ASP A C 1
ATOM 2600 O O . ASP A 1 340 ? 6.728 -23.405 -14.452 1.00 70.56 340 ASP A O 1
ATOM 2604 N N . MET A 1 341 ? 4.869 -23.437 -15.686 1.00 79.12 341 MET A N 1
ATOM 2605 C CA . MET A 1 341 ? 4.178 -22.518 -14.771 1.00 79.12 341 MET A CA 1
ATOM 2606 C C . MET A 1 341 ? 3.665 -23.267 -13.541 1.00 79.12 341 MET A C 1
ATOM 2608 O O . MET A 1 341 ? 2.937 -24.266 -13.646 1.00 79.12 341 MET A O 1
ATOM 2612 N N . GLY A 1 342 ? 3.992 -22.729 -12.363 1.00 87.44 342 GLY A N 1
ATOM 2613 C CA . GLY A 1 342 ? 3.478 -23.203 -11.083 1.00 87.44 342 GLY A CA 1
ATOM 2614 C C . GLY A 1 342 ? 1.946 -23.263 -11.073 1.00 87.44 342 GLY A C 1
ATOM 2615 O O . GLY A 1 342 ? 1.260 -22.608 -11.859 1.00 87.44 342 GLY A O 1
ATOM 2616 N N . ARG A 1 343 ? 1.368 -24.099 -10.203 1.00 84.00 343 ARG A N 1
ATOM 2617 C CA . ARG A 1 343 ? -0.098 -24.219 -10.085 1.00 84.00 343 ARG A CA 1
ATOM 2618 C C . ARG A 1 343 ? -0.751 -22.861 -9.794 1.00 84.00 343 ARG A C 1
ATOM 2620 O O . ARG A 1 343 ? -1.717 -22.516 -10.464 1.00 84.00 343 ARG A O 1
ATOM 2627 N N . ASP A 1 344 ? -0.149 -22.083 -8.903 1.00 84.12 344 ASP A N 1
ATOM 2628 C CA . ASP A 1 344 ? -0.682 -20.790 -8.469 1.00 84.12 344 ASP A CA 1
ATOM 2629 C C . ASP A 1 344 ? -0.541 -19.709 -9.558 1.00 84.12 344 ASP A C 1
ATOM 2631 O O . ASP A 1 344 ? -1.457 -18.918 -9.772 1.00 84.12 344 ASP A O 1
ATOM 2635 N N . GLU A 1 345 ? 0.554 -19.722 -10.328 1.00 84.06 345 GLU A N 1
ATOM 2636 C CA . GLU A 1 345 ? 0.743 -18.824 -11.480 1.00 84.06 345 GLU A CA 1
ATOM 2637 C C . GLU A 1 345 ? -0.225 -19.138 -12.624 1.00 84.06 345 GLU A C 1
ATOM 2639 O O . GLU A 1 345 ? -0.744 -18.223 -13.265 1.00 84.06 345 GLU A O 1
ATOM 2644 N N . ARG A 1 346 ? -0.524 -20.423 -12.862 1.00 82.88 346 ARG A N 1
ATOM 2645 C CA . ARG A 1 346 ? -1.561 -20.822 -13.825 1.00 82.88 346 ARG A CA 1
ATOM 2646 C C . ARG A 1 346 ? -2.937 -20.340 -13.395 1.00 82.88 346 ARG A C 1
ATOM 2648 O O . ARG A 1 346 ? -3.662 -19.814 -14.234 1.00 82.88 346 ARG A O 1
ATOM 2655 N N . ASP A 1 347 ? -3.283 -20.483 -12.119 1.00 78.56 347 ASP A N 1
ATOM 2656 C CA . ASP A 1 347 ? -4.572 -20.025 -11.597 1.00 78.56 347 ASP A CA 1
ATOM 2657 C C . ASP A 1 347 ? -4.691 -18.488 -11.691 1.00 78.56 347 ASP A C 1
ATOM 2659 O O . ASP A 1 347 ? -5.722 -17.972 -12.133 1.00 78.56 347 ASP A O 1
ATOM 2663 N N . ALA A 1 348 ? -3.613 -17.748 -11.397 1.00 82.38 348 ALA A N 1
ATOM 2664 C CA . ALA A 1 348 ? -3.555 -16.295 -11.568 1.00 82.38 348 ALA A CA 1
ATOM 2665 C C . ALA A 1 348 ? -3.678 -15.869 -13.044 1.00 82.38 348 ALA A C 1
ATOM 2667 O O . ALA A 1 348 ? -4.490 -15.000 -13.369 1.00 82.38 348 ALA A O 1
ATOM 2668 N N . PHE A 1 349 ? -2.949 -16.516 -13.958 1.00 81.69 349 PHE A N 1
ATOM 2669 C CA . PHE A 1 349 ? -3.025 -16.243 -15.397 1.00 81.69 349 PHE A CA 1
ATOM 2670 C C . PHE A 1 349 ? -4.418 -16.543 -15.965 1.00 81.69 349 PHE A C 1
ATOM 2672 O O . PHE A 1 349 ? -4.975 -15.754 -16.730 1.00 81.69 349 PHE A O 1
ATOM 2679 N N . LEU A 1 350 ? -5.026 -17.663 -15.564 1.00 76.56 350 LEU A N 1
ATOM 2680 C CA . LEU A 1 350 ? -6.365 -18.040 -16.012 1.00 76.56 350 LEU A CA 1
ATOM 2681 C C . LEU A 1 350 ? -7.441 -17.098 -15.458 1.00 76.56 350 LEU A C 1
ATOM 2683 O O . LEU A 1 350 ? -8.389 -16.800 -16.185 1.00 76.56 350 LEU A O 1
ATOM 2687 N N . SER A 1 351 ? -7.273 -16.561 -14.244 1.00 79.62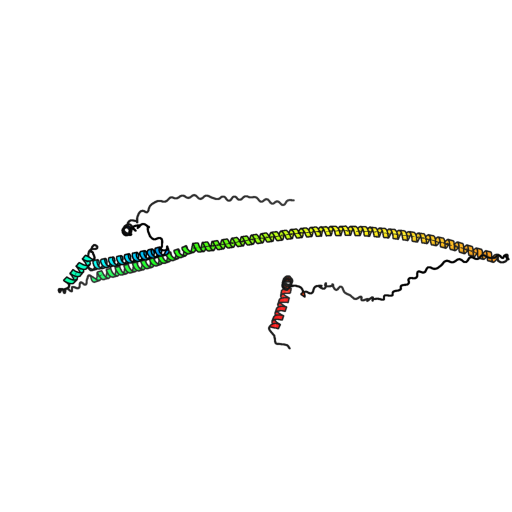 351 SER A N 1
ATOM 2688 C CA . SER A 1 351 ? -8.212 -15.597 -13.648 1.00 79.62 351 SER A CA 1
ATOM 2689 C C . SER A 1 351 ? -8.369 -14.301 -14.460 1.00 79.62 351 SER A C 1
ATOM 2691 O O . SER A 1 351 ? -9.428 -13.675 -14.428 1.00 79.62 351 SER A O 1
ATOM 2693 N N . GLN A 1 352 ? -7.354 -13.939 -15.252 1.00 82.56 352 GLN A N 1
ATOM 2694 C CA . GLN A 1 352 ? -7.339 -12.735 -16.084 1.00 82.56 352 GLN A CA 1
ATOM 2695 C C . GLN A 1 352 ? -8.217 -12.855 -17.343 1.00 82.56 352 GLN A C 1
ATOM 2697 O O . GLN A 1 352 ? -8.576 -11.848 -17.955 1.00 82.56 352 GLN A O 1
ATOM 2702 N N . PHE A 1 353 ? -8.608 -14.078 -17.719 1.00 76.75 353 PHE A N 1
ATOM 2703 C CA . PHE A 1 353 ? -9.486 -14.341 -18.854 1.00 76.75 353 PHE A CA 1
ATOM 2704 C C . PHE A 1 353 ? -10.870 -14.772 -18.351 1.00 76.75 353 PHE A C 1
ATOM 2706 O O . PHE A 1 353 ? -11.084 -15.954 -18.085 1.00 76.75 353 PHE A O 1
ATOM 2713 N N . PRO A 1 354 ? -11.874 -13.880 -18.284 1.00 67.38 354 PRO A N 1
ATOM 2714 C CA . PRO A 1 354 ? -13.204 -14.226 -17.765 1.00 67.38 354 PRO A CA 1
ATOM 2715 C C . PRO A 1 354 ? -13.889 -15.377 -18.534 1.00 67.38 354 PRO A C 1
ATOM 2717 O O . PRO A 1 354 ? -14.754 -16.065 -17.993 1.00 67.38 354 PRO A O 1
ATOM 2720 N N . MET A 1 355 ? -13.456 -15.646 -19.771 1.00 59.78 355 MET A N 1
ATOM 2721 C CA . MET A 1 355 ? -13.914 -16.761 -20.609 1.00 59.78 355 MET A CA 1
ATOM 2722 C C . MET A 1 355 ? -13.241 -18.113 -20.295 1.00 59.78 355 MET A C 1
ATOM 2724 O O . MET A 1 355 ? -13.841 -19.154 -20.569 1.00 59.78 355 MET A O 1
ATOM 2728 N N . SER A 1 356 ? -12.036 -18.130 -19.709 1.00 60.69 356 SER A N 1
ATOM 2729 C CA . SER A 1 356 ? -11.281 -19.363 -19.423 1.00 60.69 356 SER A CA 1
ATOM 2730 C C . SER A 1 356 ? -11.907 -20.152 -18.265 1.00 60.69 356 SER A C 1
ATOM 2732 O O . SER A 1 356 ? -12.029 -21.376 -18.345 1.00 60.69 356 SER A O 1
ATOM 2734 N N . SER A 1 357 ? -12.420 -19.444 -17.250 1.00 63.25 357 SER A N 1
ATOM 2735 C CA . SER A 1 357 ? -13.075 -20.027 -16.073 1.00 63.25 357 SER A CA 1
ATOM 2736 C C . SER A 1 357 ? -14.287 -20.886 -16.452 1.00 63.25 357 SER A C 1
ATOM 2738 O O . SER A 1 357 ? -14.546 -21.930 -15.849 1.00 63.25 357 SER A O 1
ATOM 2740 N N . ARG A 1 358 ? -15.011 -20.491 -17.510 1.00 74.00 358 ARG A N 1
ATOM 2741 C CA . ARG A 1 358 ? -16.183 -21.215 -18.009 1.00 74.00 358 ARG A CA 1
ATOM 2742 C C . ARG A 1 358 ? -15.783 -22.510 -18.705 1.00 74.00 358 ARG A C 1
ATOM 2744 O O . ARG A 1 358 ? -16.394 -23.545 -18.443 1.00 74.00 358 ARG A O 1
ATOM 2751 N N . THR A 1 359 ? -14.761 -22.472 -19.559 1.00 74.12 359 THR A N 1
ATOM 2752 C CA . THR A 1 359 ? -14.242 -23.668 -20.237 1.00 74.12 359 THR A CA 1
ATOM 2753 C C . THR A 1 359 ? -13.552 -24.624 -19.269 1.00 74.12 359 THR A C 1
ATOM 2755 O O . THR A 1 359 ? -13.760 -25.833 -19.357 1.00 74.12 359 THR A O 1
ATOM 2758 N N . GLU A 1 360 ? -12.810 -24.104 -18.291 1.00 74.25 360 GLU A N 1
ATOM 2759 C CA . GLU A 1 360 ? -12.123 -24.916 -17.290 1.00 74.25 360 GLU A CA 1
ATOM 2760 C C . GLU A 1 360 ? -13.112 -25.596 -16.336 1.00 74.25 360 GLU A C 1
ATOM 2762 O O . GLU A 1 360 ? -13.015 -26.803 -16.109 1.00 74.25 360 GLU A O 1
ATOM 2767 N N . ARG A 1 361 ? -14.135 -24.876 -15.853 1.00 80.75 361 ARG A N 1
ATOM 2768 C CA . ARG A 1 361 ? -15.210 -25.471 -15.042 1.00 80.75 361 ARG A CA 1
ATOM 2769 C C . ARG A 1 361 ? -15.941 -26.576 -15.813 1.00 80.75 361 ARG A C 1
ATOM 2771 O O . ARG A 1 361 ? -16.289 -27.600 -15.231 1.00 80.75 361 ARG A O 1
ATOM 2778 N N . HIS A 1 362 ? -16.132 -26.420 -17.125 1.00 83.00 362 HIS A N 1
ATOM 2779 C CA . HIS A 1 362 ? -16.761 -27.451 -17.955 1.00 83.00 362 HIS A CA 1
ATOM 2780 C C . HIS A 1 362 ? -15.876 -28.699 -18.135 1.00 83.00 362 HIS A C 1
ATOM 2782 O O . HIS A 1 362 ? -16.382 -29.822 -18.122 1.00 83.00 362 HIS A O 1
ATOM 2788 N N . LEU A 1 363 ? -14.556 -28.520 -18.253 1.00 81.12 363 LEU A N 1
ATOM 2789 C CA . LEU A 1 363 ? -13.590 -29.621 -18.324 1.00 81.12 363 LEU A CA 1
ATOM 2790 C C . LEU A 1 363 ? -13.435 -30.349 -16.982 1.00 81.12 363 LEU A C 1
ATOM 2792 O O . LEU A 1 363 ? -13.426 -31.581 -16.974 1.00 81.12 363 LEU A O 1
ATOM 2796 N N . ARG A 1 364 ? -13.385 -29.619 -15.858 1.00 82.25 364 ARG A N 1
ATOM 2797 C CA . ARG A 1 364 ? -13.372 -30.209 -14.507 1.00 82.25 364 ARG A CA 1
ATOM 2798 C C . ARG A 1 364 ? -14.639 -31.024 -14.252 1.00 82.25 364 ARG A C 1
ATOM 2800 O O . ARG A 1 364 ? -14.521 -32.191 -13.901 1.00 82.25 364 ARG A O 1
ATOM 2807 N N . ASN A 1 365 ? -15.821 -30.488 -14.574 1.00 88.56 365 ASN A N 1
ATOM 2808 C CA . ASN A 1 365 ? -17.077 -31.238 -14.456 1.00 88.56 365 ASN A CA 1
ATOM 2809 C C . ASN A 1 365 ? -17.062 -32.533 -15.289 1.00 88.56 365 ASN A C 1
ATOM 2811 O O . ASN A 1 365 ? -17.479 -33.575 -14.800 1.00 88.56 365 ASN A O 1
ATOM 2815 N N . ARG A 1 366 ? -16.520 -32.510 -16.516 1.00 86.12 366 ARG A N 1
ATOM 2816 C CA . ARG A 1 366 ? -16.384 -33.721 -17.350 1.00 86.12 366 ARG A CA 1
ATOM 2817 C C . ARG A 1 366 ? -15.415 -34.755 -16.773 1.00 86.12 366 ARG A C 1
ATOM 2819 O O . ARG A 1 366 ? -15.655 -35.954 -16.911 1.00 86.12 366 ARG A O 1
ATOM 2826 N N . LEU A 1 367 ? -14.307 -34.313 -16.182 1.00 85.69 367 LEU A N 1
ATOM 2827 C CA . LEU A 1 367 ? -13.339 -35.197 -15.529 1.00 85.69 367 LEU A CA 1
ATOM 2828 C C . LEU A 1 367 ? -13.916 -35.802 -14.247 1.00 85.69 367 LEU A C 1
ATOM 2830 O O . LEU A 1 367 ? -13.757 -37.002 -14.020 1.00 85.69 367 LEU A O 1
ATOM 2834 N N . ASP A 1 368 ? -14.633 -35.005 -13.460 1.00 87.62 368 ASP A N 1
ATOM 2835 C CA . ASP A 1 368 ? -15.314 -35.467 -12.254 1.00 87.62 368 ASP A CA 1
ATOM 2836 C C . ASP A 1 368 ? -16.467 -36.420 -12.589 1.00 87.62 368 ASP A C 1
ATOM 2838 O O . ASP A 1 368 ? -16.602 -37.453 -11.936 1.00 87.62 368 ASP A O 1
ATOM 2842 N N . ASP A 1 369 ? -17.228 -36.171 -13.658 1.00 86.19 369 ASP A N 1
ATOM 2843 C CA . ASP A 1 369 ? -18.254 -37.096 -14.159 1.00 86.19 369 ASP A CA 1
ATOM 2844 C C . ASP A 1 369 ? -17.653 -38.433 -14.616 1.00 86.19 369 ASP A C 1
ATOM 2846 O O . ASP A 1 369 ? -18.225 -39.493 -14.353 1.00 86.19 369 ASP A O 1
ATOM 2850 N N . ARG A 1 370 ? -16.471 -38.412 -15.253 1.00 83.38 370 ARG A N 1
ATOM 2851 C CA . ARG A 1 370 ? -15.730 -39.638 -15.598 1.00 83.38 370 ARG A CA 1
ATOM 2852 C C . ARG A 1 370 ? -15.257 -40.390 -14.355 1.00 83.38 370 ARG A C 1
ATOM 2854 O O . ARG A 1 370 ? -15.367 -41.610 -14.319 1.00 83.38 370 ARG A O 1
ATOM 2861 N N . ARG A 1 371 ? -14.772 -39.687 -13.327 1.00 83.94 371 ARG A N 1
ATOM 2862 C CA . ARG A 1 371 ? -14.354 -40.300 -12.051 1.00 83.94 371 ARG A CA 1
ATOM 2863 C C . ARG A 1 371 ? -15.533 -40.860 -11.256 1.00 83.94 371 ARG A C 1
ATOM 2865 O O . ARG A 1 371 ? -15.381 -41.882 -10.599 1.00 83.94 371 ARG A O 1
ATOM 2872 N N . ARG A 1 372 ? -16.703 -40.217 -11.330 1.00 85.44 372 ARG A N 1
ATOM 2873 C CA . ARG A 1 372 ? -17.946 -40.662 -10.675 1.00 85.44 372 ARG A CA 1
ATOM 2874 C C . ARG A 1 372 ? -18.635 -41.822 -11.392 1.00 85.44 372 ARG A C 1
ATOM 2876 O O . ARG A 1 372 ? -19.487 -42.467 -10.789 1.00 85.44 372 ARG A O 1
ATOM 2883 N N . ARG A 1 373 ? -18.266 -42.123 -12.642 1.00 81.81 373 ARG A N 1
ATOM 2884 C CA . ARG A 1 373 ? -18.746 -43.296 -13.393 1.00 81.81 373 ARG A CA 1
ATOM 2885 C C . ARG A 1 373 ? -17.615 -44.294 -13.696 1.00 81.81 373 ARG A C 1
ATOM 2887 O O . ARG A 1 373 ? -17.316 -44.524 -14.869 1.00 81.81 373 ARG A O 1
ATOM 2894 N N . PRO A 1 374 ? -16.990 -44.922 -12.684 1.00 59.62 374 PRO A N 1
ATOM 2895 C CA . PRO A 1 374 ? -16.042 -45.998 -12.925 1.00 59.62 374 PRO A CA 1
ATOM 2896 C C . PRO A 1 374 ? -16.838 -47.272 -13.241 1.00 59.62 374 PRO A C 1
ATOM 2898 O O . PRO A 1 374 ? -17.187 -48.019 -12.334 1.00 59.62 374 PRO A O 1
ATOM 2901 N N . GLY A 1 375 ? -17.212 -47.509 -14.502 1.00 63.06 375 GLY A N 1
ATOM 2902 C CA . GLY A 1 375 ? -17.855 -48.793 -14.820 1.00 63.06 375 GLY A CA 1
ATOM 2903 C C . GLY A 1 375 ? -18.627 -48.955 -16.122 1.00 63.06 375 GLY A C 1
ATOM 2904 O O . GLY A 1 375 ? -19.288 -49.975 -16.270 1.00 63.06 375 GLY A O 1
ATOM 2905 N N . VAL A 1 376 ? -18.578 -48.021 -17.073 1.00 60.44 376 VAL A N 1
ATOM 2906 C CA . VAL A 1 376 ? -19.192 -48.260 -18.391 1.00 60.44 376 VAL A CA 1
ATOM 2907 C C . VAL A 1 376 ? -18.174 -47.971 -19.482 1.00 60.44 376 VAL A C 1
ATOM 2909 O O . VAL A 1 376 ? -17.993 -46.820 -19.873 1.00 60.44 376 VAL A O 1
ATOM 2912 N N . GLY A 1 377 ? -17.519 -49.025 -19.966 1.00 56.69 377 GLY A N 1
ATOM 2913 C CA . GLY A 1 377 ? -16.825 -49.001 -21.252 1.00 56.69 377 GLY A CA 1
ATOM 2914 C C . GLY A 1 377 ? -15.357 -49.411 -21.227 1.00 56.69 377 GLY A C 1
ATOM 2915 O O . GLY A 1 377 ? -14.505 -48.599 -21.575 1.00 56.69 377 GLY A O 1
ATOM 2916 N N . THR A 1 378 ? -15.096 -50.674 -20.898 1.00 47.69 378 THR A N 1
ATOM 2917 C CA . THR A 1 378 ? -14.267 -51.567 -21.730 1.00 47.69 378 THR A CA 1
ATOM 2918 C C . THR A 1 378 ? -14.918 -52.930 -21.733 1.00 47.69 378 THR A C 1
ATOM 2920 O O . THR A 1 378 ? -15.236 -53.388 -20.610 1.00 47.69 378 THR A O 1
#

Radius of gyration: 72.03 Å; chains: 1; bounding box: 153×84×206 Å

Foldseek 3Di:
DDDDDDDDDDDDDDDDDDDDDDDDDDDDPDPDPPCVVVVVPPPPPPPPDDDDDPPDDPVVVVVVVVVVVVVVVVVVVVVVVVLVVVVVLCVVLVHDPPDDPVNSVVSVVVVVVVVPDDDPDDDDDPPVVVVVVVVVVVVVVVVVVVVVVVVVVVVVVVVVVVVVVVVVCVVVVVVVVVVVVVVVVVVVVVVVVVVVVVVVVVVVVVVVVVVVVVVVVVVVVVVVVVVVVVVVVVVVVVVVVVVVVVVVVVVVVVVVVVVVVVVVVVVVVVVVVVVVVVVCVVVVPDDDDDDDDDDDDDDDDDDDDDDDDDDDDDDDDDDDDDDDDDPDPPDPDPPDDPPPDDPVRVVVVQVVPPVSVVVVVVVVVVVVVVVVDPDPDD

Organism: Alexandrium catenella (NCBI:txid2925)

pLDDT: mean 76.82, std 22.39, range [37.41, 98.69]